Protein AF-0000000073545529 (afdb_homodimer)

Secondary structure (DSSP, 8-state):
-----GGGTB--SSTT--HHHHHHHHHHHHHHHHHHHHHHHHHHHHHHHHHHHHHHHHHHTS--STT--HHHHHHHHHHHHHHHHHHHHHHHHHHHHHHHHHHHHHHHHHHHHHHHHHHHHHHHHHHHHHHHHHHHHHHHHHHHHHHHHHHHHHHHHHHTTT-STTHHHHHHHHHHHHHHHHHHHHHHHHHHHHHHHHHHHHHHHHHHHHHHHHHHHHHHHHHHHHHHHHHHHHHHHHHHHHHHHHHHHHHHHHT--HHHHHHHHHHHH--BSSPPPPP----SSS----S--/-----GGGTB--SSTT--HHHHHHHHHHHHHHHHHHHHHHHHHHHHHHHHHHHHHHHHHHTS--STT--HHHHHHHHHHHHHHHHHHHHHHHHHHHHHHHHHHHHHHHHHHHHHHHHHHHHHHHHHHHHHHHHHHHHHHHHHHHHHHHHHHHHHHHHHHTTT-STTHHHHHHHHHHHHHHHHHHHHHHHHHHHHHHHHHHHHHHHHHHHHHHHHHHHHHHHHHHHHHHHHHHHHHHHHHHHHHHHHHHHHHHHHT--HHHHHHHHHHHH--BSSPPPPP----SSS----S--

Foldseek 3Di:
DPDDFLLPPQDDPDLLDPRSVVVLVVVVVVLLVVLVVVLVVLLVVLVVLLVVLVVLLVVLPDDWCPPADDQVSQLRPLVSVLSNVLSVLSNVLSVVSNVLSVVSVVLSVVLVVVLVVLVVVLVVLSVVLVVLVVVLVVLVVQLVVLVVQLVVLVVVLVVCVPPPPCNVVSVVSNVVSVVSNVVSVVSNVVSVVVSVVSSVVSSVSSSVSRVVSVVSVVVSVVSVVVSVVVSVVSVVVSVVVSVVSVVSSVVSVVRDDPVVRVVVCCVVPPDDDDDDDDQDDDDPPPDDPPGDD/DPDDFLLVPQDDPDLLDPRSVVVLVVVVVVLLVVLVVVLVVLLVVLVVLLVVLVVLLVVLPDDWCPPADDQVSQLRNLVSVLSNVLSVLSNVLSVVSNVLSVVSVVLSVVLVVVLVVLVVVLVVLSVVLVVLVVQLVVLVVQLVVLVVQLVVLVVVLVVCVPPPPCNVVSVVSNVVSVVSNVVSVVSNVVSVVVSVVSSVVSSVSSSVSRVVSVVSVVVSVVSVVVSVVVSVVSVVVSVVVSVVSVVSSVVSVVRDDPVVRVVVCCVVPPDDDDDDDDQDDDPPPPDDPPGDD

Radius of gyration: 53.35 Å; Cα contacts (8 Å, |Δi|>4): 667; chains: 2; bounding box: 40×195×99 Å

InterPro domains:
  IPR001060 FCH domain [PF00611] (20-92)
  IPR001060 FCH domain [SM00055] (9-97)
  IPR027267 AH/BAR domain superfamily [G3DSA:1.20.1270.60] (1-272)
  IPR027267 AH/BAR domain superfamily [SSF103657] (5-277)
  IPR031160 F-BAR domain [PS51741] (4-261)

Organism: Merluccius polli (NCBI:txid89951)

Structure (mmCIF, N/CA/C/O backbone):
data_AF-0000000073545529-model_v1
#
loop_
_entity.id
_entity.type
_entity.pdbx_description
1 polymer 'Proline-serine-threonine phosphatase-interacting protein 2'
#
loop_
_atom_site.group_PDB
_atom_site.id
_atom_site.type_symbol
_atom_site.label_atom_id
_atom_site.label_alt_id
_atom_site.label_comp_id
_atom_site.label_asym_id
_atom_site.label_entity_id
_atom_site.label_seq_id
_atom_site.pdbx_PDB_ins_code
_atom_site.Cartn_x
_atom_site.Cartn_y
_atom_site.Cartn_z
_atom_site.occupancy
_atom_site.B_iso_or_equiv
_atom_site.auth_seq_id
_atom_site.auth_comp_id
_atom_site.auth_asym_id
_atom_site.auth_atom_id
_atom_site.pdbx_PDB_model_num
ATOM 1 N N . MET A 1 1 ? 18 -28.594 -33.094 1 47.44 1 MET A N 1
ATOM 2 C CA . MET A 1 1 ? 17.781 -29.922 -32.531 1 47.44 1 MET A CA 1
ATOM 3 C C . MET A 1 1 ? 16.297 -30.266 -32.5 1 47.44 1 MET A C 1
ATOM 5 O O . MET A 1 1 ? 15.453 -29.391 -32.344 1 47.44 1 MET A O 1
ATOM 9 N N . ALA A 1 2 ? 15.875 -31.359 -33 1 66.25 2 ALA A N 1
ATOM 10 C CA . ALA A 1 2 ? 14.469 -31.734 -33.188 1 66.25 2 ALA A CA 1
ATOM 11 C C . ALA A 1 2 ? 13.695 -31.625 -31.875 1 66.25 2 ALA A C 1
ATOM 13 O O . ALA A 1 2 ? 14.258 -31.844 -30.797 1 66.25 2 ALA A O 1
ATOM 14 N N . TYR A 1 3 ? 12.617 -30.844 -31.75 1 76.94 3 TYR A N 1
ATOM 15 C CA . TYR A 1 3 ? 11.75 -30.719 -30.578 1 76.94 3 TYR A CA 1
ATOM 16 C C . TYR A 1 3 ? 11.461 -32.094 -29.969 1 76.94 3 TYR A C 1
ATOM 18 O O . TYR A 1 3 ? 11.109 -33.031 -30.688 1 76.94 3 TYR A O 1
ATOM 26 N N . THR A 1 4 ? 11.859 -32.188 -28.688 1 90.31 4 THR A N 1
ATOM 27 C CA . THR A 1 4 ? 11.57 -33.406 -27.938 1 90.31 4 THR A CA 1
ATOM 28 C C . THR A 1 4 ? 10.133 -33.438 -27.453 1 90.31 4 THR A C 1
ATOM 30 O O . THR A 1 4 ? 9.609 -32.406 -27.016 1 90.31 4 THR A O 1
ATOM 33 N N . HIS A 1 5 ? 9.492 -34.594 -27.719 1 97.06 5 HIS A N 1
ATOM 34 C CA . HIS A 1 5 ? 8.078 -34.719 -27.391 1 97.06 5 HIS A CA 1
ATOM 35 C C . HIS A 1 5 ? 7.836 -35.812 -26.359 1 97.06 5 HIS A C 1
ATOM 37 O O . HIS A 1 5 ? 8.602 -36.781 -26.297 1 97.06 5 HIS A O 1
ATOM 43 N N . PHE A 1 6 ? 6.738 -35.656 -25.578 1 98.31 6 PHE A N 1
ATOM 44 C CA . PHE A 1 6 ? 6.352 -36.656 -24.594 1 98.31 6 PHE A CA 1
ATOM 45 C C . PHE A 1 6 ? 6.141 -38 -25.266 1 98.31 6 PHE A C 1
ATOM 47 O O . PHE A 1 6 ? 6.645 -39.031 -24.781 1 98.31 6 PHE A O 1
ATOM 54 N N . LYS A 1 7 ? 5.457 -38 -26.453 1 97.5 7 LYS A N 1
ATOM 55 C CA . LYS A 1 7 ? 5.023 -39.219 -27.109 1 97.5 7 LYS A CA 1
ATOM 56 C C . LYS A 1 7 ? 6.219 -40.094 -27.484 1 97.5 7 LYS A C 1
ATOM 58 O O . LYS A 1 7 ? 6.082 -41.312 -27.672 1 97.5 7 LYS A O 1
ATOM 63 N N . ASP A 1 8 ? 7.402 -39.562 -27.469 1 97.12 8 ASP A N 1
ATOM 64 C CA . ASP A 1 8 ? 8.578 -40.281 -27.938 1 97.12 8 ASP A CA 1
ATOM 65 C C . ASP A 1 8 ? 9.461 -40.688 -26.766 1 97.12 8 ASP A C 1
ATOM 67 O O . ASP A 1 8 ? 10.43 -41.438 -26.953 1 97.12 8 ASP A O 1
ATOM 71 N N . ASN A 1 9 ? 9.156 -40.281 -25.547 1 97.69 9 ASN A N 1
ATOM 72 C CA . ASN A 1 9 ? 10.18 -40.438 -24.516 1 97.69 9 ASN A CA 1
ATOM 73 C C . ASN A 1 9 ? 9.633 -41.094 -23.266 1 97.69 9 ASN A C 1
ATOM 75 O O . ASN A 1 9 ? 10.367 -41.344 -22.312 1 97.69 9 ASN A O 1
ATOM 79 N N . PHE A 1 10 ? 8.375 -41.438 -23.281 1 98.12 10 PHE A N 1
ATOM 80 C CA . PHE A 1 10 ? 7.793 -41.969 -22.047 1 98.12 10 PHE A CA 1
ATOM 81 C C . PHE A 1 10 ? 7.16 -43.344 -22.297 1 98.12 10 PHE A C 1
ATOM 83 O O . PHE A 1 10 ? 6.016 -43.594 -21.906 1 98.12 10 PHE A O 1
ATOM 90 N N . TRP A 1 11 ? 7.988 -44.188 -22.859 1 96.56 11 TRP A N 1
ATOM 91 C CA . TRP A 1 11 ? 7.613 -45.562 -23.109 1 96.56 11 TRP A CA 1
ATOM 92 C C . TRP A 1 11 ? 8.25 -46.5 -22.094 1 96.56 11 TRP A C 1
ATOM 94 O O . TRP A 1 11 ? 9.188 -46.094 -21.391 1 96.56 11 TRP A O 1
ATOM 104 N N . ASN A 1 12 ? 7.711 -47.656 -21.906 1 92.88 12 ASN A N 1
ATOM 105 C CA . ASN A 1 12 ? 8.266 -48.781 -21.125 1 92.88 12 ASN A CA 1
ATOM 106 C C . ASN A 1 12 ? 8.18 -50.094 -21.906 1 92.88 12 ASN A C 1
ATOM 108 O O . ASN A 1 12 ? 7.199 -50.344 -22.609 1 92.88 12 ASN A O 1
ATOM 112 N N . SER A 1 13 ? 9.148 -50.969 -21.734 1 89.69 13 SER A N 1
ATOM 113 C CA . SER A 1 13 ? 9.211 -52.219 -22.469 1 89.69 13 SER A CA 1
ATOM 114 C C . SER A 1 13 ? 8.242 -53.25 -21.906 1 89.69 13 SER A C 1
ATOM 116 O O . SER A 1 13 ? 7.828 -54.188 -22.609 1 89.69 13 SER A O 1
ATOM 118 N N . ASP A 1 14 ? 7.922 -53.125 -20.672 1 89.81 14 ASP A N 1
ATOM 119 C CA . ASP A 1 14 ? 6.973 -54.031 -20.031 1 89.81 14 ASP A CA 1
ATOM 120 C C . ASP A 1 14 ? 5.551 -53.781 -20.531 1 89.81 14 ASP A C 1
ATOM 122 O O . ASP A 1 14 ? 5.043 -52.656 -20.391 1 89.81 14 ASP A O 1
ATOM 126 N N . LEU A 1 15 ? 4.879 -54.781 -21 1 87.62 15 LEU A N 1
ATOM 127 C CA . LEU A 1 15 ? 3.566 -54.688 -21.625 1 87.62 15 LEU A CA 1
ATOM 128 C C . LEU A 1 15 ? 2.523 -54.188 -20.641 1 87.62 15 LEU A C 1
ATOM 130 O O . LEU A 1 15 ? 1.565 -53.5 -21.031 1 87.62 15 LEU A O 1
ATOM 134 N N . THR A 1 16 ? 2.68 -54.469 -19.453 1 91.19 16 THR A N 1
ATOM 135 C CA . THR A 1 16 ? 1.644 -54.125 -18.484 1 91.19 16 THR A CA 1
ATOM 136 C C . THR A 1 16 ? 2.049 -52.875 -17.672 1 91.19 16 THR A C 1
ATOM 138 O O . THR A 1 16 ? 1.325 -52.469 -16.781 1 91.19 16 THR A O 1
ATOM 141 N N . SER A 1 17 ? 3.146 -52.281 -18.031 1 92.88 17 SER A N 1
ATOM 142 C CA . SER A 1 17 ? 3.631 -51.125 -17.281 1 92.88 17 SER A CA 1
ATOM 143 C C . SER A 1 17 ? 2.988 -49.844 -17.766 1 92.88 17 SER A C 1
ATOM 145 O O . SER A 1 17 ? 2.74 -49.688 -18.969 1 92.88 17 SER A O 1
ATOM 147 N N . THR A 1 18 ? 2.742 -48.906 -16.797 1 94.81 18 THR A N 1
ATOM 148 C CA . THR A 1 18 ? 2.246 -47.562 -17.141 1 94.81 18 THR A CA 1
ATOM 149 C C . THR A 1 18 ? 3.211 -46.5 -16.641 1 94.81 18 THR A C 1
ATOM 151 O O . THR A 1 18 ? 2.809 -45.375 -16.406 1 94.81 18 THR A O 1
ATOM 154 N N . ALA A 1 19 ? 4.441 -46.812 -16.422 1 95.75 19 ALA A N 1
ATOM 155 C CA . ALA A 1 19 ? 5.418 -45.938 -15.773 1 95.75 19 ALA A CA 1
ATOM 156 C C . ALA A 1 19 ? 5.539 -44.594 -16.516 1 95.75 19 ALA A C 1
ATOM 158 O O . ALA A 1 19 ? 5.547 -43.531 -15.883 1 95.75 19 ALA A O 1
ATOM 159 N N . GLY A 1 20 ? 5.633 -44.625 -17.859 1 97 20 GLY A N 1
ATOM 160 C CA . GLY A 1 20 ? 5.723 -43.406 -18.641 1 97 20 GLY A CA 1
ATOM 161 C C . GLY A 1 20 ? 4.523 -42.5 -18.469 1 97 20 GLY A C 1
ATOM 162 O O . GLY A 1 20 ? 4.68 -41.312 -18.234 1 97 20 GLY A O 1
ATOM 163 N N . TYR A 1 21 ? 3.342 -43.062 -18.516 1 97.44 21 TYR A N 1
ATOM 164 C CA . TYR A 1 21 ? 2.104 -42.312 -18.312 1 97.44 21 TYR A CA 1
ATOM 165 C C . TYR A 1 21 ? 2.041 -41.719 -16.922 1 97.44 21 TYR A C 1
ATOM 167 O O . TYR A 1 21 ? 1.651 -40.562 -16.75 1 97.44 21 TYR A O 1
ATOM 175 N N . ASP A 1 22 ? 2.461 -42.469 -15.906 1 97.31 22 ASP A N 1
ATOM 176 C CA . ASP A 1 22 ? 2.408 -42.031 -14.508 1 97.31 22 ASP A CA 1
ATOM 177 C C . ASP A 1 22 ? 3.318 -40.812 -14.273 1 97.31 22 ASP A C 1
ATOM 179 O O . ASP A 1 22 ? 2.957 -39.906 -13.539 1 97.31 22 ASP A O 1
ATOM 183 N N . VAL A 1 23 ? 4.461 -40.875 -14.844 1 98.06 23 VAL A N 1
ATOM 184 C CA . VAL A 1 23 ? 5.418 -39.781 -14.68 1 98.06 23 VAL A CA 1
ATOM 185 C C . VAL A 1 23 ? 4.824 -38.469 -15.242 1 98.06 23 VAL A C 1
ATOM 187 O O . VAL A 1 23 ? 4.922 -37.438 -14.609 1 98.06 23 VAL A O 1
ATOM 190 N N . ILE A 1 24 ? 4.203 -38.531 -16.391 1 98.12 24 ILE A N 1
ATOM 191 C CA . ILE A 1 24 ? 3.607 -37.375 -17.031 1 98.12 24 ILE A CA 1
ATOM 192 C C . ILE A 1 24 ? 2.467 -36.844 -16.172 1 98.12 24 ILE A C 1
ATOM 194 O O . ILE A 1 24 ? 2.373 -35.625 -15.93 1 98.12 24 ILE A O 1
ATOM 198 N N . THR A 1 25 ? 1.64 -37.75 -15.734 1 97.44 25 THR A N 1
ATOM 199 C CA . THR A 1 25 ? 0.481 -37.344 -14.945 1 97.44 25 THR A CA 1
ATOM 200 C C . THR A 1 25 ? 0.918 -36.688 -13.641 1 97.44 25 THR A C 1
ATOM 202 O O . THR A 1 25 ? 0.299 -35.719 -13.188 1 97.44 25 THR A O 1
ATOM 205 N N . HIS A 1 26 ? 1.978 -37.219 -13.062 1 97.06 26 HIS A N 1
ATOM 206 C CA . HIS A 1 26 ? 2.521 -36.594 -11.852 1 97.06 26 HIS A CA 1
ATOM 207 C C . HIS A 1 26 ? 3.012 -35.188 -12.117 1 97.06 26 HIS A C 1
ATOM 209 O O . HIS A 1 26 ? 2.762 -34.281 -11.312 1 97.06 26 HIS A O 1
ATOM 215 N N . HIS A 1 27 ? 3.658 -35 -13.203 1 97.5 27 HIS A N 1
ATOM 216 C CA . HIS A 1 27 ? 4.145 -33.688 -13.609 1 97.5 27 HIS A CA 1
ATOM 217 C C . HIS A 1 27 ? 2.99 -32.688 -13.789 1 97.5 27 HIS A C 1
ATOM 219 O O . HIS A 1 27 ? 3.068 -31.547 -13.336 1 97.5 27 HIS A O 1
ATOM 225 N N . LEU A 1 28 ? 1.955 -33.125 -14.43 1 97.56 28 LEU A N 1
ATOM 226 C CA . LEU A 1 28 ? 0.79 -32.281 -14.656 1 97.56 28 LEU A CA 1
ATOM 227 C C . LEU A 1 28 ? 0.097 -31.938 -13.336 1 97.56 28 LEU A C 1
ATOM 229 O O . LEU A 1 28 ? -0.39 -30.828 -13.156 1 97.56 28 LEU A O 1
ATOM 233 N N . ASN A 1 29 ? 0.078 -32.938 -12.461 1 96.62 29 ASN A N 1
ATOM 234 C CA . ASN A 1 29 ? -0.504 -32.719 -11.148 1 96.62 29 ASN A CA 1
ATOM 235 C C . ASN A 1 29 ? 0.293 -31.672 -10.367 1 96.62 29 ASN A C 1
ATOM 237 O O . ASN A 1 29 ? -0.285 -30.812 -9.68 1 96.62 29 ASN A O 1
ATOM 241 N N . ASP A 1 30 ? 1.553 -31.75 -10.422 1 96.69 30 ASP A N 1
ATOM 242 C CA . ASP A 1 30 ? 2.404 -30.734 -9.805 1 96.69 30 ASP A CA 1
ATOM 243 C C . ASP A 1 30 ? 2.135 -29.359 -10.391 1 96.69 30 ASP A C 1
ATOM 245 O O . ASP A 1 30 ? 2.1 -28.359 -9.656 1 96.69 30 ASP A O 1
ATOM 249 N N . GLY A 1 31 ? 2.002 -29.328 -11.734 1 97.25 31 GLY A N 1
ATOM 250 C CA . GLY A 1 31 ? 1.655 -28.062 -12.375 1 97.25 31 GLY A CA 1
ATOM 251 C C . GLY A 1 31 ? 0.334 -27.5 -11.898 1 97.25 31 GLY A C 1
ATOM 252 O O . GLY A 1 31 ? 0.203 -26.281 -11.719 1 97.25 31 GLY A O 1
ATOM 253 N N . ARG A 1 32 ? -0.604 -28.359 -11.75 1 96.75 32 ARG A N 1
ATOM 254 C CA . ARG A 1 32 ? -1.908 -27.922 -11.25 1 96.75 32 ARG A CA 1
ATOM 255 C C . ARG A 1 32 ? -1.792 -27.328 -9.852 1 96.75 32 ARG A C 1
ATOM 257 O O . ARG A 1 32 ? -2.455 -26.344 -9.539 1 96.75 32 ARG A O 1
ATOM 264 N N . ARG A 1 33 ? -0.986 -27.938 -9.016 1 96.69 33 ARG A N 1
ATOM 265 C CA . ARG A 1 33 ? -0.746 -27.406 -7.676 1 96.69 33 ARG A CA 1
ATOM 266 C C . ARG A 1 33 ? -0.163 -26 -7.738 1 96.69 33 ARG A C 1
ATOM 268 O O . ARG A 1 33 ? -0.553 -25.125 -6.957 1 96.69 33 ARG A O 1
ATOM 275 N N . THR A 1 34 ? 0.766 -25.812 -8.633 1 97.81 34 THR A N 1
ATOM 276 C CA . THR A 1 34 ? 1.346 -24.484 -8.812 1 97.81 34 THR A CA 1
ATOM 277 C C . THR A 1 34 ? 0.272 -23.469 -9.203 1 97.81 34 THR A C 1
ATOM 279 O O . THR A 1 34 ? 0.261 -22.344 -8.703 1 97.81 34 THR A O 1
ATOM 282 N N . CYS A 1 35 ? -0.616 -23.875 -10.109 1 97.94 35 CYS A N 1
ATOM 283 C CA . CYS A 1 35 ? -1.705 -22.984 -10.516 1 97.94 35 CYS A CA 1
ATOM 284 C C . CYS A 1 35 ? -2.555 -22.594 -9.312 1 97.94 35 CYS A C 1
ATOM 286 O O . CYS A 1 35 ? -2.965 -21.438 -9.195 1 97.94 35 CYS A O 1
ATOM 288 N N . LYS A 1 36 ? -2.768 -23.516 -8.445 1 97.69 36 LYS A N 1
ATOM 289 C CA . LYS A 1 36 ? -3.541 -23.25 -7.234 1 97.69 36 LYS A CA 1
ATOM 290 C C . LYS A 1 36 ? -2.789 -22.297 -6.305 1 97.69 36 LYS A C 1
ATOM 292 O O . LYS A 1 36 ? -3.389 -21.406 -5.711 1 97.69 36 LYS A O 1
ATOM 297 N N . GLU A 1 37 ? -1.552 -22.5 -6.152 1 97.81 37 GLU A N 1
ATOM 298 C CA . GLU A 1 37 ? -0.715 -21.625 -5.34 1 97.81 37 GLU A CA 1
ATOM 299 C C . GLU A 1 37 ? -0.754 -20.188 -5.852 1 97.81 37 GLU A C 1
ATOM 301 O O . GLU A 1 37 ? -0.875 -19.25 -5.062 1 97.81 37 GLU A O 1
ATOM 306 N N . VAL A 1 38 ? -0.634 -20 -7.176 1 97.5 38 VAL A N 1
ATOM 307 C CA . VAL A 1 38 ? -0.662 -18.672 -7.785 1 97.5 38 VAL A CA 1
ATOM 308 C C . VAL A 1 38 ? -2.035 -18.047 -7.578 1 97.5 38 VAL A C 1
ATOM 310 O O . VAL A 1 38 ? -2.135 -16.859 -7.242 1 97.5 38 VAL A O 1
ATOM 313 N N . GLU A 1 39 ? -3.057 -18.844 -7.789 1 97.81 39 GLU A N 1
ATOM 314 C CA . GLU A 1 39 ? -4.426 -18.391 -7.555 1 97.81 39 GLU A CA 1
ATOM 315 C C . GLU A 1 39 ? -4.602 -17.891 -6.125 1 97.81 39 GLU A C 1
ATOM 317 O O . GLU A 1 39 ? -5.102 -16.781 -5.906 1 97.81 39 GLU A O 1
ATOM 322 N N . ASP A 1 40 ? -4.199 -18.688 -5.188 1 97.69 40 ASP A N 1
ATOM 323 C CA . ASP A 1 40 ? -4.324 -18.344 -3.775 1 97.69 40 ASP A CA 1
ATOM 324 C C . ASP A 1 40 ? -3.498 -17.109 -3.438 1 97.69 40 ASP A C 1
ATOM 326 O O . ASP A 1 40 ? -3.93 -16.266 -2.648 1 97.69 40 ASP A O 1
ATOM 330 N N . PHE A 1 41 ? -2.359 -17.031 -3.994 1 98 41 PHE A N 1
ATOM 331 C CA . PHE A 1 41 ? -1.504 -15.867 -3.809 1 98 41 PHE A CA 1
ATOM 332 C C . PHE A 1 41 ? -2.207 -14.602 -4.277 1 98 41 PHE A C 1
ATOM 334 O O . PHE A 1 41 ? -2.227 -13.594 -3.562 1 98 41 PHE A O 1
ATOM 341 N N . MET A 1 42 ? -2.734 -14.672 -5.445 1 97.81 42 MET A N 1
ATOM 342 C CA . MET A 1 42 ? -3.385 -13.508 -6.023 1 97.81 42 MET A CA 1
ATOM 343 C C . MET A 1 42 ? -4.586 -13.078 -5.188 1 97.81 42 MET A C 1
ATOM 345 O O . MET A 1 42 ? -4.836 -11.883 -5.02 1 97.81 42 MET A O 1
ATOM 349 N N . ARG A 1 43 ? -5.324 -14.07 -4.688 1 98.25 43 ARG A N 1
ATOM 350 C CA . ARG A 1 43 ? -6.465 -13.766 -3.832 1 98.25 43 ARG A CA 1
ATOM 351 C C . ARG A 1 43 ? -6.016 -13.078 -2.549 1 98.25 43 ARG A C 1
ATOM 353 O O . ARG A 1 43 ? -6.621 -12.086 -2.125 1 98.25 43 ARG A O 1
ATOM 360 N N . ALA A 1 44 ? -4.992 -13.625 -1.951 1 98.5 44 ALA A N 1
ATOM 361 C CA . ALA A 1 44 ? -4.457 -13.039 -0.727 1 98.5 44 ALA A CA 1
ATOM 362 C C . ALA A 1 44 ? -3.908 -11.641 -0.987 1 98.5 44 ALA A C 1
ATOM 364 O O . ALA A 1 44 ? -4.121 -10.719 -0.19 1 98.5 44 ALA A O 1
ATOM 365 N N . ARG A 1 45 ? -3.244 -11.5 -2.094 1 98.62 45 ARG A N 1
ATOM 366 C CA . ARG A 1 45 ? -2.682 -10.211 -2.475 1 98.62 45 ARG A CA 1
ATOM 367 C C . ARG A 1 45 ? -3.783 -9.172 -2.689 1 98.62 45 ARG A C 1
ATOM 369 O O . ARG A 1 45 ? -3.635 -8.016 -2.305 1 98.62 45 ARG A O 1
ATOM 376 N N . ALA A 1 46 ? -4.82 -9.586 -3.361 1 98.75 46 ALA A N 1
ATOM 377 C CA . ALA A 1 46 ? -5.961 -8.703 -3.568 1 98.75 46 ALA A CA 1
ATOM 378 C C . ALA A 1 46 ? -6.551 -8.242 -2.236 1 98.75 46 ALA A C 1
ATOM 380 O O . ALA A 1 46 ? -6.902 -7.074 -2.074 1 98.75 46 ALA A O 1
ATOM 381 N N . SER A 1 47 ? -6.629 -9.141 -1.296 1 98.81 47 SER A N 1
ATOM 382 C CA . SER A 1 47 ? -7.176 -8.82 0.019 1 98.81 47 SER A CA 1
ATOM 383 C C . SER A 1 47 ? -6.289 -7.832 0.766 1 98.81 47 SER A C 1
ATOM 385 O O . SER A 1 47 ? -6.789 -6.91 1.413 1 98.81 47 SER A O 1
ATOM 387 N N . ILE A 1 48 ? -5.023 -8.031 0.708 1 98.75 48 ILE A N 1
ATOM 388 C CA . ILE A 1 48 ? -4.062 -7.137 1.34 1 98.75 48 ILE A CA 1
ATOM 389 C C . ILE A 1 48 ? -4.203 -5.734 0.748 1 98.75 48 ILE A C 1
ATOM 391 O O . ILE A 1 48 ? -4.234 -4.742 1.482 1 98.75 48 ILE A O 1
ATOM 395 N N . GLU A 1 49 ? -4.312 -5.691 -0.583 1 98.75 49 GLU A N 1
ATOM 396 C CA . GLU A 1 49 ? -4.441 -4.41 -1.271 1 98.75 49 GLU A CA 1
ATOM 397 C C . GLU A 1 49 ? -5.754 -3.719 -0.907 1 98.75 49 GLU A C 1
ATOM 399 O O . GLU A 1 49 ? -5.793 -2.498 -0.738 1 98.75 49 GLU A O 1
ATOM 404 N N . ASP A 1 50 ? -6.773 -4.508 -0.834 1 98.75 50 ASP A N 1
ATOM 405 C CA . ASP A 1 50 ? -8.086 -3.982 -0.48 1 98.75 50 ASP A CA 1
ATOM 406 C C . ASP A 1 50 ? -8.07 -3.355 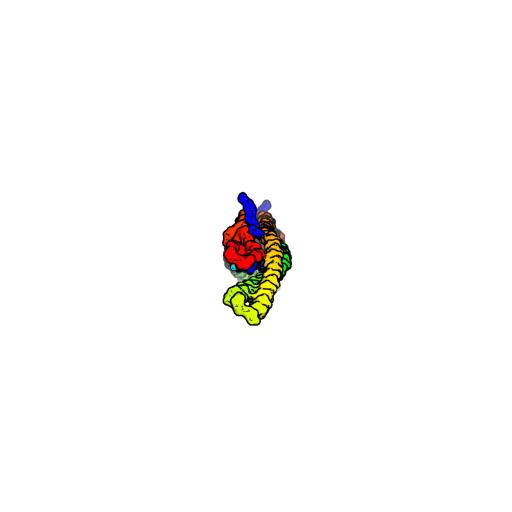0.913 1 98.75 50 ASP A C 1
ATOM 408 O O . ASP A 1 50 ? -8.617 -2.27 1.117 1 98.75 50 ASP A O 1
ATOM 412 N N . LYS A 1 51 ? -7.508 -3.994 1.824 1 98.81 51 LYS A N 1
ATOM 413 C CA . LYS A 1 51 ? -7.395 -3.484 3.188 1 98.81 51 LYS A CA 1
ATOM 414 C C . LYS A 1 51 ? -6.566 -2.205 3.23 1 98.81 51 LYS A C 1
ATOM 416 O O . LYS A 1 51 ? -6.938 -1.238 3.898 1 98.81 51 LYS A O 1
ATOM 421 N N . TYR A 1 52 ? -5.449 -2.166 2.551 1 98.81 52 TYR A N 1
ATOM 422 C CA . TYR A 1 52 ? -4.582 -0.996 2.455 1 98.81 52 TYR A CA 1
ATOM 423 C C . TYR A 1 52 ? -5.348 0.205 1.91 1 98.81 52 TYR A C 1
ATOM 425 O O . TYR A 1 52 ? -5.277 1.301 2.471 1 98.81 52 TYR A O 1
ATOM 433 N N . ALA A 1 53 ? -6.098 -0.062 0.832 1 98.81 53 ALA A N 1
ATOM 434 C CA . ALA A 1 53 ? -6.883 0.981 0.18 1 98.81 53 ALA A CA 1
ATOM 435 C C . ALA A 1 53 ? -7.93 1.556 1.132 1 98.81 53 ALA A C 1
ATOM 437 O O . ALA A 1 53 ? -8.062 2.775 1.252 1 98.81 53 ALA A O 1
ATOM 438 N N . LYS A 1 54 ? -8.594 0.697 1.812 1 98.75 54 LYS A N 1
ATOM 439 C CA . LYS A 1 54 ? -9.656 1.123 2.717 1 98.75 54 LYS A CA 1
ATOM 440 C C . LYS A 1 54 ? -9.094 1.904 3.9 1 98.75 54 LYS A C 1
ATOM 442 O O . LYS A 1 54 ? -9.695 2.875 4.355 1 98.75 54 LYS A O 1
ATOM 447 N N . ASP A 1 55 ? -7.93 1.447 4.402 1 98.75 55 ASP A N 1
ATOM 448 C CA . ASP A 1 55 ? -7.277 2.184 5.48 1 98.75 55 ASP A CA 1
ATOM 449 C C . ASP A 1 55 ? -6.867 3.58 5.02 1 98.75 55 ASP A C 1
ATOM 451 O O . ASP A 1 55 ? -7.004 4.551 5.766 1 98.75 55 ASP A O 1
ATOM 455 N N . LEU A 1 56 ? -6.352 3.705 3.822 1 98.5 56 LEU A N 1
ATOM 456 C CA . LEU A 1 56 ? -5.977 5.004 3.27 1 98.5 56 LEU A CA 1
ATOM 457 C C . LEU A 1 56 ? -7.199 5.898 3.109 1 98.5 56 LEU A C 1
ATOM 459 O O . LEU A 1 56 ? -7.145 7.09 3.422 1 98.5 56 LEU A O 1
ATOM 463 N N . LEU A 1 57 ? -8.305 5.293 2.619 1 98.5 57 LEU A N 1
ATOM 464 C CA . LEU A 1 57 ? -9.539 6.047 2.459 1 98.5 57 LEU A CA 1
ATOM 465 C C . LEU A 1 57 ? -10.07 6.523 3.811 1 98.5 57 LEU A C 1
ATOM 467 O O . LEU A 1 57 ? -10.523 7.66 3.939 1 98.5 57 LEU A O 1
ATOM 471 N N . GLY A 1 58 ? -9.977 5.609 4.797 1 98.44 58 GLY A N 1
ATOM 472 C CA . GLY A 1 58 ? -10.352 6.008 6.141 1 98.44 58 GLY A CA 1
ATOM 473 C C . GLY A 1 58 ? -9.523 7.156 6.68 1 98.44 58 GLY A C 1
ATOM 474 O O . GLY A 1 58 ? -10.047 8.07 7.312 1 98.44 58 GLY A O 1
ATOM 475 N N . LEU A 1 59 ? -8.266 7.117 6.441 1 97.94 59 LEU A N 1
ATOM 476 C CA . LEU A 1 59 ? -7.344 8.148 6.891 1 97.94 59 LEU A CA 1
ATOM 477 C C . LEU A 1 59 ? -7.637 9.484 6.207 1 97.94 59 LEU A C 1
ATOM 479 O O . LEU A 1 59 ? -7.531 10.539 6.828 1 97.94 59 LEU A O 1
ATOM 483 N N . SER A 1 60 ? -8.023 9.477 4.906 1 97 60 SER A N 1
ATOM 484 C CA . SER A 1 60 ? -8.273 10.68 4.117 1 97 60 SER A CA 1
ATOM 485 C C . SER A 1 60 ? -9.492 11.43 4.637 1 97 60 SER A C 1
ATOM 487 O O . SER A 1 60 ? -9.688 12.602 4.32 1 97 60 SER A O 1
ATOM 489 N N . ARG A 1 61 ? -10.336 10.836 5.48 1 96.56 61 ARG A N 1
ATOM 490 C CA . ARG A 1 61 ? -11.555 11.453 5.992 1 96.56 61 ARG A CA 1
ATOM 491 C C . ARG A 1 61 ? -11.297 12.156 7.32 1 96.56 61 ARG A C 1
ATOM 493 O O . ARG A 1 61 ? -12.148 12.906 7.805 1 96.56 61 ARG A O 1
ATOM 500 N N . LYS A 1 62 ? -10.141 11.984 7.906 1 96.06 62 LYS A N 1
ATOM 501 C CA . LYS A 1 62 ? -9.805 12.617 9.18 1 96.06 62 LYS A CA 1
ATOM 502 C C . LYS A 1 62 ? -9.562 14.109 9 1 96.06 62 LYS A C 1
ATOM 504 O O . LYS A 1 62 ? -9.234 14.562 7.902 1 96.06 62 LYS A O 1
ATOM 509 N N . VAL A 1 63 ? -9.828 14.789 10.039 1 95.12 63 VAL A N 1
ATOM 510 C CA . VAL A 1 63 ? -9.609 16.234 10.016 1 95.12 63 VAL A CA 1
ATOM 511 C C . VAL A 1 63 ? -8.125 16.531 9.805 1 95.12 63 VAL A C 1
ATOM 513 O O . VAL A 1 63 ? -7.266 15.891 10.422 1 95.12 63 VAL A O 1
ATOM 516 N N . PHE A 1 64 ? -7.824 17.469 8.891 1 95.38 64 PHE A N 1
ATOM 517 C CA . PHE A 1 64 ? -6.457 17.797 8.5 1 95.38 64 PHE A CA 1
ATOM 518 C C . PHE A 1 64 ? -6.359 19.25 8.031 1 95.38 64 PHE A C 1
ATOM 520 O O . PHE A 1 64 ? -6.758 19.562 6.91 1 95.38 64 PHE A O 1
ATOM 527 N N . GLY A 1 65 ? -5.91 20.047 8.836 1 94.75 65 GLY A N 1
ATOM 528 C CA . GLY A 1 65 ? -5.688 21.438 8.492 1 94.75 65 GLY A CA 1
ATOM 529 C C . GLY A 1 65 ? -6.977 22.234 8.367 1 94.75 65 GLY A C 1
ATOM 530 O O . GLY A 1 65 ? -7.105 23.078 7.48 1 94.75 65 GLY A O 1
ATOM 531 N N . HIS A 1 66 ? -7.922 21.969 9.188 1 90.75 66 HIS A N 1
ATOM 532 C CA . HIS A 1 66 ? -9.25 22.562 9.078 1 90.75 66 HIS A CA 1
ATOM 533 C C . HIS A 1 66 ? -9.195 24.062 9.32 1 90.75 66 HIS A C 1
ATOM 535 O O . HIS A 1 66 ? -9.914 24.828 8.672 1 90.75 66 HIS A O 1
ATOM 541 N N . ASN A 1 67 ? -8.289 24.484 10.148 1 92.56 67 ASN A N 1
ATOM 542 C CA . ASN A 1 67 ? -8.281 25.875 10.57 1 92.56 67 ASN A CA 1
ATOM 543 C C . ASN A 1 67 ? -7.234 26.688 9.805 1 92.56 67 ASN A C 1
ATOM 545 O O . ASN A 1 67 ? -7.027 27.875 10.086 1 92.56 67 ASN A O 1
ATOM 549 N N . GLU A 1 68 ? -6.578 26.031 8.898 1 95.25 68 GLU A N 1
ATOM 550 C CA . GLU A 1 68 ? -5.578 26.75 8.117 1 95.25 68 GLU A CA 1
ATOM 551 C C . GLU A 1 68 ? -6.23 27.641 7.066 1 95.25 68 GLU A C 1
ATOM 553 O O . GLU A 1 68 ? -7.43 27.531 6.801 1 95.25 68 GLU A O 1
ATOM 558 N N . MET A 1 69 ? -5.402 28.516 6.539 1 93.75 69 MET A N 1
ATOM 559 C CA . MET A 1 69 ? -5.969 29.516 5.652 1 93.75 69 MET A CA 1
ATOM 560 C C . MET A 1 69 ? -5.16 29.625 4.363 1 93.75 69 MET A C 1
ATOM 562 O O . MET A 1 69 ? -3.982 29.266 4.332 1 93.75 69 MET A O 1
ATOM 566 N N . ASN A 1 70 ? -5.789 30.094 3.367 1 96.12 70 ASN A N 1
ATOM 567 C CA . ASN A 1 70 ? -5.258 30.594 2.104 1 96.12 70 ASN A CA 1
ATOM 568 C C . ASN A 1 70 ? -4.367 29.547 1.425 1 96.12 70 ASN A C 1
ATOM 570 O O . ASN A 1 70 ? -4.832 28.453 1.084 1 96.12 70 ASN A O 1
ATOM 574 N N . THR A 1 71 ? -3.078 29.797 1.356 1 98.38 71 THR A N 1
ATOM 575 C CA . THR A 1 71 ? -2.275 28.938 0.48 1 98.38 71 THR A CA 1
ATOM 576 C C . THR A 1 71 ? -1.918 27.625 1.176 1 98.38 71 THR A C 1
ATOM 578 O O . THR A 1 71 ? -1.896 26.578 0.543 1 98.38 71 THR A O 1
ATOM 581 N N . LEU A 1 72 ? -1.579 27.656 2.467 1 98.56 72 LEU A N 1
ATOM 582 C CA . LEU A 1 72 ? -1.306 26.422 3.184 1 98.56 72 LEU A CA 1
ATOM 583 C C . LEU A 1 72 ? -2.543 25.531 3.217 1 98.56 72 LEU A C 1
ATOM 585 O O . LEU A 1 72 ? -2.441 24.312 3.035 1 98.56 72 LEU A O 1
ATOM 589 N N . LYS A 1 73 ? -3.697 26.156 3.459 1 98.06 73 LYS A N 1
ATOM 590 C CA . LYS A 1 73 ? -4.949 25.406 3.447 1 98.06 73 LYS A CA 1
ATOM 591 C C . LYS A 1 73 ? -5.145 24.688 2.117 1 98.06 73 LYS A C 1
ATOM 593 O O . LYS A 1 73 ? -5.477 23.5 2.094 1 98.06 73 LYS A O 1
ATOM 598 N N . ARG A 1 74 ? -4.938 25.359 1.064 1 98.12 74 ARG A N 1
ATOM 599 C CA . ARG A 1 74 ? -5.086 24.781 -0.268 1 98.12 74 ARG A CA 1
ATOM 600 C C . ARG A 1 74 ? -4.156 23.594 -0.458 1 98.12 74 ARG A C 1
ATOM 602 O O . ARG A 1 74 ? -4.551 22.578 -1.029 1 98.12 74 ARG A O 1
ATOM 609 N N . SER A 1 75 ? -2.93 23.734 -0.027 1 98.38 75 SER A N 1
ATOM 610 C CA . SER A 1 75 ? -1.942 22.672 -0.162 1 98.38 75 SER A CA 1
ATOM 611 C C . SER A 1 75 ? -2.334 21.453 0.663 1 98.38 75 SER A C 1
ATOM 613 O O . SER A 1 75 ? -2.234 20.312 0.188 1 98.38 75 SER A O 1
ATOM 615 N N . LEU A 1 76 ? -2.76 21.656 1.877 1 98.25 76 LEU A N 1
ATOM 616 C CA . LEU A 1 76 ? -3.152 20.547 2.742 1 98.25 76 LEU A CA 1
ATOM 617 C C . LEU A 1 76 ? -4.406 19.859 2.211 1 98.25 76 LEU A C 1
ATOM 619 O O . LEU A 1 76 ? -4.523 18.625 2.281 1 98.25 76 LEU A O 1
ATOM 623 N N . ASP A 1 77 ? -5.324 20.672 1.708 1 97.81 77 ASP A N 1
ATOM 624 C CA . ASP A 1 77 ? -6.52 20.094 1.099 1 97.81 77 ASP A CA 1
ATOM 625 C C . ASP A 1 77 ? -6.16 19.234 -0.106 1 97.81 77 ASP A C 1
ATOM 627 O O . ASP A 1 77 ? -6.742 18.156 -0.3 1 97.81 77 ASP A O 1
ATOM 631 N N . MET A 1 78 ? -5.266 19.75 -0.926 1 98.25 78 MET A N 1
ATOM 632 C CA . MET A 1 78 ? -4.812 18.984 -2.09 1 98.25 78 MET A CA 1
ATOM 633 C C . MET A 1 78 ? -4.164 17.672 -1.664 1 98.25 78 MET A C 1
ATOM 635 O O . MET A 1 78 ? -4.391 16.641 -2.287 1 98.25 78 MET A O 1
ATOM 639 N N . PHE A 1 79 ? -3.348 17.766 -0.637 1 98.62 79 PHE A N 1
ATOM 640 C CA . PHE A 1 79 ? -2.701 16.562 -0.108 1 98.62 79 PHE A CA 1
ATOM 641 C C . PHE A 1 79 ? -3.738 15.523 0.291 1 98.62 79 PHE A C 1
ATOM 643 O O . PHE A 1 79 ? -3.65 14.359 -0.12 1 98.62 79 PHE A O 1
ATOM 650 N N . LYS A 1 80 ? -4.727 15.898 0.998 1 97.56 80 LYS A N 1
ATOM 651 C CA . LYS A 1 80 ? -5.777 14.984 1.447 1 97.56 80 LYS A CA 1
ATOM 652 C C . LYS A 1 80 ? -6.539 14.398 0.263 1 97.56 80 LYS A C 1
ATOM 654 O O . LYS A 1 80 ? -6.867 13.211 0.257 1 97.56 80 LYS A O 1
ATOM 659 N N . LEU A 1 81 ? -6.848 15.289 -0.663 1 98.19 81 LEU A N 1
ATOM 660 C CA . LEU A 1 81 ? -7.566 14.859 -1.857 1 98.19 81 LEU A CA 1
ATOM 661 C C . LEU A 1 81 ? -6.797 13.758 -2.59 1 98.19 81 LEU A C 1
ATOM 663 O O . LEU A 1 81 ? -7.383 12.766 -3.02 1 98.19 81 LEU A O 1
ATOM 667 N N . GLN A 1 82 ? -5.512 13.984 -2.691 1 98.5 82 GLN A N 1
ATOM 668 C CA . GLN A 1 82 ? -4.711 13.023 -3.445 1 98.5 82 GLN A CA 1
ATOM 669 C C . GLN A 1 82 ? -4.555 11.719 -2.674 1 98.5 82 GLN A C 1
ATOM 671 O O . GLN A 1 82 ? -4.496 10.641 -3.273 1 98.5 82 GLN A O 1
ATOM 676 N N . ILE A 1 83 ? -4.504 11.75 -1.342 1 98.19 83 ILE A N 1
ATOM 677 C CA . ILE A 1 83 ? -4.48 10.523 -0.551 1 98.19 83 ILE A CA 1
ATOM 678 C C . ILE A 1 83 ? -5.746 9.711 -0.82 1 98.19 83 ILE A C 1
ATOM 680 O O . ILE A 1 83 ? -5.691 8.484 -0.929 1 98.19 83 ILE A O 1
ATOM 684 N N . GLU A 1 84 ? -6.867 10.414 -0.908 1 98.5 84 GLU A N 1
ATOM 685 C CA . GLU A 1 84 ? -8.117 9.742 -1.241 1 98.5 84 GLU A CA 1
ATOM 686 C C . GLU A 1 84 ? -8.039 9.086 -2.617 1 98.5 84 GLU A C 1
ATOM 688 O O . GLU A 1 84 ? -8.484 7.945 -2.793 1 98.5 84 GLU A O 1
ATOM 693 N N . HIS A 1 85 ? -7.508 9.828 -3.566 1 98.75 85 HIS A N 1
ATOM 694 C CA . HIS A 1 85 ? -7.375 9.289 -4.914 1 98.75 85 HIS A CA 1
ATOM 695 C C . HIS A 1 85 ? -6.453 8.07 -4.934 1 98.75 85 HIS A C 1
ATOM 697 O O . HIS A 1 85 ? -6.734 7.086 -5.621 1 98.75 85 HIS A O 1
ATOM 703 N N . VAL A 1 86 ? -5.359 8.172 -4.203 1 98.69 86 VAL A N 1
ATOM 704 C CA . VAL A 1 86 ? -4.445 7.039 -4.113 1 98.69 86 VAL A CA 1
ATOM 705 C C . VAL A 1 86 ? -5.18 5.824 -3.551 1 98.69 86 VAL A C 1
ATOM 707 O O . VAL A 1 86 ? -5.051 4.715 -4.074 1 98.69 86 VAL A O 1
ATOM 710 N N . GLY A 1 87 ? -5.945 6.023 -2.48 1 98.69 87 GLY A N 1
ATOM 711 C CA . GLY A 1 87 ? -6.742 4.938 -1.935 1 98.69 87 GLY A CA 1
ATOM 712 C C . GLY A 1 87 ? -7.688 4.32 -2.949 1 98.69 87 GLY A C 1
ATOM 713 O O . GLY A 1 87 ? -7.82 3.098 -3.02 1 98.69 87 GLY A O 1
ATOM 714 N N . GLN A 1 88 ? -8.289 5.145 -3.793 1 98.75 88 GLN A N 1
ATOM 715 C CA . GLN A 1 88 ? -9.219 4.672 -4.812 1 98.75 88 GLN A CA 1
ATOM 716 C C . GLN A 1 88 ? -8.508 3.832 -5.863 1 98.75 88 GLN A C 1
ATOM 718 O O . GLN A 1 88 ? -9.039 2.818 -6.324 1 98.75 88 GLN A O 1
ATOM 723 N N . THR A 1 89 ? -7.355 4.281 -6.277 1 98.75 89 THR A N 1
ATOM 724 C CA . THR A 1 89 ? -6.602 3.531 -7.277 1 98.75 89 THR A CA 1
ATOM 725 C C . THR A 1 89 ? -6.203 2.164 -6.734 1 98.75 89 THR A C 1
ATOM 727 O O . THR A 1 89 ? -6.164 1.181 -7.477 1 98.75 89 THR A O 1
ATOM 730 N N . HIS A 1 90 ? -5.859 2.07 -5.477 1 98.69 90 HIS A N 1
ATOM 731 C CA . HIS A 1 90 ? -5.52 0.789 -4.867 1 98.69 90 HIS A CA 1
ATOM 732 C C . HIS A 1 90 ? -6.746 -0.117 -4.773 1 98.69 90 HIS A C 1
ATOM 734 O O . HIS A 1 90 ? -6.625 -1.34 -4.871 1 98.69 90 HIS A O 1
ATOM 740 N N . LEU A 1 91 ? -7.926 0.488 -4.559 1 98.62 91 LEU A N 1
ATOM 741 C CA . LEU A 1 91 ? -9.156 -0.301 -4.59 1 98.62 91 LEU A CA 1
ATOM 742 C C . LEU A 1 91 ? -9.359 -0.929 -5.965 1 98.62 91 LEU A C 1
ATOM 744 O O . LEU A 1 91 ? -9.742 -2.096 -6.066 1 98.62 91 LEU A O 1
ATOM 748 N N . GLN A 1 92 ? -9.125 -0.13 -6.965 1 98.69 92 GLN A N 1
ATOM 749 C CA . GLN A 1 92 ? -9.242 -0.62 -8.336 1 98.69 92 GLN A CA 1
ATOM 750 C C . GLN A 1 92 ? -8.227 -1.728 -8.609 1 98.69 92 GLN A C 1
ATOM 752 O O . GLN A 1 92 ? -8.547 -2.725 -9.258 1 98.69 92 GLN A O 1
ATOM 757 N N . LEU A 1 93 ? -7.035 -1.495 -8.133 1 98.75 93 LEU A N 1
ATOM 758 C CA . LEU A 1 93 ? -5.988 -2.502 -8.289 1 98.75 93 LEU A CA 1
ATOM 759 C C . LEU A 1 93 ? -6.402 -3.816 -7.633 1 98.75 93 LEU A C 1
ATOM 761 O O . LEU A 1 93 ? -6.215 -4.887 -8.211 1 98.75 93 LEU A O 1
ATOM 765 N N . ALA A 1 94 ? -6.949 -3.762 -6.43 1 98.69 94 ALA A N 1
ATOM 766 C CA . ALA A 1 94 ? -7.418 -4.949 -5.723 1 98.69 94 ALA A CA 1
ATOM 767 C C . ALA A 1 94 ? -8.453 -5.707 -6.547 1 98.69 94 ALA A C 1
ATOM 769 O O . ALA A 1 94 ? -8.414 -6.938 -6.637 1 98.69 94 ALA A O 1
ATOM 770 N N . GLN A 1 95 ? -9.32 -4.953 -7.152 1 98.69 95 GLN A N 1
ATOM 771 C CA . GLN A 1 95 ? -10.352 -5.574 -7.973 1 98.69 95 GLN A CA 1
ATOM 772 C C . GLN A 1 95 ? -9.75 -6.27 -9.188 1 98.69 95 GLN A C 1
ATOM 774 O O . GLN A 1 95 ? -10.164 -7.375 -9.547 1 98.69 95 GLN A O 1
ATOM 779 N N . MET A 1 96 ? -8.82 -5.641 -9.812 1 98.62 96 MET A N 1
ATOM 780 C CA . MET A 1 96 ? -8.141 -6.23 -10.969 1 98.62 96 MET A CA 1
ATOM 781 C C . MET A 1 96 ? -7.453 -7.535 -10.586 1 98.62 96 MET A C 1
ATOM 783 O O . MET A 1 96 ? -7.469 -8.5 -11.352 1 98.62 96 MET A O 1
ATOM 787 N N . MET A 1 97 ? -6.863 -7.586 -9.43 1 98.25 97 MET A N 1
ATOM 788 C CA . MET A 1 97 ? -6.188 -8.781 -8.938 1 98.25 97 MET A CA 1
ATOM 789 C C . MET A 1 97 ? -7.188 -9.914 -8.695 1 98.25 97 MET A C 1
ATOM 791 O O . MET A 1 97 ? -6.895 -11.078 -8.977 1 98.25 97 MET A O 1
ATOM 795 N N . ARG A 1 98 ? -8.367 -9.57 -8.164 1 98.31 98 ARG A N 1
ATOM 796 C CA . ARG A 1 98 ? -9.414 -10.57 -7.961 1 98.31 98 ARG A CA 1
ATOM 797 C C . ARG A 1 98 ? -9.852 -11.172 -9.289 1 98.31 98 ARG A C 1
ATOM 799 O O . ARG A 1 98 ? -10.078 -12.383 -9.383 1 98.31 98 ARG A O 1
ATOM 806 N N . ASP A 1 99 ? -9.945 -10.305 -10.227 1 98.31 99 ASP A N 1
ATOM 807 C CA . ASP A 1 99 ? -10.344 -10.773 -11.555 1 98.31 99 ASP A CA 1
ATOM 808 C C . ASP A 1 99 ? -9.297 -11.719 -12.133 1 98.31 99 ASP A C 1
ATOM 810 O O . ASP A 1 99 ? -9.641 -12.727 -12.758 1 98.31 99 ASP A O 1
ATOM 814 N N . GLU A 1 100 ? -8.078 -11.352 -11.992 1 97.31 100 GLU A N 1
ATOM 815 C CA . GLU A 1 100 ? -7 -12.219 -12.469 1 97.31 100 GLU A CA 1
ATOM 816 C C . GLU A 1 100 ? -7.016 -13.562 -11.75 1 97.31 100 GLU A C 1
ATOM 818 O O . GLU A 1 100 ? -6.77 -14.602 -12.367 1 97.31 100 GLU A O 1
ATOM 823 N N . ALA A 1 101 ? -7.238 -13.586 -10.461 1 97.81 101 ALA A N 1
ATOM 824 C CA . ALA A 1 101 ? -7.332 -14.82 -9.688 1 97.81 101 ALA A CA 1
ATOM 825 C C . ALA A 1 101 ? -8.461 -15.711 -10.203 1 97.81 101 ALA A C 1
ATOM 827 O O . ALA A 1 101 ? -8.312 -16.922 -10.289 1 97.81 101 ALA A O 1
ATOM 828 N N . LYS A 1 102 ? -9.555 -15.078 -10.594 1 98.38 102 LYS A N 1
ATOM 829 C CA . LYS A 1 102 ? -10.695 -15.82 -11.133 1 98.38 102 LYS A CA 1
ATOM 830 C C . LYS A 1 102 ? -10.336 -16.484 -12.461 1 98.38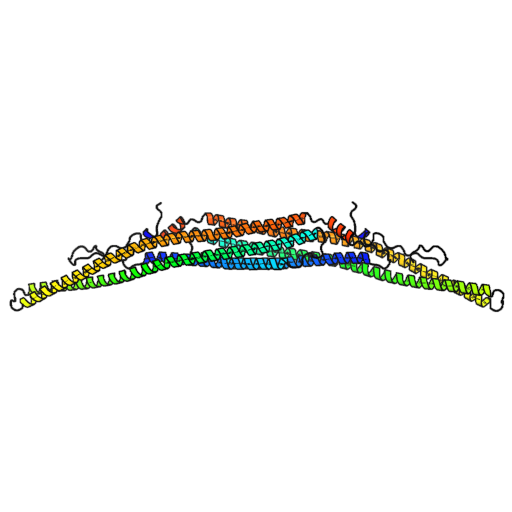 102 LYS A C 1
ATOM 832 O O . LYS A 1 102 ? -10.711 -17.625 -12.719 1 98.38 102 LYS A O 1
ATOM 837 N N . LYS A 1 103 ? -9.641 -15.742 -13.289 1 98.19 103 LYS A N 1
ATOM 838 C CA . LYS A 1 103 ? -9.188 -16.297 -14.562 1 98.19 103 LYS A CA 1
ATOM 839 C C . LYS A 1 103 ? -8.281 -17.5 -14.352 1 98.19 103 LYS A C 1
ATOM 841 O O . LYS A 1 103 ? -8.375 -18.484 -15.078 1 98.19 103 LYS A O 1
ATOM 846 N N . GLN A 1 104 ? -7.418 -17.344 -13.398 1 97.69 104 GLN A N 1
ATOM 847 C CA . GLN A 1 104 ? -6.516 -18.453 -13.07 1 97.69 104 GLN A CA 1
ATOM 848 C C . GLN A 1 104 ? -7.289 -19.672 -12.594 1 97.69 104 GLN A C 1
ATOM 850 O O . GLN A 1 104 ? -6.953 -20.812 -12.945 1 97.69 104 GLN A O 1
ATOM 855 N N . GLU A 1 105 ? -8.328 -19.484 -11.781 1 97.88 105 GLU A N 1
ATOM 856 C CA . GLU A 1 105 ? -9.18 -20.562 -11.297 1 97.88 105 GLU A CA 1
ATOM 857 C C . GLU A 1 105 ? -9.883 -21.266 -12.453 1 97.88 105 GLU A C 1
ATOM 859 O O . GLU A 1 105 ? -9.93 -22.5 -12.5 1 97.88 105 GLU A O 1
ATOM 864 N N . GLU A 1 106 ? -10.422 -20.5 -13.344 1 98.25 106 GLU A N 1
ATOM 865 C CA . GLU A 1 106 ? -11.109 -21.062 -14.508 1 98.25 106 GLU A CA 1
ATOM 866 C C . GLU A 1 106 ? -10.148 -21.875 -15.367 1 98.25 106 GLU A C 1
ATOM 868 O O . GLU A 1 106 ? -10.516 -22.938 -15.875 1 98.25 106 GLU A O 1
ATOM 873 N N . PHE A 1 107 ? -8.953 -21.391 -15.539 1 98.5 107 PHE A N 1
ATOM 874 C CA . PHE A 1 107 ? -7.93 -22.094 -16.297 1 98.5 107 PHE A CA 1
ATOM 875 C C . PHE A 1 107 ? -7.605 -23.438 -15.672 1 98.5 107 PHE A C 1
ATOM 877 O O . PHE A 1 107 ? -7.562 -24.453 -16.359 1 98.5 107 PHE A O 1
ATOM 884 N N . ARG A 1 108 ? -7.375 -23.406 -14.367 1 97.5 108 ARG A N 1
ATOM 885 C CA . ARG A 1 108 ? -7.043 -24.625 -13.625 1 97.5 108 ARG A CA 1
ATOM 886 C C . ARG A 1 108 ? -8.141 -25.672 -13.758 1 97.5 108 ARG A C 1
ATOM 888 O O . ARG A 1 108 ? -7.863 -26.844 -13.984 1 97.5 108 ARG A O 1
ATOM 895 N N . GLU A 1 109 ? -9.43 -25.219 -13.688 1 97.62 109 GLU A N 1
ATOM 896 C CA . GLU A 1 109 ? -10.57 -26.125 -13.773 1 97.62 109 GLU A CA 1
ATOM 897 C C . GLU A 1 109 ? -10.711 -26.703 -15.18 1 97.62 109 GLU A C 1
ATOM 899 O O . GLU A 1 109 ? -11.047 -27.875 -15.352 1 97.62 109 GLU A O 1
ATOM 904 N N . ARG A 1 110 ? -10.461 -25.938 -16.188 1 97.69 110 ARG A N 1
ATOM 905 C CA . ARG A 1 110 ? -10.523 -26.406 -17.562 1 97.69 110 ARG A CA 1
ATOM 906 C C . ARG A 1 110 ? -9.461 -27.469 -17.828 1 97.69 110 ARG A C 1
ATOM 908 O O . ARG A 1 110 ? -9.742 -28.484 -18.484 1 97.69 110 ARG A O 1
ATOM 915 N N . GLN A 1 111 ? -8.242 -27.219 -17.328 1 96.75 111 GLN A N 1
ATOM 916 C CA . GLN A 1 111 ? -7.172 -28.203 -17.453 1 96.75 111 GLN A CA 1
ATOM 917 C C . GLN A 1 111 ? -7.539 -29.516 -16.781 1 96.75 111 GLN A C 1
ATOM 919 O O . GLN A 1 111 ? -7.281 -30.594 -17.344 1 96.75 111 GLN A O 1
ATOM 924 N N . LYS A 1 112 ? -8.117 -29.406 -15.641 1 96.69 112 LYS A N 1
ATOM 925 C CA . LYS A 1 112 ? -8.523 -30.578 -14.867 1 96.69 112 LYS A CA 1
ATOM 926 C C . LYS A 1 112 ? -9.555 -31.406 -15.633 1 96.69 112 LYS A C 1
ATOM 928 O O . LYS A 1 112 ? -9.461 -32.625 -15.68 1 96.69 112 LYS A O 1
ATOM 933 N N . ASP A 1 113 ? -10.555 -30.766 -16.266 1 97 113 ASP A N 1
ATOM 934 C CA . ASP A 1 113 ? -11.625 -31.453 -16.984 1 97 113 ASP A CA 1
ATOM 935 C C . ASP A 1 113 ? -11.086 -32.25 -18.172 1 97 113 ASP A C 1
ATOM 937 O O . ASP A 1 113 ? -11.477 -33.375 -18.391 1 97 113 ASP A O 1
ATOM 941 N N . VAL A 1 114 ? -10.203 -31.656 -18.875 1 96.81 114 VAL A N 1
ATOM 942 C CA . VAL A 1 114 ? -9.609 -32.312 -20.031 1 96.81 114 VAL A CA 1
ATOM 943 C C . VAL A 1 114 ? -8.789 -33.531 -19.578 1 96.81 114 VAL A C 1
ATOM 945 O O . VAL A 1 114 ? -8.891 -34.594 -20.172 1 96.81 114 VAL A O 1
ATOM 948 N N . ARG A 1 115 ? -7.988 -33.344 -18.531 1 96.81 115 ARG A N 1
ATOM 949 C CA . ARG A 1 115 ? -7.121 -34.406 -18.031 1 96.81 115 ARG A CA 1
ATOM 950 C C . ARG A 1 115 ? -7.941 -35.594 -17.5 1 96.81 115 ARG A C 1
ATOM 952 O O . ARG A 1 115 ? -7.574 -36.75 -17.703 1 96.81 115 ARG A O 1
ATOM 959 N N . LYS A 1 116 ? -9.031 -35.312 -16.859 1 96.75 116 LYS A N 1
ATOM 960 C CA . LYS A 1 116 ? -9.883 -36.344 -16.281 1 96.75 116 LYS A CA 1
ATOM 961 C C . LYS A 1 116 ? -10.422 -37.281 -17.344 1 96.75 116 LYS A C 1
ATOM 963 O O . LYS A 1 116 ? -10.469 -38.5 -17.141 1 96.75 116 LYS A O 1
ATOM 968 N N . LYS A 1 117 ? -10.828 -36.75 -18.438 1 97.25 117 LYS A N 1
ATOM 969 C CA . LYS A 1 117 ? -11.367 -37.531 -19.531 1 97.25 117 LYS A CA 1
ATOM 970 C C . LYS A 1 117 ? -10.312 -38.469 -20.094 1 9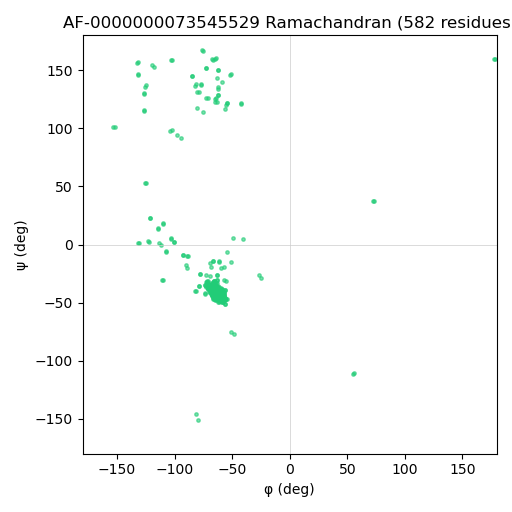7.25 117 LYS A C 1
ATOM 972 O O . LYS A 1 117 ? -10.586 -39.656 -20.328 1 97.25 117 LYS A O 1
ATOM 977 N N . ILE A 1 118 ? -9.141 -38 -20.266 1 97.69 118 ILE A N 1
ATOM 978 C CA . ILE A 1 118 ? -8.047 -38.781 -20.828 1 97.69 118 ILE A CA 1
ATOM 979 C C . ILE A 1 118 ? -7.621 -39.844 -19.828 1 97.69 118 ILE A C 1
ATOM 981 O O . ILE A 1 118 ? -7.375 -41 -20.219 1 97.69 118 ILE A O 1
ATOM 985 N N . ASP A 1 119 ? -7.574 -39.469 -18.578 1 96.44 119 ASP A N 1
ATOM 986 C CA . ASP A 1 119 ? -7.195 -40.406 -17.516 1 96.44 119 ASP A CA 1
ATOM 987 C C . ASP A 1 119 ? -8.172 -41.594 -17.453 1 96.44 119 ASP A C 1
ATOM 989 O O . ASP A 1 119 ? -7.758 -42.75 -17.281 1 96.44 119 ASP A O 1
ATOM 993 N N . TYR A 1 120 ? -9.438 -41.281 -17.609 1 96.81 120 TYR A N 1
ATOM 994 C CA . TYR A 1 120 ? -10.453 -42.344 -17.562 1 96.81 120 TYR A CA 1
ATOM 995 C C . TYR A 1 120 ? -10.281 -43.312 -18.719 1 96.81 120 TYR A C 1
ATOM 997 O O . TYR A 1 120 ? -10.32 -44.531 -18.5 1 96.81 120 TYR A O 1
ATOM 1005 N N . GLN A 1 121 ? -10.047 -42.781 -19.844 1 96.94 121 GLN A N 1
ATOM 1006 C CA . GLN A 1 121 ? -9.891 -43.625 -21.031 1 96.94 121 GLN A CA 1
ATOM 1007 C C . GLN A 1 121 ? -8.633 -44.469 -20.938 1 96.94 121 GLN A C 1
ATOM 1009 O O . GLN A 1 121 ? -8.664 -45.656 -21.234 1 96.94 121 GLN A O 1
ATOM 1014 N N . MET A 1 122 ? -7.531 -43.844 -20.484 1 97.19 122 MET A N 1
ATOM 1015 C CA . MET A 1 122 ? -6.258 -44.562 -20.359 1 97.19 122 MET A CA 1
ATOM 1016 C C . MET A 1 122 ? -6.34 -45.656 -19.312 1 97.19 122 MET A C 1
ATOM 1018 O O . MET A 1 122 ? -5.844 -46.781 -19.516 1 97.19 122 MET A O 1
ATOM 1022 N N . ASP A 1 123 ? -7.008 -45.375 -18.203 1 96.69 123 ASP A N 1
ATOM 1023 C CA . ASP A 1 123 ? -7.164 -46.344 -17.109 1 96.69 123 ASP A CA 1
ATOM 1024 C C . ASP A 1 123 ? -8.008 -47.531 -17.562 1 96.69 123 ASP A C 1
ATOM 1026 O O . ASP A 1 123 ? -7.652 -48.688 -17.297 1 96.69 123 ASP A O 1
ATOM 1030 N N . SER A 1 124 ? -9.055 -47.281 -18.281 1 97.44 124 SER A N 1
ATOM 1031 C CA . SER A 1 124 ? -9.938 -48.344 -18.766 1 97.44 124 SER A CA 1
ATOM 1032 C C . SER A 1 124 ? -9.203 -49.25 -19.734 1 97.44 124 SER A C 1
ATOM 1034 O O . SER A 1 124 ? -9.281 -50.5 -19.609 1 97.44 124 SER A O 1
ATOM 1036 N N . LEU A 1 125 ? -8.531 -48.656 -20.641 1 96.94 125 LEU A N 1
ATOM 1037 C CA . LEU A 1 125 ? -7.801 -49.438 -21.641 1 96.94 125 LEU A CA 1
ATOM 1038 C C . LEU A 1 125 ? -6.695 -50.25 -20.984 1 96.94 125 LEU A C 1
ATOM 1040 O O . LEU A 1 125 ? -6.434 -51.406 -21.391 1 96.94 125 LEU A O 1
ATOM 1044 N N . HIS A 1 126 ? -6.078 -49.688 -19.984 1 96.62 126 HIS A N 1
ATOM 1045 C CA . HIS A 1 126 ? -5.012 -50.406 -19.281 1 96.62 126 HIS A CA 1
ATOM 1046 C C . HIS A 1 126 ? -5.551 -51.594 -18.531 1 96.62 126 HIS A C 1
ATOM 1048 O O . HIS A 1 126 ? -4.949 -52.688 -18.562 1 96.62 126 HIS A O 1
ATOM 1054 N N . LYS A 1 127 ? -6.645 -51.469 -17.891 1 97.62 127 LYS A N 1
ATOM 1055 C CA . LYS A 1 127 ? -7.27 -52.594 -17.156 1 97.62 127 LYS A CA 1
ATOM 1056 C C . LYS A 1 127 ? -7.617 -53.75 -18.094 1 97.62 127 LYS A C 1
ATOM 1058 O O . LYS A 1 127 ? -7.383 -54.906 -17.781 1 97.62 127 LYS A O 1
ATOM 1063 N N . GLN A 1 128 ? -8.109 -53.406 -19.25 1 97.44 128 GLN A N 1
ATOM 1064 C CA . GLN A 1 128 ? -8.453 -54.406 -20.25 1 97.44 128 GLN A CA 1
ATOM 1065 C C . GLN A 1 128 ? -7.203 -55.125 -20.766 1 97.44 128 GLN A C 1
ATOM 1067 O O . GLN A 1 128 ? -7.203 -56.344 -20.938 1 97.44 128 GLN A O 1
ATOM 1072 N N . LYS A 1 129 ? -6.211 -54.312 -20.938 1 96.25 129 LYS A N 1
ATOM 1073 C CA . LYS A 1 129 ? -4.957 -54.844 -21.453 1 96.25 129 LYS A CA 1
ATOM 1074 C C . LYS A 1 129 ? -4.34 -55.812 -20.453 1 96.25 129 LYS A C 1
ATOM 1076 O O . LYS A 1 129 ? -3.902 -56.906 -20.828 1 96.25 129 LYS A O 1
ATOM 1081 N N . VAL A 1 130 ? -4.344 -55.469 -19.188 1 96.69 130 VAL A N 1
ATOM 1082 C CA . VAL A 1 130 ? -3.773 -56.312 -18.141 1 96.69 130 VAL A CA 1
ATOM 1083 C C . VAL A 1 130 ? -4.582 -57.594 -18.016 1 96.69 130 VAL A C 1
ATOM 1085 O O . VAL A 1 130 ? -4.012 -58.688 -17.891 1 96.69 130 VAL A O 1
ATOM 1088 N N . ALA A 1 131 ? -5.898 -57.5 -18.094 1 97.38 131 ALA A N 1
ATOM 1089 C CA . ALA A 1 131 ? -6.766 -58.688 -18.016 1 97.38 131 ALA A CA 1
ATOM 1090 C C . ALA A 1 131 ? -6.516 -59.625 -19.172 1 97.38 131 ALA A C 1
ATOM 1092 O O . ALA A 1 131 ? -6.438 -60.844 -18.984 1 97.38 131 ALA A O 1
ATOM 1093 N N . GLN A 1 132 ? -6.438 -59.031 -20.328 1 96.88 132 GLN A N 1
ATOM 1094 C CA . GLN A 1 132 ? -6.211 -59.844 -21.516 1 96.88 132 GLN A CA 1
ATOM 1095 C C . GLN A 1 132 ? -4.836 -60.5 -21.484 1 96.88 132 GLN A C 1
ATOM 1097 O O . GLN A 1 132 ? -4.664 -61.625 -21.969 1 96.88 132 GLN A O 1
ATOM 1102 N N . PHE A 1 133 ? -3.875 -59.781 -20.984 1 96.06 133 PHE A N 1
ATOM 1103 C CA . PHE A 1 133 ? -2.531 -60.312 -20.828 1 96.06 133 PHE A CA 1
ATOM 1104 C C . PHE A 1 133 ? -2.545 -61.531 -19.922 1 96.06 133 PHE A C 1
ATOM 1106 O O . PHE A 1 133 ? -1.973 -62.562 -20.266 1 96.06 133 PHE A O 1
ATOM 1113 N N . LYS A 1 134 ? -3.211 -61.5 -18.797 1 96.31 134 LYS A N 1
ATOM 1114 C CA . LYS A 1 134 ? -3.318 -62.594 -17.859 1 96.31 134 LYS A CA 1
ATOM 1115 C C . LYS A 1 134 ? -4.016 -63.812 -18.516 1 96.31 134 LYS A C 1
ATOM 1117 O O . LYS A 1 134 ? -3.576 -64.938 -18.359 1 96.31 134 LYS A O 1
ATOM 1122 N N . ARG A 1 135 ? -5.07 -63.531 -19.25 1 97.06 135 ARG A N 1
ATOM 1123 C CA . ARG A 1 135 ? -5.801 -64.562 -19.953 1 97.06 135 ARG A CA 1
ATOM 1124 C C . ARG A 1 135 ? -4.91 -65.312 -20.969 1 97.06 135 ARG A C 1
ATOM 1126 O O . ARG A 1 135 ? -4.984 -66.5 -21.141 1 97.06 135 ARG A O 1
ATOM 1133 N N . THR A 1 136 ? -4.168 -64.438 -21.594 1 96.25 136 THR A N 1
ATOM 1134 C CA . THR A 1 136 ? -3.273 -65 -22.609 1 96.25 136 THR A CA 1
ATOM 1135 C C . THR A 1 136 ? -2.205 -65.875 -21.984 1 96.25 136 THR A C 1
ATOM 1137 O O . THR A 1 136 ? -1.912 -67 -22.484 1 96.25 136 THR A O 1
ATOM 1140 N N . LEU A 1 137 ? -1.691 -65.5 -20.906 1 94.06 137 LEU A N 1
ATOM 1141 C CA . LEU A 1 137 ? -0.693 -66.312 -20.203 1 94.06 137 LEU A CA 1
ATOM 1142 C C . LEU A 1 137 ? -1.287 -67.625 -19.734 1 94.06 137 LEU A C 1
ATOM 1144 O O . LEU A 1 137 ? -0.637 -68.688 -19.828 1 94.06 137 LEU A O 1
ATOM 1148 N N . GLU A 1 138 ? -2.482 -67.562 -19.219 1 96.44 138 GLU A N 1
ATOM 1149 C CA . GLU A 1 138 ? -3.162 -68.812 -18.766 1 96.44 138 GLU A CA 1
ATOM 1150 C C . GLU A 1 138 ? -3.422 -69.75 -19.906 1 96.44 138 GLU A C 1
ATOM 1152 O O . GLU A 1 138 ? -3.252 -70.938 -19.766 1 96.44 138 GLU A O 1
ATOM 1157 N N . SER A 1 139 ? -3.873 -69.188 -21 1 96.12 139 SER A N 1
ATOM 1158 C CA . SER A 1 139 ? -4.137 -70 -22.156 1 96.12 139 SER A CA 1
ATOM 1159 C C . SER A 1 139 ? -2.852 -70.625 -22.703 1 96.12 139 SER A C 1
ATOM 1161 O O . SER A 1 139 ? -2.863 -71.688 -23.234 1 96.12 139 SER A O 1
ATOM 1163 N N . LYS A 1 140 ? -1.826 -69.812 -22.641 1 94.62 140 LYS A N 1
ATOM 1164 C CA . LYS A 1 140 ? -0.525 -70.312 -23.047 1 94.62 140 LYS A CA 1
ATOM 1165 C C . LYS A 1 140 ? -0.121 -71.562 -22.188 1 94.62 140 LYS A C 1
ATOM 1167 O O . LYS A 1 140 ? 0.305 -72.562 -22.703 1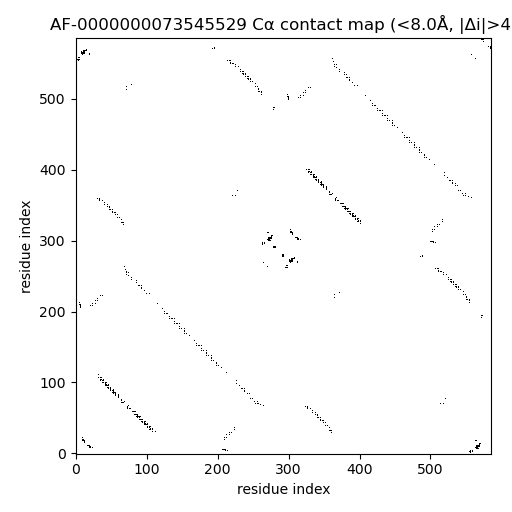 94.62 140 LYS A O 1
ATOM 1172 N N . LYS A 1 141 ? -0.258 -71.438 -20.906 1 95.19 141 LYS A N 1
ATOM 1173 C CA . LYS A 1 141 ? 0.06 -72.562 -19.984 1 95.19 141 LYS A CA 1
ATOM 1174 C C . LYS A 1 141 ? -0.774 -73.812 -20.281 1 95.19 141 LYS A C 1
ATOM 1176 O O . LYS A 1 141 ? -0.262 -74.938 -20.25 1 95.19 141 LYS A O 1
ATOM 1181 N N . THR A 1 142 ? -2.051 -73.562 -20.547 1 96.31 142 THR A N 1
ATOM 1182 C CA . THR A 1 142 ? -2.949 -74.625 -20.875 1 96.31 142 THR A CA 1
ATOM 1183 C C . THR A 1 142 ? -2.52 -75.312 -22.172 1 96.31 142 THR A C 1
ATOM 1185 O O . THR A 1 142 ? -2.502 -76.562 -22.25 1 96.31 142 THR A O 1
ATOM 1188 N N . TYR A 1 143 ? -2.236 -74.5 -23.109 1 95.19 143 TYR A N 1
ATOM 1189 C CA . TYR A 1 143 ? -1.79 -75.062 -24.391 1 95.19 143 TYR A CA 1
ATOM 1190 C C . TYR A 1 143 ? -0.518 -75.875 -24.234 1 95.19 143 TYR A C 1
ATOM 1192 O O . TYR A 1 143 ? -0.421 -76.938 -24.781 1 95.19 143 TYR A O 1
ATOM 1200 N N . GLU A 1 144 ? 0.397 -75.375 -23.484 1 93.88 144 GLU A N 1
ATOM 1201 C CA . GLU A 1 144 ? 1.652 -76.062 -23.234 1 93.88 144 GLU A CA 1
ATOM 1202 C C . GLU A 1 144 ? 1.409 -77.438 -22.531 1 93.88 144 GLU A C 1
ATOM 1204 O O . GLU A 1 144 ? 2.02 -78.438 -22.891 1 93.88 144 GLU A O 1
ATOM 1209 N N . GLN A 1 145 ? 0.529 -77.438 -21.656 1 95.56 145 GLN A N 1
ATOM 1210 C CA . GLN A 1 145 ? 0.188 -78.688 -20.938 1 95.56 145 GLN A CA 1
ATOM 1211 C C . GLN A 1 145 ? -0.458 -79.688 -21.875 1 95.56 145 GLN A C 1
ATOM 1213 O O . GLN A 1 145 ? -0.134 -80.875 -21.828 1 95.56 145 GLN A O 1
ATOM 1218 N N . LYS A 1 146 ? -1.362 -79.188 -22.688 1 95.31 146 LYS A N 1
ATOM 1219 C CA . LYS A 1 146 ? -2.045 -80.062 -23.609 1 95.31 146 LYS A CA 1
ATOM 1220 C C . LYS A 1 146 ? -1.076 -80.625 -24.656 1 95.31 146 LYS A C 1
ATOM 1222 O O . LYS A 1 146 ? -1.228 -81.75 -25.094 1 95.31 146 LYS A O 1
ATOM 1227 N N . CYS A 1 147 ? -0.091 -79.875 -25 1 92.94 147 CYS A N 1
ATOM 1228 C CA . CYS A 1 147 ? 0.94 -80.312 -25.906 1 92.94 147 CYS A CA 1
ATOM 1229 C C . CYS A 1 147 ? 1.789 -81.438 -25.266 1 92.94 147 CYS A C 1
ATOM 1231 O O . CYS A 1 147 ? 2.143 -82.375 -25.906 1 92.94 147 CYS A O 1
ATOM 1233 N N . ARG A 1 148 ? 2.078 -81.312 -24.016 1 94.25 148 ARG A N 1
ATOM 1234 C CA . ARG A 1 148 ? 2.824 -82.312 -23.281 1 94.25 148 ARG A CA 1
ATOM 1235 C C . ARG A 1 148 ? 2.016 -83.562 -23.141 1 94.25 148 ARG A C 1
ATOM 1237 O O . ARG A 1 148 ? 2.562 -84.688 -23.266 1 94.25 148 ARG A O 1
ATOM 1244 N N . ASP A 1 149 ? 0.768 -83.375 -22.938 1 95.12 149 ASP A N 1
ATOM 1245 C CA . ASP A 1 149 ? -0.126 -84.562 -22.859 1 95.12 149 ASP A CA 1
ATOM 1246 C C . ASP A 1 149 ? -0.167 -85.312 -24.188 1 95.12 149 ASP A C 1
ATOM 1248 O O . ASP A 1 149 ? -0.208 -86.562 -24.188 1 95.12 149 ASP A O 1
ATOM 1252 N N . LYS A 1 150 ? -0.257 -84.562 -25.188 1 94.31 150 LYS A N 1
ATOM 1253 C CA . LYS A 1 150 ? -0.266 -85.125 -26.516 1 94.31 150 LYS A CA 1
ATOM 1254 C C . LYS A 1 150 ? 1.016 -85.938 -26.781 1 94.31 150 LYS A C 1
ATOM 1256 O O . LYS A 1 150 ? 0.969 -87.062 -27.281 1 94.31 150 LYS A O 1
ATOM 1261 N N . GLU A 1 151 ? 2.088 -85.312 -26.422 1 93.25 151 GLU A N 1
ATOM 1262 C CA . GLU A 1 151 ? 3.375 -86 -26.594 1 93.25 151 GLU A CA 1
ATOM 1263 C C . GLU A 1 151 ? 3.449 -87.25 -25.766 1 93.25 151 GLU A C 1
ATOM 1265 O O . GLU A 1 151 ? 3.979 -88.312 -26.219 1 93.25 151 GLU A O 1
ATOM 1270 N N . GLU A 1 152 ? 2.984 -87.25 -24.609 1 94.06 152 GLU A N 1
ATOM 1271 C CA . GLU A 1 152 ? 2.979 -88.375 -23.734 1 94.06 152 GLU A CA 1
ATOM 1272 C C . GLU A 1 152 ? 2.072 -89.5 -24.266 1 94.06 152 GLU A C 1
ATOM 1274 O O . GLU A 1 152 ? 2.416 -90.688 -24.203 1 94.06 152 GLU A O 1
ATOM 1279 N N . ALA A 1 153 ? 0.952 -89.125 -24.766 1 93 153 ALA A N 1
ATOM 1280 C CA . ALA A 1 153 ? 0.022 -90.125 -25.344 1 93 153 ALA A CA 1
ATOM 1281 C C . ALA A 1 153 ? 0.623 -90.75 -26.578 1 93 153 ALA A C 1
ATOM 1283 O O . ALA A 1 153 ? 0.462 -92 -26.781 1 93 153 ALA A O 1
ATOM 1284 N N . ASP A 1 154 ? 1.287 -90 -27.344 1 90.88 154 ASP A N 1
ATOM 1285 C CA . ASP A 1 154 ? 1.947 -90.5 -28.531 1 90.88 154 ASP A CA 1
ATOM 1286 C C . ASP A 1 154 ? 3.061 -91.5 -28.156 1 90.88 154 ASP A C 1
ATOM 1288 O O . ASP A 1 154 ? 3.223 -92.5 -28.797 1 90.88 154 ASP A O 1
ATOM 1292 N N . GLN A 1 155 ? 3.773 -91.188 -27.094 1 91.5 155 GLN A N 1
ATOM 1293 C CA . GLN A 1 155 ? 4.848 -92.062 -26.625 1 91.5 155 GLN A CA 1
ATOM 1294 C C . GLN A 1 155 ? 4.293 -93.375 -26.094 1 91.5 155 GLN A C 1
ATOM 1296 O O . GLN A 1 155 ? 4.902 -94.438 -26.266 1 91.5 1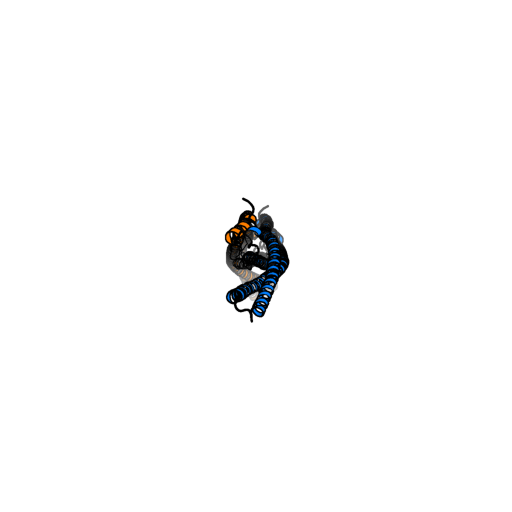55 GLN A O 1
ATOM 1301 N N . ASN A 1 156 ? 3.18 -93.312 -25.531 1 88.81 156 ASN A N 1
ATOM 1302 C CA . ASN A 1 156 ? 2.549 -94.5 -24.984 1 88.81 156 ASN A CA 1
ATOM 1303 C C . ASN A 1 156 ? 2.098 -95.438 -26.078 1 88.81 156 ASN A C 1
ATOM 1305 O O . ASN A 1 156 ? 2.182 -96.688 -25.922 1 88.81 156 ASN A O 1
ATOM 1309 N N . VAL A 1 157 ? 1.591 -94.875 -27.109 1 88.19 157 VAL A N 1
ATOM 1310 C CA . VAL A 1 157 ? 1.171 -95.688 -28.25 1 88.19 157 VAL A CA 1
ATOM 1311 C C . VAL A 1 157 ? 2.387 -96.375 -28.875 1 88.19 157 VAL A C 1
ATOM 1313 O O . VAL A 1 157 ? 2.342 -97.562 -29.203 1 88.19 157 VAL A O 1
ATOM 1316 N N . ASN A 1 158 ? 3.496 -95.625 -28.969 1 85.94 158 ASN A N 1
ATOM 1317 C CA . ASN A 1 158 ? 4.711 -96.188 -29.594 1 85.94 158 ASN A CA 1
ATOM 1318 C C . ASN A 1 158 ? 5.367 -97.25 -28.734 1 85.94 158 ASN A C 1
ATOM 1320 O O . ASN A 1 158 ? 5.922 -98.188 -29.25 1 85.94 158 ASN A O 1
ATOM 1324 N N . ARG A 1 159 ? 5.352 -97.062 -27.469 1 86.75 159 ARG A N 1
ATOM 1325 C CA . ARG A 1 159 ? 5.984 -98.062 -26.547 1 86.75 159 ARG A CA 1
ATOM 1326 C C . ARG A 1 159 ? 5.207 -99.375 -26.5 1 86.75 159 ARG A C 1
ATOM 1328 O O . ARG A 1 159 ? 5.785 -100.375 -26.234 1 86.75 159 ARG A O 1
ATOM 1335 N N . ASN A 1 160 ? 3.873 -99.312 -26.766 1 79.75 160 ASN A N 1
ATOM 1336 C CA . ASN A 1 160 ? 3.043 -100.5 -26.625 1 79.75 160 ASN A CA 1
ATOM 1337 C C . ASN A 1 160 ? 2.572 -101 -27.984 1 79.75 160 ASN A C 1
ATOM 1339 O O . ASN A 1 160 ? 1.528 -101.688 -28.094 1 79.75 160 ASN A O 1
ATOM 1343 N N . ALA A 1 161 ? 3.184 -100.625 -29.125 1 75.12 161 ALA A N 1
ATOM 1344 C CA . ALA A 1 161 ? 2.768 -100.938 -30.484 1 75.12 161 ALA A CA 1
ATOM 1345 C C . ALA A 1 161 ? 2.729 -102.438 -30.703 1 75.12 161 ALA A C 1
ATOM 1347 O O . ALA A 1 161 ? 1.924 -102.938 -31.484 1 75.12 161 ALA A O 1
ATOM 1348 N N . ALA A 1 162 ? 3.41 -103.188 -29.891 1 76.69 162 ALA A N 1
ATOM 1349 C CA . ALA A 1 162 ? 3.494 -104.625 -30.062 1 76.69 162 ALA A CA 1
ATOM 1350 C C . ALA A 1 162 ? 2.363 -105.375 -29.312 1 76.69 162 ALA A C 1
ATOM 1352 O O . ALA A 1 162 ? 2.055 -106.5 -29.609 1 76.69 162 ALA A O 1
ATOM 1353 N N . ASN A 1 163 ? 1.703 -104.688 -28.344 1 65.19 163 ASN A N 1
ATOM 1354 C CA . ASN A 1 163 ? 0.658 -105.375 -27.562 1 65.19 163 ASN A CA 1
ATOM 1355 C C . ASN A 1 163 ? -0.731 -105.062 -28.109 1 65.19 163 ASN A C 1
ATOM 1357 O O . ASN A 1 163 ? -1.186 -103.875 -28.031 1 65.19 163 ASN A O 1
ATOM 1361 N N . THR A 1 164 ? -1.406 -105.875 -29.047 1 66.44 164 THR A N 1
ATOM 1362 C CA . THR A 1 164 ? -2.594 -105.75 -29.891 1 66.44 164 THR A CA 1
ATOM 1363 C C . THR A 1 164 ? -3.83 -105.438 -29.031 1 66.44 164 THR A C 1
ATOM 1365 O O . THR A 1 164 ? -4.773 -104.812 -29.484 1 66.44 164 THR A O 1
ATOM 1368 N N . LYS A 1 165 ? -3.957 -105.875 -27.734 1 75.88 165 LYS A N 1
ATOM 1369 C CA . LYS A 1 165 ? -5.234 -105.875 -27.016 1 75.88 165 LYS A CA 1
ATOM 1370 C C . LYS A 1 165 ? -5.66 -104.5 -26.625 1 75.88 165 LYS A C 1
ATOM 1372 O O . LYS A 1 165 ? -6.836 -104.125 -26.734 1 75.88 165 LYS A O 1
ATOM 1377 N N . ASN A 1 166 ? -4.684 -103.562 -26.266 1 80 166 ASN A N 1
ATOM 1378 C CA . ASN A 1 166 ? -5.117 -102.312 -25.719 1 80 166 ASN A CA 1
ATOM 1379 C C . ASN A 1 166 ? -4.758 -101.125 -26.656 1 80 166 ASN A C 1
ATOM 1381 O O . ASN A 1 166 ? -4.801 -100 -26.266 1 80 166 ASN A O 1
ATOM 1385 N N . ILE A 1 167 ? -4.418 -101.5 -27.844 1 82.81 167 ILE A N 1
ATOM 1386 C CA . ILE A 1 167 ? -3.869 -100.562 -28.797 1 82.81 167 ILE A CA 1
ATOM 1387 C C . ILE A 1 167 ? -4.973 -99.625 -29.266 1 82.81 167 ILE A C 1
ATOM 1389 O O . ILE A 1 167 ? -4.727 -98.438 -29.516 1 82.81 167 ILE A O 1
ATOM 1393 N N . GLU A 1 168 ? -6.16 -100.125 -29.312 1 84.69 168 GLU A N 1
ATOM 1394 C CA . GLU A 1 168 ? -7.277 -99.312 -29.75 1 84.69 168 GLU A CA 1
ATOM 1395 C C . GLU A 1 168 ? -7.578 -98.188 -28.734 1 84.69 168 GLU A C 1
ATOM 1397 O O . GLU A 1 168 ? -7.871 -97.062 -29.109 1 84.69 168 GLU A O 1
ATOM 1402 N N . LYS A 1 169 ? -7.398 -98.562 -27.516 1 88.75 169 LYS A N 1
ATOM 1403 C CA . LYS A 1 169 ? -7.656 -97.625 -26.438 1 88.75 169 LYS A CA 1
ATOM 1404 C C . LYS A 1 169 ? -6.578 -96.562 -26.391 1 88.75 169 LYS A C 1
ATOM 1406 O O . LYS A 1 169 ? -6.875 -95.375 -26.172 1 88.75 169 LYS A O 1
ATOM 1411 N N . LEU A 1 170 ? -5.426 -96.938 -26.656 1 87.94 170 LEU A N 1
ATOM 1412 C CA . LEU A 1 170 ? -4.305 -96 -26.641 1 87.94 170 LEU A CA 1
ATOM 1413 C C . LEU A 1 170 ? -4.383 -95 -27.828 1 87.94 170 LEU A C 1
ATOM 1415 O O . LEU A 1 170 ? -4.09 -93.812 -27.688 1 87.94 170 LEU A O 1
ATOM 1419 N N . HIS A 1 171 ? -4.871 -95.5 -28.938 1 88.94 171 HIS A N 1
ATOM 1420 C CA . HIS A 1 171 ? -5.035 -94.688 -30.125 1 88.94 171 HIS A CA 1
ATOM 1421 C C . HIS A 1 171 ? -6.133 -93.625 -29.922 1 88.94 171 HIS A C 1
ATOM 1423 O O . HIS A 1 171 ? -5.996 -92.5 -30.359 1 88.94 171 HIS A O 1
ATOM 1429 N N . THR A 1 172 ? -7.129 -94.062 -29.203 1 91.75 172 THR A N 1
ATOM 1430 C CA . THR A 1 172 ? -8.234 -93.188 -28.922 1 91.75 172 THR A CA 1
ATOM 1431 C C . THR A 1 172 ? -7.793 -92.062 -27.969 1 91.75 172 THR A C 1
ATOM 1433 O O . THR A 1 172 ? -8.164 -90.875 -28.156 1 91.75 172 THR A O 1
ATOM 1436 N N . LYS A 1 173 ? -6.949 -92.438 -27.047 1 91.81 173 LYS A N 1
ATOM 1437 C CA . LYS A 1 173 ? -6.43 -91.438 -26.109 1 91.81 173 LYS A CA 1
ATOM 1438 C C . LYS A 1 173 ? -5.492 -90.5 -26.797 1 91.81 173 LYS A C 1
ATOM 1440 O O . LYS A 1 173 ? -5.492 -89.312 -26.484 1 91.81 173 LYS A O 1
ATOM 1445 N N . ALA A 1 174 ? -4.758 -90.875 -27.688 1 92.25 174 ALA A N 1
ATOM 1446 C CA . ALA A 1 174 ? -3.824 -90.062 -28.422 1 92.25 174 ALA A CA 1
ATOM 1447 C C . ALA A 1 174 ? -4.57 -89.062 -29.328 1 92.25 174 ALA A C 1
ATOM 1449 O O . ALA A 1 174 ? -4.172 -87.938 -29.469 1 92.25 174 ALA A O 1
ATOM 1450 N N . LEU A 1 175 ? -5.664 -89.625 -29.891 1 94.12 175 LEU A N 1
ATOM 1451 C CA . LEU A 1 175 ? -6.477 -88.75 -30.75 1 94.12 175 LEU A CA 1
ATOM 1452 C C . LEU A 1 175 ? -7.164 -87.688 -29.938 1 94.12 175 LEU A C 1
ATOM 1454 O O . LEU A 1 175 ? -7.238 -86.5 -30.375 1 94.12 175 LEU A O 1
ATOM 1458 N N . GLN A 1 176 ? -7.531 -88.062 -28.766 1 95.62 176 GLN A N 1
ATOM 1459 C CA . GLN A 1 176 ? -8.188 -87.125 -27.891 1 95.62 176 GLN A CA 1
ATOM 1460 C C . GLN A 1 176 ? -7.203 -86.062 -27.391 1 95.62 176 GLN A C 1
ATOM 1462 O O . GLN A 1 176 ? -7.543 -84.875 -27.281 1 95.62 176 GLN A O 1
ATOM 1467 N N . ALA A 1 177 ? -6.055 -86.438 -27.125 1 94.12 177 ALA A N 1
ATOM 1468 C CA . ALA A 1 177 ? -5.023 -85.5 -26.672 1 94.12 177 ALA A CA 1
ATOM 1469 C C . ALA A 1 177 ? -4.641 -84.562 -27.766 1 94.12 177 ALA A C 1
ATOM 1471 O O . ALA A 1 177 ? -4.387 -83.375 -27.5 1 94.12 177 ALA A O 1
ATOM 1472 N N . LYS A 1 178 ? -4.617 -85.062 -28.938 1 94.44 178 LYS A N 1
ATOM 1473 C CA . LYS A 1 178 ? -4.316 -84.25 -30.094 1 94.44 178 LYS A CA 1
ATOM 1474 C C . LYS A 1 178 ? -5.414 -83.188 -30.297 1 94.44 178 LYS A C 1
ATOM 1476 O O . LYS A 1 178 ? -5.125 -82 -30.547 1 94.44 178 LYS A O 1
ATOM 1481 N N . GLN A 1 179 ? -6.609 -83.625 -30.141 1 96 179 GLN A N 1
ATOM 1482 C CA . GLN A 1 179 ? -7.738 -82.688 -30.312 1 96 179 GLN A CA 1
ATOM 1483 C C . GLN A 1 179 ? -7.75 -81.625 -29.219 1 96 179 GLN A C 1
ATOM 1485 O O . GLN A 1 179 ? -8.039 -80.438 -29.484 1 96 179 GLN A O 1
ATOM 1490 N N . ASN A 1 180 ? -7.438 -82.062 -28.062 1 95.69 180 ASN A N 1
ATOM 1491 C CA . ASN A 1 180 ? -7.371 -81.125 -26.953 1 95.69 180 ASN A CA 1
ATOM 1492 C C . ASN A 1 180 ? -6.273 -80.062 -27.156 1 95.69 180 ASN A C 1
ATOM 1494 O O . ASN A 1 180 ? -6.453 -78.875 -26.828 1 95.69 180 ASN A O 1
ATOM 1498 N N . ALA A 1 181 ? -5.168 -80.438 -27.672 1 94.19 181 ALA A N 1
ATOM 1499 C CA . ALA A 1 181 ? -4.059 -79.562 -27.953 1 94.19 181 ALA A CA 1
ATOM 1500 C C . ALA A 1 181 ? -4.422 -78.562 -29.062 1 94.19 181 ALA A C 1
ATOM 1502 O O . ALA A 1 181 ? -4.062 -77.375 -28.984 1 94.19 181 ALA A O 1
ATOM 1503 N N . ASP A 1 182 ? -5.113 -79.062 -30.031 1 94.31 182 ASP A N 1
ATOM 1504 C CA . ASP A 1 182 ? -5.539 -78.188 -31.125 1 94.31 182 ASP A CA 1
ATOM 1505 C C . ASP A 1 182 ? -6.527 -77.125 -30.641 1 94.31 182 ASP A C 1
ATOM 1507 O O . ASP A 1 182 ? -6.461 -76 -31.047 1 94.31 182 ASP A O 1
ATOM 1511 N N . GLU A 1 183 ? -7.363 -77.625 -29.797 1 96.06 183 GLU A N 1
ATOM 1512 C CA . GLU A 1 183 ? -8.344 -76.75 -29.25 1 96.06 183 GLU A CA 1
ATOM 1513 C C . GLU A 1 183 ? -7.676 -75.688 -28.359 1 96.06 183 GLU A C 1
ATOM 1515 O O . GLU A 1 183 ? -8.023 -74.5 -28.406 1 96.06 183 GLU A O 1
ATOM 1520 N N . ALA A 1 184 ? -6.762 -76.062 -27.594 1 94.88 184 ALA A N 1
ATOM 1521 C CA . ALA A 1 184 ? -6.023 -75.188 -26.734 1 94.88 184 ALA A CA 1
ATOM 1522 C C . ALA A 1 184 ? -5.203 -74.188 -27.562 1 94.88 184 ALA A C 1
ATOM 1524 O O . ALA A 1 184 ? -5.059 -73 -27.188 1 94.88 184 ALA A O 1
ATOM 1525 N N . ASP A 1 185 ? -4.645 -74.625 -28.625 1 93.62 185 ASP A N 1
ATOM 1526 C CA . ASP A 1 185 ? -3.883 -73.75 -29.516 1 93.62 185 ASP A CA 1
ATOM 1527 C C . ASP A 1 185 ? -4.77 -72.688 -30.109 1 93.62 185 ASP A C 1
ATOM 1529 O O . ASP A 1 185 ? -4.355 -71.5 -30.219 1 93.62 185 ASP A O 1
ATOM 1533 N N . ARG A 1 186 ? -5.941 -73.125 -30.484 1 95.56 186 ARG A N 1
ATOM 1534 C CA . ARG A 1 186 ? -6.887 -72.125 -31.062 1 95.56 186 ARG A CA 1
ATOM 1535 C C . ARG A 1 186 ? -7.242 -71.062 -30.047 1 95.56 186 ARG A C 1
ATOM 1537 O O . ARG A 1 186 ? -7.281 -69.875 -30.391 1 95.56 186 ARG A O 1
ATOM 1544 N N . VAL A 1 187 ? -7.441 -71.5 -28.859 1 96.25 187 VAL A N 1
ATOM 1545 C CA . VAL A 1 187 ? -7.793 -70.562 -27.797 1 96.25 187 VAL A CA 1
ATOM 1546 C C . VAL A 1 187 ? -6.613 -69.625 -27.516 1 96.25 187 VAL A C 1
ATOM 1548 O O . VAL A 1 187 ? -6.789 -68.375 -27.344 1 96.25 187 VAL A O 1
ATOM 1551 N N . TYR A 1 188 ? -5.445 -70.125 -27.438 1 95.25 188 TYR A N 1
ATOM 1552 C CA . TYR A 1 188 ? -4.227 -69.375 -27.219 1 95.25 188 TYR A CA 1
ATOM 1553 C C . TYR A 1 188 ? -4.012 -68.375 -28.328 1 95.25 188 TYR A C 1
ATOM 1555 O O . TYR A 1 188 ? -3.76 -67.188 -28.062 1 95.25 188 TYR A O 1
ATOM 1563 N N . LEU A 1 189 ? -4.188 -68.812 -29.531 1 94.06 189 LEU A N 1
ATOM 1564 C CA . LEU A 1 189 ? -4.031 -67.875 -30.672 1 94.06 189 LEU A CA 1
ATOM 1565 C C . LEU A 1 189 ? -5.039 -66.75 -30.625 1 94.06 189 LEU A C 1
ATOM 1567 O O . LEU A 1 189 ? -4.703 -65.625 -30.938 1 94.06 189 LEU A O 1
ATOM 1571 N N . GLN A 1 190 ? -6.227 -67.125 -30.234 1 96.06 190 GLN A N 1
ATOM 1572 C CA . GLN A 1 190 ? -7.273 -66.125 -30.109 1 96.06 190 GLN A CA 1
ATOM 1573 C C . GLN A 1 190 ? -6.906 -65.062 -29.047 1 96.06 190 GLN A C 1
ATOM 1575 O O . GLN A 1 190 ? -7.121 -63.906 -29.25 1 96.06 190 GLN A O 1
ATOM 1580 N N . ASN A 1 191 ? -6.359 -65.5 -27.984 1 95.75 191 ASN A N 1
ATOM 1581 C CA . ASN A 1 191 ? -5.988 -64.625 -26.922 1 95.75 191 ASN A CA 1
ATOM 1582 C C . ASN A 1 191 ? -4.789 -63.75 -27.297 1 95.75 191 ASN A C 1
ATOM 1584 O O . ASN A 1 191 ? -4.719 -62.594 -26.922 1 95.75 191 ASN A O 1
ATOM 1588 N N . VAL A 1 192 ? -3.855 -64.25 -27.984 1 95.06 192 VAL A N 1
ATOM 1589 C CA . VAL A 1 192 ? -2.699 -63.531 -28.438 1 95.06 192 VAL A CA 1
ATOM 1590 C C . VAL A 1 192 ? -3.15 -62.406 -29.391 1 95.06 192 VAL A C 1
ATOM 1592 O O . VAL A 1 192 ? -2.674 -61.281 -29.312 1 95.06 192 VAL A O 1
ATOM 1595 N N . THR A 1 193 ? -4.082 -62.812 -30.297 1 95.25 193 THR A N 1
ATOM 1596 C CA . THR A 1 193 ? -4.609 -61.844 -31.266 1 95.25 193 THR A CA 1
ATOM 1597 C C . THR A 1 193 ? -5.363 -60.719 -30.547 1 95.25 193 THR A C 1
ATOM 1599 O O . THR A 1 193 ? -5.203 -59.562 -30.891 1 95.25 193 THR A O 1
ATOM 1602 N N . ALA A 1 194 ? -6.125 -61.125 -29.562 1 96.19 194 ALA A N 1
ATOM 1603 C CA . ALA A 1 194 ? -6.875 -60.125 -28.797 1 96.19 194 ALA A CA 1
ATOM 1604 C C . ALA A 1 194 ? -5.938 -59.219 -28 1 96.19 194 ALA A C 1
ATOM 1606 O O . ALA A 1 194 ? -6.176 -58 -27.906 1 96.19 194 ALA A O 1
ATOM 1607 N N . LEU A 1 195 ? -4.898 -59.75 -27.484 1 95.62 195 LEU A N 1
ATOM 1608 C CA . LEU A 1 195 ? -3.916 -58.969 -26.734 1 95.62 195 LEU A CA 1
ATOM 1609 C C . LEU A 1 195 ? -3.191 -58 -27.641 1 95.62 195 LEU A C 1
ATOM 1611 O O . LEU A 1 195 ? -2.953 -56.844 -27.266 1 95.62 195 LEU A O 1
ATOM 1615 N N . ALA A 1 196 ? -2.861 -58.469 -28.797 1 94.19 196 ALA A N 1
ATOM 1616 C CA . ALA A 1 196 ? -2.197 -57.594 -29.766 1 94.19 196 ALA A CA 1
ATOM 1617 C C . ALA A 1 196 ? -3.074 -56.375 -30.109 1 94.19 196 ALA A C 1
ATOM 1619 O O . ALA A 1 196 ? -2.588 -55.25 -30.203 1 94.19 196 ALA A O 1
ATOM 1620 N N . LYS A 1 197 ? -4.324 -56.688 -30.297 1 95.38 197 LYS A N 1
ATOM 1621 C CA . LYS A 1 197 ? -5.258 -55.625 -30.672 1 95.38 197 LYS A CA 1
ATOM 1622 C C . LYS A 1 197 ? -5.41 -54.594 -29.547 1 95.38 197 LYS A C 1
ATOM 1624 O O . LYS A 1 197 ? -5.352 -53.375 -29.781 1 95.38 197 LYS A O 1
ATOM 1629 N N . ILE A 1 198 ? -5.605 -55.062 -28.344 1 95.88 198 ILE A N 1
ATOM 1630 C CA . ILE A 1 198 ? -5.812 -54.156 -27.219 1 95.88 198 ILE A CA 1
ATOM 1631 C C . ILE A 1 198 ? -4.527 -53.375 -26.922 1 95.88 198 ILE A C 1
ATOM 1633 O O . ILE A 1 198 ? -4.574 -52.219 -26.531 1 95.88 198 ILE A O 1
ATOM 1637 N N . THR A 1 199 ? -3.393 -54.031 -27.109 1 94.81 199 THR A N 1
ATOM 1638 C CA . THR A 1 199 ? -2.109 -53.375 -26.922 1 94.81 199 THR A CA 1
ATOM 1639 C C . THR A 1 199 ? -1.949 -52.219 -27.938 1 94.81 199 THR A C 1
ATOM 1641 O O . THR A 1 199 ? -1.513 -51.125 -27.578 1 94.81 199 THR A O 1
ATOM 1644 N N . ASP A 1 200 ? -2.342 -52.5 -29.156 1 95 200 ASP A N 1
ATOM 1645 C CA . ASP A 1 200 ? -2.283 -51.469 -30.203 1 95 200 ASP A CA 1
ATOM 1646 C C . ASP A 1 200 ? -3.18 -50.281 -29.859 1 95 200 ASP A C 1
ATOM 1648 O O . ASP A 1 200 ? -2.795 -49.125 -30.062 1 95 200 ASP A O 1
ATOM 1652 N N . ASP A 1 201 ? -4.336 -50.594 -29.359 1 95.75 201 ASP A N 1
ATOM 1653 C CA . ASP A 1 201 ? -5.262 -49.531 -28.953 1 95.75 201 ASP A CA 1
ATOM 1654 C C . ASP A 1 201 ? -4.676 -48.719 -27.812 1 95.75 201 ASP A C 1
ATOM 1656 O O . ASP A 1 201 ? -4.805 -47.469 -27.812 1 95.75 201 ASP A O 1
ATOM 1660 N N . TRP A 1 202 ? -4.102 -49.312 -26.906 1 96.62 202 TRP A N 1
ATOM 1661 C CA . TRP A 1 202 ? -3.492 -48.625 -25.766 1 96.62 202 TRP A CA 1
ATOM 1662 C C . TRP A 1 202 ? -2.346 -47.75 -26.234 1 96.62 202 TRP A C 1
ATOM 1664 O O . TRP A 1 202 ? -2.213 -46.594 -25.781 1 96.62 202 TRP A O 1
ATOM 1674 N N . LEU A 1 203 ? -1.532 -48.25 -27.125 1 95.56 203 LEU A N 1
ATOM 1675 C CA . LEU A 1 203 ? -0.397 -47.5 -27.656 1 95.56 203 LEU A CA 1
ATOM 1676 C C . LEU A 1 203 ? -0.867 -46.219 -28.359 1 95.56 203 LEU A C 1
ATOM 1678 O O . LEU A 1 203 ? -0.295 -45.156 -28.172 1 95.56 203 LEU A O 1
ATOM 1682 N N . LYS A 1 204 ? -1.912 -46.406 -29.172 1 96.62 204 LYS A N 1
ATOM 1683 C CA . LYS A 1 204 ? -2.477 -45.25 -29.891 1 96.62 204 LYS A CA 1
ATOM 1684 C C . LYS A 1 204 ? -3.01 -44.219 -28.906 1 96.62 204 LYS A C 1
ATOM 1686 O O . LYS A 1 204 ? -2.781 -43 -29.094 1 96.62 204 LYS A O 1
ATOM 1691 N N . GLU A 1 205 ? -3.678 -44.656 -27.891 1 97.25 205 GLU A N 1
ATOM 1692 C CA . GLU A 1 205 ? -4.238 -43.75 -26.891 1 97.25 205 GLU A CA 1
ATOM 1693 C C . GLU A 1 205 ? -3.139 -43.094 -26.094 1 97.25 205 GLU A C 1
ATOM 1695 O O . GLU A 1 205 ? -3.254 -41.906 -25.734 1 97.25 205 GLU A O 1
ATOM 1700 N N . HIS A 1 206 ? -2.098 -43.812 -25.797 1 97.19 206 HIS A N 1
ATOM 1701 C CA . HIS A 1 206 ? -0.969 -43.25 -25.047 1 97.19 206 HIS A CA 1
ATOM 1702 C C . HIS A 1 206 ? -0.307 -42.125 -25.828 1 97.19 206 HIS A C 1
ATOM 1704 O O . HIS A 1 206 ? -0.004 -41.062 -25.266 1 97.19 206 HIS A O 1
ATOM 1710 N N . VAL A 1 207 ? -0.105 -42.312 -27.062 1 97.69 207 VAL A N 1
ATOM 1711 C CA . VAL A 1 207 ? 0.494 -41.312 -27.906 1 97.69 207 VAL A CA 1
ATOM 1712 C C . VAL A 1 207 ? -0.392 -40.062 -27.922 1 97.69 207 VAL A C 1
ATOM 1714 O O . VAL A 1 207 ? 0.098 -38.938 -27.75 1 97.69 207 VAL A O 1
ATOM 1717 N N . SER A 1 208 ? -1.679 -40.25 -28.109 1 98.12 208 SER A N 1
ATOM 1718 C CA . SER A 1 208 ? -2.633 -39.156 -28.109 1 98.12 208 SER A CA 1
ATOM 1719 C C . SER A 1 208 ? -2.639 -38.406 -26.781 1 98.12 208 SER A C 1
ATOM 1721 O O . SER A 1 208 ? -2.666 -37.188 -26.75 1 98.12 208 SER A O 1
ATOM 1723 N N . ALA A 1 209 ? -2.65 -39.125 -25.688 1 98.19 209 ALA A N 1
ATOM 1724 C CA . ALA A 1 209 ? -2.615 -38.531 -24.359 1 98.19 209 ALA A CA 1
ATOM 1725 C C . ALA A 1 209 ? -1.357 -37.688 -24.172 1 98.19 209 ALA A C 1
ATOM 1727 O O . ALA A 1 209 ? -1.426 -36.562 -23.641 1 98.19 209 ALA A O 1
ATOM 1728 N N . CYS A 1 210 ? -0.248 -38.281 -24.609 1 98.19 210 CYS A N 1
ATOM 1729 C CA . CYS A 1 210 ? 1.018 -37.562 -24.5 1 98.19 210 CYS A CA 1
ATOM 1730 C C . CYS A 1 210 ? 0.954 -36.219 -25.219 1 98.19 210 CYS A C 1
ATOM 1732 O O . CYS A 1 210 ? 1.446 -35.219 -24.719 1 98.19 210 CYS A O 1
ATOM 1734 N N . GLU A 1 211 ? 0.375 -36.188 -26.375 1 98.12 211 GLU A N 1
ATOM 1735 C CA . GLU A 1 211 ? 0.261 -34.969 -27.156 1 98.12 211 GLU A CA 1
ATOM 1736 C C . GLU A 1 211 ? -0.6 -33.938 -26.438 1 98.12 211 GLU A C 1
ATOM 1738 O O . GLU A 1 211 ? -0.238 -32.75 -26.375 1 98.12 211 GLU A O 1
ATOM 1743 N N . VAL A 1 212 ? -1.691 -34.312 -25.906 1 98.31 212 VAL A N 1
ATOM 1744 C CA . VAL A 1 212 ? -2.59 -33.406 -25.203 1 98.31 212 VAL A CA 1
ATOM 1745 C C . VAL A 1 212 ? -1.917 -32.906 -23.938 1 98.31 212 VAL A C 1
ATOM 1747 O O . VAL A 1 212 ? -1.982 -31.719 -2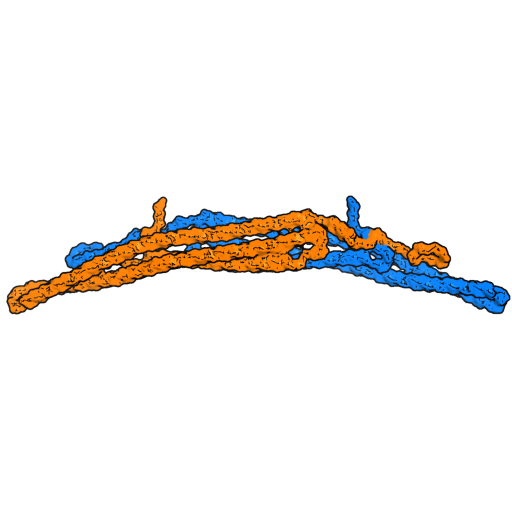3.625 1 98.31 212 VAL A O 1
ATOM 1750 N N . PHE A 1 213 ? -1.262 -33.812 -23.219 1 98.56 213 PHE A N 1
ATOM 1751 C CA . PHE A 1 213 ? -0.63 -33.438 -21.953 1 98.56 213 PHE A CA 1
ATOM 1752 C C . PHE A 1 213 ? 0.529 -32.5 -22.172 1 98.56 213 PHE A C 1
ATOM 1754 O O . PHE A 1 213 ? 0.741 -31.562 -21.391 1 98.56 213 PHE A O 1
ATOM 1761 N N . GLU A 1 214 ? 1.246 -32.719 -23.219 1 98.38 214 GLU A N 1
ATOM 1762 C CA . GLU A 1 214 ? 2.324 -31.797 -23.547 1 98.38 214 GLU A CA 1
ATOM 1763 C C . GLU A 1 214 ? 1.78 -30.406 -23.875 1 98.38 214 GLU A C 1
ATOM 1765 O O . GLU A 1 214 ? 2.336 -29.406 -23.422 1 98.38 214 GLU A O 1
ATOM 1770 N N . THR A 1 215 ? 0.722 -30.375 -24.641 1 98.31 215 THR A N 1
ATOM 1771 C CA . THR A 1 215 ? 0.07 -29.109 -24.953 1 98.31 215 THR A CA 1
ATOM 1772 C C . THR A 1 215 ? -0.408 -28.422 -23.672 1 98.31 215 THR A C 1
ATOM 1774 O O . THR A 1 215 ? -0.255 -27.203 -23.531 1 98.31 215 THR A O 1
ATOM 1777 N N . GLN A 1 216 ? -0.942 -29.172 -22.797 1 98.12 216 GLN A N 1
ATOM 1778 C CA . GLN A 1 216 ? -1.401 -28.625 -21.516 1 98.12 216 GLN A CA 1
ATOM 1779 C C . GLN A 1 216 ? -0.238 -28.047 -20.719 1 98.12 216 GLN A C 1
ATOM 1781 O O . GLN A 1 216 ? -0.371 -27 -20.094 1 98.12 216 GLN A O 1
ATOM 1786 N N . ALA A 1 217 ? 0.813 -28.781 -20.719 1 98.06 217 ALA A N 1
ATOM 1787 C CA . ALA A 1 217 ? 1.983 -28.312 -19.969 1 98.06 217 ALA A CA 1
ATOM 1788 C C . ALA A 1 217 ? 2.498 -26.984 -20.547 1 98.06 217 ALA A C 1
ATOM 1790 O O . ALA A 1 217 ? 2.816 -26.062 -19.797 1 98.06 217 ALA A O 1
ATOM 1791 N N . LYS A 1 218 ? 2.576 -26.938 -21.844 1 98.12 218 LYS A N 1
ATOM 1792 C CA . LYS A 1 218 ? 3.018 -25.719 -22.516 1 98.12 218 LYS A CA 1
ATOM 1793 C C . LYS A 1 218 ? 2.08 -24.547 -22.219 1 98.12 218 LYS A C 1
ATOM 1795 O O . LYS A 1 218 ? 2.531 -23.438 -21.906 1 98.12 218 LYS A O 1
ATOM 1800 N N . GLU A 1 219 ? 0.821 -24.797 -22.297 1 98.38 219 GLU A N 1
ATOM 1801 C CA . GLU A 1 219 ? -0.181 -23.781 -22.016 1 98.38 219 GLU A CA 1
ATOM 1802 C C . GLU A 1 219 ? -0.098 -23.297 -20.578 1 98.38 219 GLU A C 1
ATOM 1804 O O . GLU A 1 219 ? -0.271 -22.109 -20.297 1 98.38 219 GLU A O 1
ATOM 1809 N N . ARG A 1 220 ? 0.085 -24.203 -19.719 1 98.38 220 ARG A N 1
ATOM 1810 C CA . ARG A 1 220 ? 0.161 -23.859 -18.297 1 98.38 220 ARG A CA 1
ATOM 1811 C C . ARG A 1 220 ? 1.337 -22.938 -18.016 1 98.38 220 ARG A C 1
ATOM 1813 O O . ARG A 1 220 ? 1.186 -21.922 -17.344 1 98.38 220 ARG A O 1
ATOM 1820 N N . ILE A 1 221 ? 2.496 -23.281 -18.562 1 98.5 221 ILE A N 1
ATOM 1821 C CA . ILE A 1 221 ? 3.68 -22.453 -18.375 1 98.5 221 ILE A CA 1
ATOM 1822 C C . ILE A 1 221 ? 3.418 -21.062 -18.938 1 98.5 221 ILE A C 1
ATOM 1824 O O . ILE A 1 221 ? 3.715 -20.062 -18.281 1 98.5 221 ILE A O 1
ATOM 1828 N N . ASN A 1 222 ? 2.848 -21.031 -20.094 1 98.5 222 ASN A N 1
ATOM 1829 C CA . ASN A 1 222 ? 2.523 -19.75 -20.719 1 98.5 222 ASN A CA 1
ATOM 1830 C C . ASN A 1 222 ? 1.545 -18.938 -19.875 1 98.5 222 ASN A C 1
ATOM 1832 O O . ASN A 1 222 ? 1.72 -17.734 -19.703 1 98.5 222 ASN A O 1
ATOM 1836 N N . THR A 1 223 ? 0.527 -19.562 -19.422 1 98.5 223 THR A N 1
ATOM 1837 C CA . THR A 1 223 ? -0.511 -18.891 -18.641 1 98.5 223 THR A CA 1
ATOM 1838 C C . THR A 1 223 ? 0.054 -18.344 -17.344 1 98.5 223 THR A C 1
ATOM 1840 O O . THR A 1 223 ? -0.246 -17.219 -16.938 1 98.5 223 THR A O 1
ATOM 1843 N N . LEU A 1 224 ? 0.865 -19.141 -16.672 1 98.31 224 LEU A N 1
ATOM 1844 C CA . LEU A 1 224 ? 1.464 -18.703 -15.422 1 98.31 224 LEU A CA 1
ATOM 1845 C C . LEU A 1 224 ? 2.389 -17.516 -15.641 1 98.31 224 LEU A C 1
ATOM 1847 O O . LEU A 1 224 ? 2.336 -16.531 -14.891 1 98.31 224 LEU A O 1
ATOM 1851 N N . ARG A 1 225 ? 3.217 -17.641 -16.656 1 98.44 225 ARG A N 1
ATOM 1852 C CA . ARG A 1 225 ? 4.09 -16.531 -17.016 1 98.44 225 ARG A CA 1
ATOM 1853 C C . ARG A 1 225 ? 3.287 -15.258 -17.266 1 98.44 225 ARG A C 1
ATOM 1855 O O . ARG A 1 225 ? 3.623 -14.188 -16.75 1 98.44 225 ARG A O 1
ATOM 1862 N N . ASN A 1 226 ? 2.23 -15.359 -18.031 1 98.19 226 ASN A N 1
ATOM 1863 C CA . ASN A 1 226 ? 1.412 -14.203 -18.391 1 98.19 226 ASN A CA 1
ATOM 1864 C C . ASN A 1 226 ? 0.685 -13.625 -17.188 1 98.19 226 ASN A C 1
ATOM 1866 O O . ASN A 1 226 ? 0.489 -12.414 -17.094 1 98.19 226 ASN A O 1
ATOM 1870 N N . THR A 1 227 ? 0.247 -14.5 -16.359 1 98.12 227 THR A N 1
ATOM 1871 C CA . THR A 1 227 ? -0.444 -14.047 -15.156 1 98.12 227 THR A CA 1
ATOM 1872 C C . THR A 1 227 ? 0.471 -13.172 -14.305 1 98.12 227 THR A C 1
ATOM 1874 O O . THR A 1 227 ? 0.081 -12.086 -13.883 1 98.12 227 THR A O 1
ATOM 1877 N N . VAL A 1 228 ? 1.684 -13.594 -14.07 1 98.44 228 VAL A N 1
ATOM 1878 C CA . VAL A 1 228 ? 2.639 -12.836 -13.273 1 98.44 228 VAL A CA 1
ATOM 1879 C C . VAL A 1 228 ? 3.025 -11.555 -14.008 1 98.44 228 VAL A C 1
ATOM 1881 O O . VAL A 1 228 ? 3.115 -10.484 -13.391 1 98.44 228 VAL A O 1
ATOM 1884 N N . TRP A 1 229 ? 3.178 -11.711 -15.32 1 98.62 229 TRP A N 1
ATOM 1885 C CA . TRP A 1 229 ? 3.502 -10.547 -16.141 1 98.62 229 TRP A CA 1
ATOM 1886 C C . TRP A 1 229 ? 2.432 -9.469 -16.016 1 98.62 229 TRP A C 1
ATOM 1888 O O . TRP A 1 229 ? 2.748 -8.297 -15.773 1 98.62 229 TRP A O 1
ATOM 1898 N N . THR A 1 230 ? 1.222 -9.859 -16.141 1 98.56 230 THR A N 1
ATOM 1899 C CA . THR A 1 230 ? 0.097 -8.938 -16.016 1 98.56 230 THR A CA 1
ATOM 1900 C C . THR A 1 230 ? 0.053 -8.312 -14.625 1 98.56 230 THR A C 1
ATOM 1902 O O . THR A 1 230 ? -0.126 -7.102 -14.492 1 98.56 230 THR A O 1
ATOM 1905 N N . HIS A 1 231 ? 0.225 -9.109 -13.641 1 98.25 231 HIS A N 1
ATOM 1906 C CA . HIS A 1 231 ? 0.195 -8.633 -12.266 1 98.25 231 HIS A CA 1
ATOM 1907 C C . HIS A 1 231 ? 1.273 -7.582 -12.023 1 98.25 231 HIS A C 1
ATOM 1909 O O . HIS A 1 231 ? 0.995 -6.516 -11.469 1 98.25 231 HIS A O 1
ATOM 1915 N N . VAL A 1 232 ? 2.436 -7.844 -12.414 1 98.56 232 VAL A N 1
ATOM 1916 C CA . VAL A 1 232 ? 3.562 -6.945 -12.188 1 98.56 232 VAL A CA 1
ATOM 1917 C C . VAL A 1 232 ? 3.367 -5.652 -12.977 1 98.56 232 VAL A C 1
ATOM 1919 O O . VAL A 1 232 ? 3.715 -4.57 -12.5 1 98.56 232 VAL A O 1
ATOM 1922 N N . ASN A 1 233 ? 2.836 -5.781 -14.148 1 98.38 233 ASN A N 1
ATOM 1923 C CA . ASN A 1 233 ? 2.539 -4.594 -14.938 1 98.38 233 ASN A CA 1
ATOM 1924 C C . ASN A 1 233 ? 1.502 -3.705 -14.258 1 98.38 233 ASN A C 1
ATOM 1926 O O . ASN A 1 233 ? 1.603 -2.479 -14.297 1 98.38 233 ASN A O 1
ATOM 1930 N N . GLN A 1 234 ? 0.527 -4.309 -13.734 1 98.62 234 GLN A N 1
ATOM 1931 C CA . GLN A 1 234 ? -0.484 -3.562 -12.984 1 98.62 234 GLN A CA 1
ATOM 1932 C C . GLN A 1 234 ? 0.132 -2.846 -11.789 1 98.62 234 GLN A C 1
ATOM 1934 O O . GLN A 1 234 ? -0.213 -1.698 -11.5 1 98.62 234 GLN A O 1
ATOM 1939 N N . LEU A 1 235 ? 1.01 -3.518 -11.086 1 98.75 235 LEU A N 1
ATOM 1940 C CA . LEU A 1 235 ? 1.699 -2.918 -9.945 1 98.75 235 LEU A CA 1
ATOM 1941 C C . LEU A 1 235 ? 2.547 -1.729 -10.391 1 98.75 235 LEU A C 1
ATOM 1943 O O . LEU A 1 235 ? 2.547 -0.684 -9.742 1 98.75 235 LEU A O 1
ATOM 1947 N N . SER A 1 236 ? 3.232 -1.916 -11.477 1 98.62 236 SER A N 1
ATOM 1948 C CA . SER A 1 236 ? 4.051 -0.84 -12.023 1 98.62 236 SER A CA 1
ATOM 1949 C C . SER A 1 236 ? 3.199 0.362 -12.414 1 98.62 236 SER A C 1
ATOM 1951 O O . SER A 1 236 ? 3.572 1.507 -12.148 1 98.62 236 SER A O 1
ATOM 1953 N N . GLN A 1 237 ? 2.115 0.084 -13.055 1 98.62 237 GLN A N 1
ATOM 1954 C CA . GLN A 1 237 ? 1.203 1.157 -13.438 1 98.62 237 GLN A CA 1
ATOM 1955 C C . GLN A 1 237 ? 0.688 1.9 -12.203 1 98.62 237 GLN A C 1
ATOM 1957 O O . GLN A 1 237 ? 0.519 3.121 -12.234 1 98.62 237 GLN A O 1
ATOM 1962 N N . GLN A 1 238 ? 0.406 1.144 -11.195 1 98.75 238 GLN A N 1
ATOM 1963 C CA . GLN A 1 238 ? -0.026 1.754 -9.938 1 98.75 238 GLN A CA 1
ATOM 1964 C C . GLN A 1 238 ? 1.04 2.699 -9.391 1 98.75 238 GLN A C 1
ATOM 1966 O O . GLN A 1 238 ? 0.721 3.77 -8.875 1 98.75 238 GLN A O 1
ATOM 1971 N N . CYS A 1 239 ? 2.334 2.311 -9.414 1 98.56 239 CYS A N 1
ATOM 1972 C CA . CYS A 1 239 ? 3.434 3.158 -8.969 1 98.56 239 CYS A CA 1
ATOM 1973 C C . CYS A 1 239 ? 3.467 4.465 -9.758 1 98.56 239 CYS A C 1
ATOM 1975 O O . CYS A 1 239 ? 3.605 5.539 -9.172 1 98.56 239 CYS A O 1
ATOM 1977 N N . VAL A 1 240 ? 3.279 4.363 -11.047 1 98.5 240 VAL A N 1
ATOM 1978 C CA . VAL A 1 240 ? 3.312 5.531 -11.914 1 98.5 240 VAL A CA 1
ATOM 1979 C C . VAL A 1 240 ? 2.135 6.449 -11.594 1 98.5 240 VAL A C 1
ATOM 1981 O O . VAL A 1 240 ? 2.309 7.66 -11.445 1 98.5 240 VAL A O 1
ATOM 1984 N N . THR A 1 241 ? 0.987 5.848 -11.461 1 98.69 241 THR A N 1
ATOM 1985 C CA . THR A 1 241 ? -0.223 6.613 -11.18 1 98.69 241 THR A CA 1
ATOM 1986 C C . THR A 1 241 ? -0.108 7.328 -9.836 1 98.69 241 THR A C 1
ATOM 1988 O O . THR A 1 241 ? -0.424 8.516 -9.734 1 98.69 241 THR A O 1
ATOM 1991 N N . SER A 1 242 ? 0.317 6.66 -8.797 1 98.44 242 SER A N 1
ATOM 1992 C CA . SER A 1 242 ? 0.475 7.258 -7.477 1 98.44 242 SER A CA 1
ATOM 1993 C C . SER A 1 242 ? 1.474 8.414 -7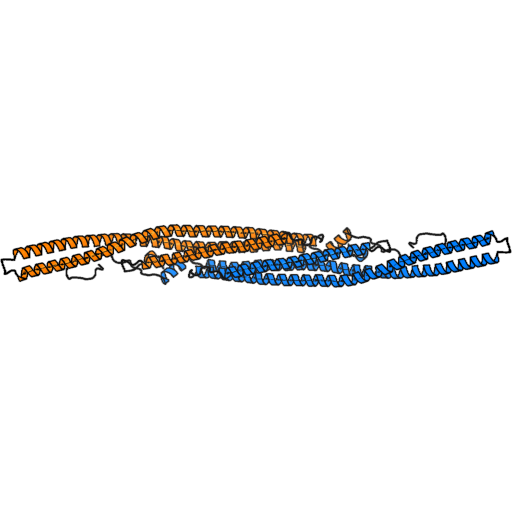.508 1 98.44 242 SER A C 1
ATOM 1995 O O . SER A 1 242 ? 1.234 9.461 -6.914 1 98.44 242 SER A O 1
ATOM 1997 N N . ASP A 1 243 ? 2.574 8.195 -8.156 1 98.5 243 ASP A N 1
ATOM 1998 C CA . ASP A 1 243 ? 3.609 9.219 -8.234 1 98.5 243 ASP A CA 1
ATOM 1999 C C . ASP A 1 243 ? 3.084 10.484 -8.914 1 98.5 243 ASP A C 1
ATOM 2001 O O . ASP A 1 243 ? 3.455 11.594 -8.547 1 98.5 243 ASP A O 1
ATOM 2005 N N . GLU A 1 244 ? 2.266 10.289 -9.93 1 98.69 244 GLU A N 1
ATOM 2006 C CA . GLU A 1 244 ? 1.651 11.422 -10.609 1 98.69 244 GLU A CA 1
ATOM 2007 C C . GLU A 1 244 ? 0.737 12.203 -9.664 1 98.69 244 GLU A C 1
ATOM 2009 O O . GLU A 1 244 ? 0.678 13.43 -9.727 1 98.69 244 GLU A O 1
ATOM 2014 N N . LEU A 1 245 ? 0.022 11.492 -8.875 1 98.75 245 LEU A N 1
ATOM 2015 C CA . LEU A 1 245 ? -0.846 12.133 -7.895 1 98.75 245 LEU A CA 1
ATOM 2016 C C . LEU A 1 245 ? -0.026 12.906 -6.863 1 98.75 245 LEU A C 1
ATOM 2018 O O . LEU A 1 245 ? -0.406 14.008 -6.457 1 98.75 245 LEU A O 1
ATOM 2022 N N . TYR A 1 246 ? 1.124 12.367 -6.422 1 98.75 246 TYR A N 1
ATOM 2023 C CA . TYR A 1 246 ? 2.008 13.047 -5.48 1 98.75 246 TYR A CA 1
ATOM 2024 C C . TYR A 1 246 ? 2.598 14.305 -6.102 1 98.75 246 TYR A C 1
ATOM 2026 O O . TYR A 1 246 ? 2.832 15.297 -5.402 1 98.75 246 TYR A O 1
ATOM 2034 N N . GLU A 1 247 ? 2.822 14.219 -7.441 1 98.69 247 GLU A N 1
ATOM 2035 C CA . GLU A 1 247 ? 3.32 15.391 -8.148 1 98.69 247 GLU A CA 1
ATOM 2036 C C . GLU A 1 247 ? 2.328 16.547 -8.062 1 98.69 247 GLU A C 1
ATOM 2038 O O . GLU A 1 247 ? 2.727 17.719 -7.965 1 98.69 247 GLU A O 1
ATOM 2043 N N . GLU A 1 248 ? 1.041 16.25 -8.078 1 98.75 248 GLU A N 1
ATOM 2044 C CA . GLU A 1 248 ? 0.021 17.297 -7.93 1 98.75 248 GLU A CA 1
ATOM 2045 C C . GLU A 1 248 ? 0.118 17.969 -6.57 1 98.75 248 GLU A C 1
ATOM 2047 O O . GLU A 1 248 ? -0.113 19.172 -6.453 1 98.75 248 GLU A O 1
ATOM 2052 N N . VAL A 1 249 ? 0.439 17.234 -5.535 1 98.75 249 VAL A N 1
ATOM 2053 C CA . VAL A 1 249 ? 0.605 17.781 -4.195 1 98.75 249 VAL A CA 1
ATOM 2054 C C . VAL A 1 249 ? 1.816 18.719 -4.164 1 98.75 249 VAL A C 1
ATOM 2056 O O . VAL A 1 249 ? 1.745 19.812 -3.617 1 98.75 249 VAL A O 1
ATOM 2059 N N . ARG A 1 250 ? 2.918 18.234 -4.758 1 98.69 250 ARG A N 1
ATOM 2060 C CA . ARG A 1 250 ? 4.129 19.047 -4.777 1 98.69 250 ARG A CA 1
ATOM 2061 C C . ARG A 1 250 ? 3.889 20.359 -5.504 1 98.69 250 ARG A C 1
ATOM 2063 O O . ARG A 1 250 ? 4.344 21.422 -5.055 1 98.69 250 ARG A O 1
ATOM 2070 N N . LYS A 1 251 ? 3.156 20.312 -6.621 1 98.75 251 LYS A N 1
ATOM 2071 C CA . LYS A 1 251 ? 2.818 21.531 -7.355 1 98.75 251 LYS A CA 1
ATOM 2072 C C . LYS A 1 251 ? 2.031 22.5 -6.477 1 98.75 251 LYS A C 1
ATOM 2074 O O . LYS A 1 251 ? 2.26 23.703 -6.52 1 98.75 251 LYS A O 1
ATOM 2079 N N . SER A 1 252 ? 1.071 21.969 -5.719 1 98.69 252 SER A N 1
ATOM 2080 C CA . SER A 1 252 ? 0.287 22.797 -4.809 1 98.69 252 SER A CA 1
ATOM 2081 C C . SER A 1 252 ? 1.16 23.375 -3.705 1 98.69 252 SER A C 1
ATOM 2083 O O . SER A 1 252 ? 1.01 24.547 -3.344 1 98.69 252 SER A O 1
ATOM 2085 N N . LEU A 1 253 ? 2.1 22.594 -3.164 1 98.69 253 LEU A N 1
ATOM 2086 C CA . LEU A 1 253 ? 2.998 23.031 -2.1 1 98.69 253 LEU A CA 1
ATOM 2087 C C . LEU A 1 253 ? 3.926 24.141 -2.594 1 98.69 253 LEU A C 1
ATOM 2089 O O . LEU A 1 253 ? 4.309 25.031 -1.825 1 98.69 253 LEU A O 1
ATOM 2093 N N . GLU A 1 254 ? 4.297 24.078 -3.881 1 98.56 254 GLU A N 1
ATOM 2094 C CA . GLU A 1 254 ? 5.145 25.109 -4.477 1 98.56 254 GLU A CA 1
ATOM 2095 C C . GLU A 1 254 ? 4.453 26.469 -4.461 1 98.56 254 GLU A C 1
ATOM 2097 O O . GLU A 1 254 ? 5.113 27.5 -4.426 1 98.56 254 GLU A O 1
ATOM 2102 N N . LEU A 1 255 ? 3.121 26.484 -4.449 1 98.44 255 LEU A N 1
ATOM 2103 C CA . LEU A 1 255 ? 2.332 27.703 -4.488 1 98.44 255 LEU A CA 1
ATOM 2104 C C . LEU A 1 255 ? 2.068 28.234 -3.078 1 98.44 255 LEU A C 1
ATOM 2106 O O . LEU A 1 255 ? 1.52 29.312 -2.908 1 98.44 255 LEU A O 1
ATOM 2110 N N . CYS A 1 256 ? 2.412 27.406 -2.029 1 98.31 256 CYS A N 1
ATOM 2111 C CA . CYS A 1 256 ? 2.256 27.875 -0.653 1 98.31 256 CYS A CA 1
ATOM 2112 C C . CYS A 1 256 ? 3.172 29.047 -0.36 1 98.31 256 CYS A C 1
ATOM 2114 O O . CYS A 1 256 ? 4.379 28.969 -0.594 1 98.31 256 CYS A O 1
ATOM 2116 N N . ASP A 1 257 ? 2.623 30.125 0.094 1 98.25 257 ASP A N 1
ATOM 2117 C CA . ASP A 1 257 ? 3.367 31.344 0.333 1 98.25 257 ASP A CA 1
ATOM 2118 C C . ASP A 1 257 ? 3.162 31.844 1.762 1 98.25 257 ASP A C 1
ATOM 2120 O O . ASP A 1 257 ? 2.084 32.344 2.105 1 98.25 257 ASP A O 1
ATOM 2124 N N . ILE A 1 258 ? 4.211 31.875 2.566 1 98 258 ILE A N 1
ATOM 2125 C CA . ILE A 1 258 ? 4.168 32.188 3.986 1 98 258 ILE A CA 1
ATOM 2126 C C . ILE A 1 258 ? 3.752 33.656 4.164 1 98 258 ILE A C 1
ATOM 2128 O O . ILE A 1 258 ? 2.881 33.969 4.98 1 98 258 ILE A O 1
ATOM 2132 N N . LYS A 1 259 ? 4.332 34.531 3.359 1 97.62 259 LYS A N 1
ATOM 2133 C CA . LYS A 1 259 ? 4.016 35.969 3.449 1 97.62 259 LYS A CA 1
ATOM 2134 C C . LYS A 1 259 ? 2.539 36.219 3.148 1 97.62 259 LYS A C 1
ATOM 2136 O O . LYS A 1 259 ? 1.869 36.938 3.877 1 97.62 259 LYS A O 1
ATOM 2141 N N . GLU A 1 260 ? 2.059 35.562 2.113 1 97.56 260 GLU A N 1
ATOM 2142 C CA . GLU A 1 260 ? 0.661 35.75 1.723 1 97.56 260 GLU A CA 1
ATOM 2143 C C . GLU A 1 260 ? -0.279 35.219 2.812 1 97.56 260 GLU A C 1
ATOM 2145 O O . GLU A 1 260 ? -1.338 35.812 3.047 1 97.56 260 GLU A O 1
ATOM 2150 N N . ASP A 1 261 ? 0.085 34.219 3.508 1 98 261 ASP A N 1
ATOM 2151 C CA . ASP A 1 261 ? -0.763 33.656 4.551 1 98 261 ASP A CA 1
ATOM 2152 C C . ASP A 1 261 ? -0.8 34.562 5.781 1 98 261 ASP A C 1
ATOM 2154 O O . ASP A 1 261 ? -1.859 34.75 6.383 1 98 261 ASP A O 1
ATOM 2158 N N . ILE A 1 262 ? 0.371 35.062 6.113 1 97.94 262 ILE A N 1
ATOM 2159 C CA . ILE A 1 262 ? 0.429 35.969 7.262 1 97.94 262 ILE A CA 1
ATOM 2160 C C . ILE A 1 262 ? -0.388 37.219 6.969 1 97.94 262 ILE A C 1
ATOM 2162 O O . ILE A 1 262 ? -1.181 37.688 7.805 1 97.94 262 ILE A O 1
ATOM 2166 N N . GLU A 1 263 ? -0.249 37.75 5.777 1 97.69 263 GLU A N 1
ATOM 2167 C CA . GLU A 1 263 ? -0.972 38.969 5.383 1 97.69 263 GLU A CA 1
ATOM 2168 C C . GLU A 1 263 ? -2.475 38.719 5.316 1 97.69 263 GLU A C 1
ATOM 2170 O O . GLU A 1 263 ? -3.273 39.562 5.684 1 97.69 263 GLU A O 1
ATOM 2175 N N . TYR A 1 264 ? -2.822 37.594 4.84 1 97.5 264 TYR A N 1
ATOM 2176 C CA . TYR A 1 264 ? -4.234 37.219 4.762 1 97.5 264 TYR A CA 1
ATOM 2177 C C . TYR A 1 264 ? -4.867 37.219 6.148 1 97.5 264 TYR A C 1
ATOM 2179 O O . TYR A 1 264 ? -5.965 37.719 6.344 1 97.5 264 TYR A O 1
ATOM 2187 N N . PHE A 1 265 ? -4.16 36.625 7.105 1 97.94 265 PHE A N 1
ATOM 2188 C CA . PHE A 1 265 ? -4.664 36.562 8.477 1 97.94 265 PHE A CA 1
ATOM 2189 C C . PHE A 1 265 ? -4.832 37.969 9.031 1 97.94 265 PHE A C 1
ATOM 2191 O O . PHE A 1 265 ? -5.863 38.281 9.633 1 97.94 265 PHE A O 1
ATOM 2198 N N . ILE A 1 266 ? -3.783 38.781 8.875 1 98.06 266 ILE A N 1
ATOM 2199 C CA . ILE A 1 266 ? -3.816 40.156 9.398 1 98.06 266 ILE A CA 1
ATOM 2200 C C . ILE A 1 266 ? -5.004 40.906 8.797 1 98.06 266 ILE A C 1
ATOM 2202 O O . ILE A 1 266 ? -5.766 41.531 9.523 1 98.06 266 ILE A O 1
ATOM 2206 N N . HIS A 1 267 ? -5.254 40.812 7.531 1 96.69 267 HIS A N 1
ATOM 2207 C CA . HIS A 1 267 ? -6.34 41.5 6.852 1 96.69 267 HIS A CA 1
ATOM 2208 C C . HIS A 1 267 ? -7.699 41.031 7.352 1 96.69 267 HIS A C 1
ATOM 2210 O O . HIS A 1 267 ? -8.633 41.812 7.484 1 96.69 267 HIS A O 1
ATOM 2216 N N . LEU A 1 268 ? -7.746 39.812 7.629 1 96.44 268 LEU A N 1
ATOM 2217 C CA . LEU A 1 268 ? -9.023 39.188 7.992 1 96.44 268 LEU A CA 1
ATOM 2218 C C . LEU A 1 268 ? -9.383 39.5 9.438 1 96.44 268 LEU A C 1
ATOM 2220 O O . LEU A 1 268 ? -10.555 39.656 9.773 1 96.44 268 LEU A O 1
ATOM 2224 N N . ARG A 1 269 ? -8.273 39.562 10.336 1 96.69 269 ARG A N 1
ATOM 2225 C CA . ARG A 1 269 ? -8.617 39.5 11.758 1 96.69 269 ARG A CA 1
ATOM 2226 C C . ARG A 1 269 ? -8.07 40.719 12.484 1 96.69 269 ARG A C 1
ATOM 2228 O O . ARG A 1 269 ? -8.133 40.812 13.711 1 96.69 269 ARG A O 1
ATOM 2235 N N . ARG A 1 270 ? -7.453 41.656 11.812 1 96.44 270 ARG A N 1
ATOM 2236 C CA . ARG A 1 270 ? -6.863 42.812 12.469 1 96.44 270 ARG A CA 1
ATOM 2237 C C . ARG A 1 270 ? -7.867 43.5 13.391 1 96.44 270 ARG A C 1
ATOM 2239 O O . ARG A 1 270 ? -9.07 43.5 13.109 1 96.44 270 ARG A O 1
ATOM 2246 N N . THR A 1 271 ? -7.445 44.031 14.453 1 96.75 271 THR A N 1
ATOM 2247 C CA . THR A 1 271 ? -8.328 44.688 15.422 1 96.75 271 THR A CA 1
ATOM 2248 C C . THR A 1 271 ? -8.117 46.188 15.438 1 96.75 271 THR A C 1
ATOM 2250 O O . THR A 1 271 ? -9.016 46.938 15.82 1 96.75 271 THR A O 1
ATOM 2253 N N . GLY A 1 272 ? -6.898 46.75 15.148 1 94.56 272 GLY A N 1
ATOM 2254 C CA . GLY A 1 272 ? -6.59 48.188 15.125 1 94.56 272 GLY A CA 1
ATOM 2255 C C . GLY A 1 272 ? -5.133 48.469 14.805 1 94.56 272 GLY A C 1
ATOM 2256 O O . GLY A 1 272 ? -4.273 47.594 14.977 1 94.56 272 GLY A O 1
ATOM 2257 N N . ASP A 1 273 ? -4.855 49.656 14.367 1 93.56 273 ASP A N 1
ATOM 2258 C CA . ASP A 1 273 ? -3.504 50 13.945 1 93.56 273 ASP A CA 1
ATOM 2259 C C . ASP A 1 273 ? -2.875 51 14.891 1 93.56 273 ASP A C 1
ATOM 2261 O O . ASP A 1 273 ? -1.724 51.406 14.703 1 93.56 273 ASP A O 1
ATOM 2265 N N . LYS A 1 274 ? -3.713 51.406 15.984 1 92.56 274 LYS A N 1
ATOM 2266 C CA . LYS A 1 274 ? -3.201 52.406 16.922 1 92.56 274 LYS A CA 1
ATOM 2267 C C . LYS A 1 274 ? -3.303 51.906 18.359 1 92.56 274 LYS A C 1
ATOM 2269 O O . LYS A 1 274 ? -4.324 51.344 18.766 1 92.56 274 LYS A O 1
ATOM 2274 N N . PRO A 1 275 ? -2.189 52 19.109 1 91.56 275 PRO A N 1
ATOM 2275 C CA . PRO A 1 275 ? -2.246 51.656 20.531 1 91.56 275 PRO A CA 1
ATOM 2276 C C . PRO A 1 275 ? -3.158 52.594 21.328 1 91.56 275 PRO A C 1
ATOM 2278 O O . PRO A 1 275 ? -3.523 53.656 20.828 1 91.56 275 PRO A O 1
ATOM 2281 N N . PRO A 1 276 ? -3.551 52.125 22.438 1 87.5 276 PRO A N 1
ATOM 2282 C CA . PRO A 1 276 ? -4.371 53 23.281 1 87.5 276 PRO A CA 1
ATOM 2283 C C . PRO A 1 276 ? -3.631 54.25 23.719 1 87.5 276 PRO A C 1
ATOM 2285 O 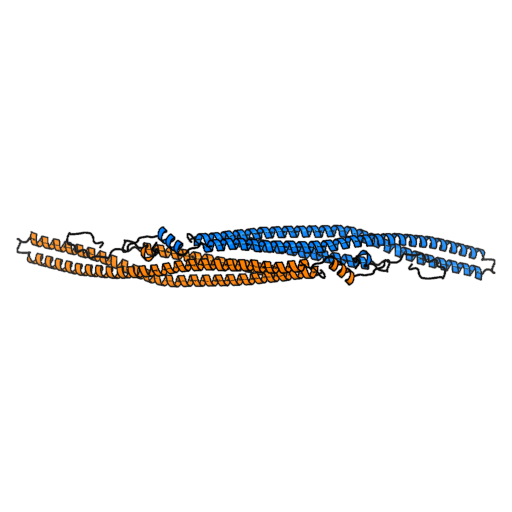O . PRO A 1 276 ? -2.404 54.25 23.844 1 87.5 276 PRO A O 1
ATOM 2288 N N . GLY A 1 277 ? -4.375 55.312 23.922 1 81 277 GLY A N 1
ATOM 2289 C CA . GLY A 1 277 ? -3.801 56.594 24.375 1 81 277 GLY A CA 1
ATOM 2290 C C . GLY A 1 277 ? -3.25 56.531 25.781 1 81 277 GLY A C 1
ATOM 2291 O O . GLY A 1 277 ? -3.568 55.594 26.547 1 81 277 GLY A O 1
ATOM 2292 N N . ARG A 1 278 ? -2.371 57.406 26.172 1 80.94 278 ARG A N 1
ATOM 2293 C CA . ARG A 1 278 ? -1.769 57.5 27.5 1 80.94 278 ARG A CA 1
ATOM 2294 C C . ARG A 1 278 ? -2.736 58.125 28.516 1 80.94 278 ARG A C 1
ATOM 2296 O O . ARG A 1 278 ? -3.533 59 28.156 1 80.94 278 ARG A O 1
ATOM 2303 N N . ALA A 1 279 ? -2.715 57.5 29.672 1 75.75 279 ALA A N 1
ATOM 2304 C CA . ALA A 1 279 ? -3.48 58.094 30.75 1 75.75 279 ALA A CA 1
ATOM 2305 C C . ALA A 1 279 ? -2.941 59.5 31.094 1 75.75 279 ALA A C 1
ATOM 2307 O O . ALA A 1 279 ? -1.729 59.688 31.203 1 75.75 279 ALA A O 1
ATOM 2308 N N . ARG A 1 280 ? -3.811 60.531 31.141 1 75.06 280 ARG A N 1
ATOM 2309 C CA . ARG A 1 280 ? -3.408 61.875 31.484 1 75.06 280 ARG A CA 1
ATOM 2310 C C . ARG A 1 280 ? -4.23 62.406 32.656 1 75.06 280 ARG A C 1
ATOM 2312 O O . ARG A 1 280 ? -5.418 62.094 32.781 1 75.06 280 ARG A O 1
ATOM 2319 N N . HIS A 1 281 ? -3.457 63.031 33.5 1 78.75 281 HIS A N 1
ATOM 2320 C CA . HIS A 1 281 ? -4.109 63.719 34.625 1 78.75 281 HIS A CA 1
ATOM 2321 C C . HIS A 1 281 ? -4.992 64.875 34.125 1 78.75 281 HIS A C 1
ATOM 2323 O O . HIS A 1 281 ? -4.586 65.625 33.281 1 78.75 281 HIS A O 1
ATOM 2329 N N . THR A 1 282 ? -6.305 64.875 34.438 1 70.69 282 THR A N 1
ATOM 2330 C CA . THR A 1 282 ? -7.207 66 34.125 1 70.69 282 THR A CA 1
ATOM 2331 C C . THR A 1 282 ? -7.496 66.875 35.344 1 70.69 282 THR A C 1
ATOM 2333 O O . THR A 1 282 ? -7.992 66.375 36.344 1 70.69 282 THR A O 1
ATOM 2336 N N . ALA A 1 283 ? -6.758 68.062 35.5 1 64.19 283 ALA A N 1
ATOM 2337 C CA . ALA A 1 283 ? -7.027 69 36.562 1 64.19 283 ALA A CA 1
ATOM 2338 C C . ALA A 1 283 ? -8.477 69.438 36.531 1 64.19 283 ALA A C 1
ATOM 2340 O O . ALA A 1 283 ? -9.07 69.562 35.469 1 64.19 283 ALA A O 1
ATOM 2341 N N . ASN A 1 284 ? -9.234 69.188 37.625 1 58.28 284 ASN A N 1
ATOM 2342 C CA . ASN A 1 284 ? -10.617 69.562 37.75 1 58.28 284 ASN A CA 1
ATOM 2343 C C . ASN A 1 284 ? -10.805 71.062 37.344 1 58.28 284 ASN A C 1
ATOM 2345 O O . ASN A 1 284 ? -11.789 71.688 37.688 1 58.28 284 ASN A O 1
ATOM 2349 N N . LYS A 1 285 ? -9.906 71.875 36.844 1 50.38 285 LYS A N 1
ATOM 2350 C CA . LYS A 1 285 ? -10.539 73.125 36.375 1 50.38 285 LYS A CA 1
ATOM 2351 C C . LYS A 1 285 ? -11.586 72.875 35.312 1 50.38 285 LYS A C 1
ATOM 2353 O O . LYS A 1 285 ? -11.531 71.812 34.625 1 50.38 285 LYS A O 1
ATOM 2358 N N . ILE A 1 286 ? -12.688 73.375 35.125 1 43.78 286 ILE A N 1
ATOM 2359 C CA . ILE A 1 286 ? -13.773 73.438 34.156 1 43.78 286 ILE A CA 1
ATOM 2360 C C . ILE A 1 286 ? -13.242 73.188 32.75 1 43.78 286 ILE A C 1
ATOM 2362 O O . ILE A 1 286 ? -13.992 73.25 31.781 1 43.78 286 ILE A O 1
ATOM 2366 N N . THR A 1 287 ? -12.023 73.438 32.375 1 38.03 287 THR A N 1
ATOM 2367 C CA . THR A 1 287 ? -11.875 73.5 30.938 1 38.03 287 THR A CA 1
ATOM 2368 C C . THR A 1 287 ? -11.758 72.125 30.312 1 38.03 287 THR A C 1
ATOM 2370 O O . THR A 1 287 ? -11.867 71.125 31 1 38.03 287 THR A O 1
ATOM 2373 N N . SER A 1 288 ? -10.852 71.875 29.047 1 37.81 288 SER A N 1
ATOM 2374 C CA . SER A 1 288 ? -10.938 71.188 27.781 1 37.81 288 SER A CA 1
ATOM 2375 C C . SER A 1 288 ? -10.656 69.688 28.016 1 37.81 288 SER A C 1
ATOM 2377 O O . SER A 1 288 ? -9.75 69.312 28.75 1 37.81 288 SER A O 1
ATOM 2379 N N . SER A 1 289 ? -11.656 68.812 27.734 1 37.84 289 SER A N 1
ATOM 2380 C CA . SER A 1 289 ? -12.164 67.438 27.734 1 37.84 289 SER A CA 1
ATOM 2381 C C . SER A 1 289 ? -11.172 66.438 27.078 1 37.84 289 SER A C 1
ATOM 2383 O O . SER A 1 289 ? -11.5 65.312 26.828 1 37.84 289 SER A O 1
ATOM 2385 N N . ASP A 1 290 ? -10.188 66.938 26.359 1 37.72 290 ASP A N 1
ATOM 2386 C CA . ASP A 1 290 ? -9.797 65.938 25.375 1 37.72 290 ASP A CA 1
ATOM 2387 C C . ASP A 1 290 ? -9.117 64.688 26.031 1 37.72 290 ASP A C 1
ATOM 2389 O O . ASP A 1 290 ? -8.625 63.812 25.344 1 37.72 290 ASP A O 1
ATOM 2393 N N . GLY A 1 291 ? -8.625 64.812 27.234 1 44.16 291 GLY A N 1
ATOM 2394 C CA . GLY A 1 291 ? -7.812 63.719 27.656 1 44.16 291 GLY A CA 1
ATOM 2395 C C . GLY A 1 291 ? -8.633 62.531 28.188 1 44.16 291 GLY A C 1
ATOM 2396 O O . GLY A 1 291 ? -9.812 62.719 28.516 1 44.16 291 GLY A O 1
ATOM 2397 N N . ILE A 1 292 ? -8.281 61.25 27.797 1 46.34 292 ILE A N 1
ATOM 2398 C CA . ILE A 1 292 ? -9.039 60.062 28.172 1 46.34 292 ILE A CA 1
ATOM 2399 C C . ILE A 1 292 ? -9.32 60.094 29.688 1 46.34 292 ILE A C 1
ATOM 2401 O O . ILE A 1 292 ? -10.438 59.812 30.109 1 46.34 292 ILE A O 1
ATOM 2405 N N . ILE A 1 293 ? -8.477 59.812 30.625 1 48.56 293 ILE A N 1
ATOM 2406 C CA . ILE A 1 293 ? -8.789 59.719 32.062 1 48.56 293 ILE A CA 1
ATOM 2407 C C . ILE A 1 293 ? -8.508 61.062 32.719 1 48.56 293 ILE A C 1
ATOM 2409 O O . ILE A 1 293 ? -7.559 61.75 32.344 1 48.56 293 ILE A O 1
ATOM 2413 N N . MET B 1 1 ? 4.73 46.438 -1.603 1 47 1 MET B N 1
ATOM 2414 C CA . MET B 1 1 ? 3.879 46.875 -0.496 1 47 1 MET B CA 1
ATOM 2415 C C . MET B 1 1 ? 4.496 46.469 0.845 1 47 1 MET B C 1
ATOM 2417 O O . MET B 1 1 ? 5.168 45.469 0.954 1 47 1 MET B O 1
ATOM 2421 N N . ALA B 1 2 ? 4.645 47.344 1.772 1 66.06 2 ALA B N 1
ATOM 2422 C CA . ALA B 1 2 ? 5.367 47.156 3.027 1 66.06 2 ALA B CA 1
ATOM 2423 C C . ALA B 1 2 ? 4.832 45.938 3.785 1 66.06 2 ALA B C 1
ATOM 2425 O O . ALA B 1 2 ? 3.641 45.625 3.711 1 66.06 2 ALA B O 1
ATOM 2426 N N . TYR B 1 3 ? 5.609 44.906 4.133 1 76.88 3 TYR B N 1
ATOM 2427 C CA . TYR B 1 3 ? 5.227 43.75 4.926 1 76.88 3 TYR B CA 1
ATOM 2428 C C . TYR B 1 3 ? 4.371 44.156 6.117 1 76.88 3 TYR B C 1
ATOM 2430 O O . TYR B 1 3 ? 4.699 45.125 6.828 1 76.88 3 TYR B O 1
ATOM 2438 N N . THR B 1 4 ? 3.162 43.562 6.133 1 90.38 4 THR B N 1
ATOM 2439 C CA . THR B 1 4 ? 2.26 43.781 7.254 1 90.38 4 THR B CA 1
ATOM 2440 C C . THR B 1 4 ? 2.631 42.906 8.438 1 90.38 4 THR B C 1
ATOM 2442 O O . THR B 1 4 ? 2.98 41.719 8.266 1 90.38 4 THR B O 1
ATOM 2445 N N . HIS B 1 5 ? 2.693 43.594 9.609 1 97.06 5 HIS B N 1
ATOM 2446 C CA . HIS B 1 5 ? 3.137 42.875 10.805 1 97.06 5 HIS B CA 1
ATOM 2447 C C . HIS B 1 5 ? 2.047 42.875 11.875 1 97.06 5 HIS B C 1
ATOM 2449 O O . HIS B 1 5 ? 1.202 43.781 11.914 1 97.06 5 HIS B O 1
ATOM 2455 N N . PHE B 1 6 ? 2.102 41.844 12.742 1 98.31 6 PHE B N 1
ATOM 2456 C CA . PHE B 1 6 ? 1.16 41.719 13.844 1 98.31 6 PHE B CA 1
ATOM 2457 C C . PHE B 1 6 ? 1.221 42.969 14.734 1 98.31 6 PHE B C 1
ATOM 2459 O O . PHE B 1 6 ? 0.186 43.531 15.078 1 98.31 6 PHE B O 1
ATOM 2466 N N . LYS B 1 7 ? 2.484 43.438 15.039 1 97.5 7 LYS B N 1
ATOM 2467 C CA . LYS B 1 7 ? 2.701 44.5 16.016 1 97.5 7 LYS B CA 1
ATOM 2468 C C . LYS B 1 7 ? 2.023 45.781 15.594 1 97.5 7 LYS B C 1
ATOM 2470 O O . LYS B 1 7 ? 1.741 46.656 16.422 1 97.5 7 LYS B O 1
ATOM 2475 N N . ASP B 1 8 ? 1.6 45.875 14.352 1 97.19 8 ASP B N 1
ATOM 2476 C CA . ASP B 1 8 ? 1.052 47.125 13.82 1 97.19 8 ASP B CA 1
ATOM 2477 C C . ASP B 1 8 ? -0.461 47.031 13.641 1 97.19 8 ASP B C 1
ATOM 2479 O O . ASP B 1 8 ? -1.123 48.031 13.359 1 97.19 8 ASP B O 1
ATOM 2483 N N . ASN B 1 9 ? -1.049 45.875 13.844 1 97.62 9 ASN B N 1
ATOM 2484 C CA . ASN B 1 9 ? -2.41 45.719 13.344 1 97.62 9 ASN B CA 1
ATOM 2485 C C . ASN B 1 9 ? -3.338 45.125 14.414 1 97.62 9 ASN B C 1
ATOM 2487 O O . ASN B 1 9 ? -4.539 45 14.18 1 97.62 9 ASN B O 1
ATOM 2491 N N . PHE B 1 10 ? -2.814 44.875 15.578 1 98.06 10 PHE B N 1
ATOM 2492 C CA . PHE B 1 10 ? -3.646 44.219 16.578 1 98.06 10 PHE B CA 1
ATOM 2493 C C . PHE B 1 10 ? -3.68 45.031 17.875 1 98.06 10 PHE B C 1
ATOM 2495 O O . PHE B 1 10 ? -3.465 44.5 18.969 1 98.06 10 PHE B O 1
ATOM 2502 N N . TRP B 1 11 ? -4.02 46.281 17.672 1 96.5 11 TRP B N 1
ATOM 2503 C CA . TRP B 1 11 ? -4.195 47.219 18.781 1 96.5 11 TRP B CA 1
ATOM 2504 C C . TRP B 1 11 ? -5.676 47.438 19.078 1 96.5 11 TRP B C 1
ATOM 2506 O O . TRP B 1 11 ? -6.535 47.094 18.25 1 96.5 11 TRP B O 1
ATOM 2516 N N . ASN B 1 12 ? -6.016 47.875 20.25 1 92.88 12 ASN B N 1
ATOM 2517 C CA . ASN B 1 12 ? -7.332 48.344 20.672 1 92.88 12 ASN B CA 1
ATOM 2518 C C . ASN B 1 12 ? -7.246 49.688 21.422 1 92.88 12 ASN B C 1
ATOM 2520 O O . ASN B 1 12 ? -6.301 49.906 22.188 1 92.88 12 ASN B O 1
ATOM 2524 N N . SER B 1 13 ? -8.234 50.531 21.281 1 89.69 13 SER B N 1
ATOM 2525 C CA . SER B 1 13 ? -8.227 51.875 21.875 1 89.69 13 SER B CA 1
ATOM 2526 C C . SER B 1 13 ? -8.555 51.812 23.359 1 89.69 13 SER B C 1
ATOM 2528 O O . SER B 1 13 ? -8.188 52.719 24.125 1 89.69 13 SER B O 1
ATOM 2530 N N . ASP B 1 14 ? -9.25 50.812 23.75 1 89.75 14 ASP B N 1
ATOM 2531 C CA . ASP B 1 14 ? -9.602 50.625 25.156 1 89.75 14 ASP B CA 1
ATOM 2532 C C . ASP B 1 14 ? -8.383 50.188 25.969 1 89.75 14 ASP B C 1
ATOM 2534 O O . ASP B 1 14 ? -7.766 49.188 25.688 1 89.75 14 ASP B O 1
ATOM 2538 N N . LEU B 1 15 ? -8.086 50.906 27.031 1 87.56 15 LEU B N 1
ATOM 2539 C CA . LEU B 1 15 ? -6.891 50.719 27.844 1 87.56 15 LEU B CA 1
ATOM 2540 C C . LEU B 1 15 ? -6.891 49.344 28.5 1 87.56 15 LEU B C 1
ATOM 2542 O O . LEU B 1 15 ? -5.828 48.75 28.734 1 87.56 15 LEU B O 1
ATOM 2546 N N . THR B 1 16 ? -7.977 48.844 28.781 1 91.06 16 THR B N 1
ATOM 2547 C CA . THR B 1 16 ? -8.031 47.594 29.531 1 91.06 16 THR B CA 1
ATOM 2548 C C . THR B 1 16 ? -8.352 46.406 28.594 1 91.06 16 THR B C 1
ATOM 2550 O O . THR B 1 16 ? -8.5 45.281 29.047 1 91.06 16 THR B O 1
ATOM 2553 N N . SER B 1 17 ? -8.422 46.688 27.328 1 92.69 17 SER B N 1
ATOM 2554 C CA . SER B 1 17 ? -8.773 45.625 26.375 1 92.69 17 SER B CA 1
ATOM 2555 C C . SER B 1 17 ? -7.547 44.812 25.969 1 92.69 17 SER B C 1
ATOM 2557 O O . SER B 1 17 ? -6.453 45.375 25.844 1 92.69 17 SER B O 1
ATOM 2559 N N . THR B 1 18 ? -7.77 43.5 25.75 1 94.69 18 THR B N 1
ATOM 2560 C CA . THR B 1 18 ? -6.727 42.625 25.219 1 94.69 18 THR B CA 1
ATOM 2561 C C . THR B 1 18 ? -7.168 41.969 23.906 1 94.69 18 THR B C 1
ATOM 2563 O O . THR B 1 18 ? -6.676 40.906 23.531 1 94.69 18 THR B O 1
ATOM 2566 N N . ALA B 1 19 ? -8.094 42.531 23.203 1 95.69 19 ALA B N 1
ATOM 2567 C CA . ALA B 1 19 ? -8.734 41.938 22.047 1 95.69 19 ALA B CA 1
ATOM 2568 C C . ALA B 1 19 ? -7.711 41.562 20.984 1 95.69 19 ALA B C 1
ATOM 2570 O O . ALA B 1 19 ? -7.762 40.469 20.406 1 95.69 19 ALA B O 1
ATOM 2571 N N . GLY B 1 20 ? -6.75 42.5 20.672 1 96.88 20 GLY B N 1
ATOM 2572 C CA . GLY B 1 20 ? -5.719 42.219 19.688 1 96.88 20 GLY B CA 1
ATOM 2573 C C . GLY B 1 20 ? -4.863 41 20.047 1 96.88 20 GLY B C 1
ATOM 2574 O O . GLY B 1 20 ? -4.621 40.125 19.219 1 96.88 20 GLY B O 1
ATOM 2575 N N . TYR B 1 21 ? -4.43 40.938 21.297 1 97.44 21 TYR B N 1
ATOM 2576 C CA . TYR B 1 21 ? -3.629 39.844 21.797 1 97.44 21 TYR B CA 1
ATOM 2577 C C . TYR B 1 21 ? -4.406 38.531 21.719 1 97.44 21 TYR B C 1
ATOM 2579 O O . TYR B 1 21 ? -3.865 37.5 21.312 1 97.44 21 TYR B O 1
ATOM 2587 N N . ASP B 1 22 ? -5.684 38.531 22.062 1 97.31 22 ASP B N 1
ATOM 2588 C CA . ASP B 1 22 ? -6.531 37.344 22.078 1 97.31 22 ASP B CA 1
ATOM 2589 C C . ASP B 1 22 ? -6.703 36.781 20.688 1 97.31 22 ASP B C 1
ATOM 2591 O O . ASP B 1 22 ? -6.703 35.562 20.516 1 97.31 22 ASP B O 1
ATOM 2595 N N . VAL B 1 23 ? -6.887 37.625 19.75 1 98.06 23 VAL B N 1
ATOM 2596 C CA . VAL B 1 23 ? -7.066 37.156 18.375 1 98.06 23 VAL B CA 1
ATOM 2597 C C . VAL B 1 23 ? -5.82 36.406 17.891 1 98.06 23 VAL B C 1
ATOM 2599 O O . VAL B 1 23 ? -5.922 35.375 17.281 1 98.06 23 VAL B O 1
ATOM 2602 N N . ILE B 1 24 ? -4.656 36.938 18.188 1 98.12 24 ILE B N 1
ATOM 2603 C CA . ILE B 1 24 ? -3.395 36.344 17.781 1 98.12 24 ILE B CA 1
ATOM 2604 C C . ILE B 1 24 ? -3.232 34.969 18.469 1 98.12 24 ILE B C 1
ATOM 2606 O O . ILE B 1 24 ? -2.871 34 17.812 1 98.12 24 ILE B O 1
ATOM 2610 N N . THR B 1 25 ? -3.492 34.969 19.75 1 97.44 25 THR B N 1
ATOM 2611 C CA . THR B 1 25 ? -3.318 33.75 20.516 1 97.44 25 THR B CA 1
ATOM 2612 C C . THR B 1 25 ? -4.266 32.656 20 1 97.44 25 THR B C 1
ATOM 2614 O O . THR B 1 25 ? -3.898 31.484 19.953 1 97.44 25 THR B O 1
ATOM 2617 N N . HIS B 1 26 ? -5.465 33.062 19.641 1 97 26 HIS B N 1
ATOM 2618 C CA . HIS B 1 26 ? -6.414 32.125 19.078 1 97 26 HIS B CA 1
ATOM 2619 C C . HIS B 1 26 ? -5.898 31.531 17.766 1 97 26 HIS B C 1
ATOM 2621 O O . HIS B 1 26 ? -6.012 30.328 17.531 1 97 26 HIS B O 1
ATOM 2627 N N . HIS B 1 27 ? -5.34 32.344 16.953 1 97.44 27 HIS B N 1
ATOM 2628 C CA . HIS B 1 27 ? -4.762 31.922 15.68 1 97.44 27 HIS B CA 1
ATOM 2629 C C . HIS B 1 27 ? -3.631 30.938 15.898 1 97.44 27 HIS B C 1
ATOM 2631 O O . HIS B 1 27 ? -3.547 29.922 15.203 1 97.44 27 HIS B O 1
ATOM 2637 N N . LEU B 1 28 ? -2.771 31.203 16.828 1 97.5 28 LEU B N 1
ATOM 2638 C CA . LEU B 1 28 ? -1.651 30.328 17.141 1 97.5 28 LEU B CA 1
ATOM 2639 C C . LEU B 1 28 ? -2.145 28.984 17.688 1 97.5 28 LEU B C 1
ATOM 2641 O O . LEU B 1 28 ? -1.577 27.938 17.391 1 97.5 28 LEU B O 1
ATOM 2645 N N . ASN B 1 29 ? -3.207 29.109 18.5 1 96.62 29 ASN B N 1
ATOM 2646 C CA . ASN B 1 29 ? -3.797 27.875 19.031 1 96.62 29 ASN B CA 1
ATOM 2647 C C . ASN B 1 29 ? -4.379 27.016 17.922 1 96.62 29 ASN B C 1
ATOM 2649 O O . ASN B 1 29 ? -4.258 25.781 17.953 1 96.62 29 ASN B O 1
ATOM 2653 N N . ASP B 1 30 ? -5.027 27.609 17.016 1 96.62 30 ASP B N 1
ATOM 2654 C CA . ASP B 1 30 ? -5.531 26.875 15.852 1 96.62 30 ASP B CA 1
ATOM 2655 C C . ASP B 1 30 ? -4.395 26.219 15.07 1 96.62 30 ASP B C 1
ATOM 2657 O O . ASP B 1 30 ? -4.527 25.094 14.609 1 96.62 30 ASP B O 1
ATOM 2661 N N . GLY B 1 31 ? -3.299 27 14.906 1 97.25 31 GLY B N 1
ATOM 2662 C CA . GLY B 1 31 ? -2.131 26.422 14.25 1 97.25 31 GLY B CA 1
ATOM 2663 C C . GLY B 1 31 ? -1.572 25.219 14.977 1 97.25 31 GLY B C 1
ATOM 2664 O O . GLY B 1 31 ? -1.148 24.25 14.344 1 97.25 31 GLY B O 1
ATOM 2665 N N . ARG B 1 32 ? -1.537 25.328 16.266 1 96.75 32 ARG B N 1
ATOM 2666 C CA . ARG B 1 32 ? -1.061 24.203 17.062 1 96.75 32 ARG B CA 1
ATOM 2667 C C . ARG B 1 32 ? -1.932 22.969 16.859 1 96.75 32 ARG B C 1
ATOM 2669 O O . ARG B 1 32 ? -1.424 21.844 16.797 1 96.75 32 ARG B O 1
ATOM 2676 N N . ARG B 1 33 ? -3.221 23.156 16.797 1 96.75 33 ARG B N 1
ATOM 2677 C CA . ARG B 1 33 ? -4.145 22.062 16.531 1 96.75 33 ARG B CA 1
ATOM 2678 C C . ARG B 1 33 ? -3.834 21.406 15.188 1 96.75 33 ARG B C 1
ATOM 2680 O O . ARG B 1 33 ? -3.869 20.172 15.078 1 96.75 33 ARG B O 1
ATOM 2687 N N . THR B 1 34 ? -3.568 22.219 14.195 1 97.75 34 THR B N 1
ATOM 2688 C CA . THR B 1 34 ? -3.203 21.672 12.891 1 97.75 34 THR B CA 1
ATOM 2689 C C . THR B 1 34 ? -1.944 20.828 12.992 1 97.75 34 THR B C 1
ATOM 2691 O O . THR B 1 34 ? -1.862 19.75 12.383 1 97.75 34 THR B O 1
ATOM 2694 N N . CYS B 1 35 ? -0.952 21.312 13.742 1 97.94 35 CYS B N 1
ATOM 2695 C CA . CYS B 1 35 ? 0.271 20.531 13.93 1 97.94 35 CYS B CA 1
ATOM 2696 C C . CYS B 1 35 ? -0.032 19.172 14.547 1 97.94 35 CYS B C 1
ATOM 2698 O O . CYS B 1 35 ? 0.555 18.172 14.148 1 97.94 35 CYS B O 1
ATOM 2700 N N . LYS B 1 36 ? -0.95 19.172 15.461 1 97.69 36 LYS B N 1
ATOM 2701 C CA . LYS B 1 36 ? -1.347 17.906 16.094 1 97.69 36 LYS B CA 1
ATOM 2702 C C . LYS B 1 36 ? -2.055 17 15.102 1 97.69 36 LYS B C 1
ATOM 2704 O O . LYS B 1 36 ? -1.828 15.781 15.094 1 97.69 36 LYS B O 1
ATOM 2709 N N . GLU B 1 37 ? -2.895 17.516 14.32 1 97.75 37 GLU B N 1
ATOM 2710 C CA . GLU B 1 37 ? -3.59 16.75 13.289 1 97.75 37 GLU B CA 1
ATOM 2711 C C . GLU B 1 37 ? -2.605 16.109 12.32 1 97.75 37 GLU B C 1
ATOM 2713 O O . GLU B 1 37 ? -2.754 14.945 11.961 1 97.75 37 GLU B O 1
ATOM 2718 N N . VAL B 1 38 ? -1.598 16.875 11.859 1 97.44 38 VAL B N 1
ATOM 2719 C CA . VAL B 1 38 ? -0.592 16.375 10.93 1 97.44 38 VAL B CA 1
ATOM 2720 C C . VAL B 1 38 ? 0.224 15.266 11.602 1 97.44 38 VAL B C 1
ATOM 2722 O O . VAL B 1 38 ? 0.502 14.234 11 1 97.44 38 VAL B O 1
ATOM 2725 N N . GLU B 1 39 ? 0.601 15.523 12.844 1 97.75 39 GLU B N 1
ATOM 2726 C CA . GLU B 1 39 ? 1.318 14.531 13.633 1 97.75 39 GLU B CA 1
ATOM 2727 C C . GLU B 1 39 ? 0.535 13.219 13.719 1 97.75 39 GLU B C 1
ATOM 2729 O O . GLU B 1 39 ? 1.074 12.148 13.43 1 97.75 39 GLU B O 1
ATOM 2734 N N . ASP B 1 40 ? -0.703 13.32 14.094 1 97.69 40 ASP B N 1
ATOM 2735 C CA . ASP B 1 40 ? -1.561 12.148 14.234 1 97.69 40 ASP B CA 1
ATOM 2736 C C . ASP B 1 40 ? -1.746 11.445 12.891 1 97.69 40 ASP B C 1
ATOM 2738 O O . ASP B 1 40 ? -1.778 10.211 12.828 1 97.69 40 ASP B O 1
ATOM 2742 N N . PHE B 1 41 ? -1.903 12.203 11.883 1 97.94 41 PHE B N 1
ATOM 2743 C CA . PHE B 1 41 ? -2.021 11.648 10.539 1 97.94 41 PHE B CA 1
ATOM 2744 C C . PHE B 1 41 ? -0.793 10.82 10.188 1 97.94 41 PHE B C 1
ATOM 2746 O O . PHE B 1 41 ? -0.917 9.695 9.703 1 97.94 41 PHE B O 1
ATOM 2753 N N . MET B 1 42 ? 0.341 11.398 10.406 1 97.75 42 MET B N 1
ATOM 2754 C CA . MET B 1 42 ? 1.588 10.727 10.055 1 97.75 42 MET B CA 1
ATOM 2755 C C . MET B 1 42 ? 1.751 9.438 10.836 1 97.75 42 MET B C 1
ATOM 2757 O O . MET B 1 42 ? 2.236 8.438 10.305 1 97.75 42 MET B O 1
ATOM 2761 N N . ARG B 1 43 ? 1.366 9.484 12.117 1 98.25 43 ARG B N 1
ATOM 2762 C CA . ARG B 1 43 ? 1.438 8.289 12.938 1 98.25 43 ARG B CA 1
ATOM 2763 C C . ARG B 1 43 ? 0.514 7.195 12.398 1 98.25 43 ARG B C 1
ATOM 2765 O O . ARG B 1 43 ? 0.905 6.031 12.312 1 98.25 43 ARG B O 1
ATOM 2772 N N . ALA B 1 44 ? -0.701 7.59 12.102 1 98.5 44 ALA B N 1
ATOM 2773 C CA . ALA B 1 44 ? -1.665 6.641 11.547 1 98.5 44 ALA B CA 1
ATOM 2774 C C . ALA B 1 44 ? -1.193 6.098 10.203 1 98.5 44 ALA B C 1
ATOM 2776 O O . ALA B 1 44 ? -1.317 4.898 9.93 1 98.5 44 ALA B O 1
ATOM 2777 N N . ARG B 1 45 ? -0.657 6.98 9.406 1 98.62 45 ARG B N 1
ATOM 2778 C CA . ARG B 1 45 ? -0.143 6.586 8.094 1 98.62 45 ARG B CA 1
ATOM 2779 C C . ARG B 1 45 ? 1.006 5.594 8.234 1 98.62 45 ARG B C 1
ATOM 2781 O O . ARG B 1 45 ? 1.103 4.637 7.465 1 98.62 45 ARG B O 1
ATOM 2788 N N . ALA B 1 46 ? 1.9 5.883 9.156 1 98.75 46 ALA B N 1
ATOM 2789 C CA . ALA B 1 46 ? 3.006 4.965 9.414 1 98.75 46 ALA B CA 1
ATOM 2790 C C . ALA B 1 46 ? 2.49 3.584 9.82 1 98.75 46 ALA B C 1
ATOM 2792 O O . ALA B 1 46 ? 3.021 2.562 9.375 1 98.75 46 ALA B O 1
ATOM 2793 N N . SER B 1 47 ? 1.465 3.545 10.625 1 98.81 47 SER B N 1
ATOM 2794 C CA . SER B 1 47 ? 0.888 2.283 11.078 1 98.81 47 SER B CA 1
ATOM 2795 C C . SER B 1 47 ? 0.263 1.512 9.922 1 98.81 47 SER B C 1
ATOM 2797 O O . SER B 1 47 ? 0.407 0.29 9.836 1 98.81 47 SER B O 1
ATOM 2799 N N . ILE B 1 48 ? -0.447 2.188 9.078 1 98.75 48 ILE B N 1
ATOM 2800 C CA . ILE B 1 48 ? -1.061 1.574 7.906 1 98.75 48 ILE B CA 1
ATOM 2801 C C . ILE B 1 48 ? 0.021 0.963 7.02 1 98.75 48 ILE B C 1
ATOM 2803 O O . ILE B 1 48 ? -0.117 -0.171 6.555 1 98.75 48 ILE B O 1
ATOM 2807 N N . GLU B 1 49 ? 1.096 1.742 6.82 1 98.69 49 GLU B N 1
ATOM 2808 C CA . GLU B 1 49 ? 2.193 1.271 5.98 1 98.69 49 GLU B CA 1
ATOM 2809 C C . GLU B 1 49 ? 2.881 0.058 6.602 1 98.69 49 GLU B C 1
ATOM 2811 O O . GLU B 1 49 ? 3.266 -0.874 5.891 1 98.69 49 GLU B O 1
ATOM 2816 N N . ASP B 1 50 ? 3.055 0.133 7.883 1 98.75 50 ASP B N 1
ATOM 2817 C CA . ASP B 1 50 ? 3.686 -0.969 8.609 1 98.75 50 ASP B CA 1
ATOM 2818 C C . ASP B 1 50 ? 2.879 -2.256 8.453 1 98.75 50 ASP B C 1
ATOM 2820 O O . ASP B 1 50 ? 3.445 -3.324 8.211 1 98.75 50 ASP B O 1
ATOM 2824 N N . LYS B 1 51 ? 1.638 -2.189 8.609 1 98.81 51 LYS B N 1
ATOM 2825 C CA . LYS B 1 51 ? 0.759 -3.344 8.453 1 98.81 51 LYS B CA 1
ATOM 2826 C C . LYS B 1 51 ? 0.809 -3.883 7.027 1 98.81 51 LYS B C 1
ATOM 2828 O O . LYS B 1 51 ? 0.886 -5.098 6.82 1 98.81 51 LYS B O 1
ATOM 2833 N N . TYR B 1 52 ? 0.744 -3.039 6.031 1 98.81 52 TYR B N 1
ATOM 2834 C CA . TYR B 1 52 ? 0.837 -3.408 4.621 1 98.81 52 TYR B CA 1
ATOM 2835 C C . TYR B 1 52 ? 2.129 -4.164 4.34 1 98.81 52 TYR B C 1
ATOM 2837 O O . TYR B 1 52 ? 2.111 -5.219 3.697 1 98.81 52 TYR B O 1
ATOM 2845 N N . ALA B 1 53 ? 3.225 -3.602 4.871 1 98.81 53 ALA B N 1
ATOM 2846 C CA . ALA B 1 53 ? 4.543 -4.199 4.684 1 98.81 53 ALA B CA 1
ATOM 2847 C C . ALA B 1 53 ? 4.602 -5.602 5.285 1 98.81 53 ALA B C 1
ATOM 2849 O O . ALA B 1 53 ? 5.07 -6.543 4.637 1 98.81 53 ALA B O 1
ATOM 2850 N N . LYS B 1 54 ? 4.102 -5.723 6.457 1 98.75 54 LYS B N 1
ATOM 2851 C CA . LYS B 1 54 ? 4.145 -7.004 7.152 1 98.75 54 LYS B CA 1
ATOM 2852 C C . LYS B 1 54 ? 3.273 -8.039 6.453 1 98.75 54 LYS B C 1
ATOM 2854 O O . LYS B 1 54 ? 3.637 -9.219 6.375 1 98.75 54 LYS B O 1
ATOM 2859 N N . ASP B 1 55 ? 2.098 -7.609 5.969 1 98.75 55 ASP B N 1
ATOM 2860 C CA . ASP B 1 55 ? 1.242 -8.516 5.207 1 98.75 55 ASP B CA 1
ATOM 2861 C C . ASP B 1 55 ? 1.938 -8.984 3.932 1 98.75 55 ASP B C 1
ATOM 2863 O O . ASP B 1 55 ? 1.839 -10.156 3.561 1 98.75 55 ASP B O 1
ATOM 2867 N N . LEU B 1 56 ? 2.617 -8.094 3.24 1 98.5 56 LEU B N 1
ATOM 2868 C CA . LEU B 1 56 ? 3.357 -8.461 2.037 1 98.5 56 LEU B CA 1
ATOM 2869 C C . LEU B 1 56 ? 4.477 -9.445 2.363 1 98.5 56 LEU B C 1
ATOM 2871 O O . LEU B 1 56 ? 4.691 -10.414 1.628 1 98.5 56 LEU B O 1
ATOM 2875 N N . LEU B 1 57 ? 5.18 -9.172 3.484 1 98.56 57 LEU B N 1
ATOM 2876 C CA . LEU B 1 57 ? 6.25 -10.07 3.91 1 98.56 57 LEU B CA 1
ATOM 2877 C C . LEU B 1 57 ? 5.695 -11.445 4.254 1 98.56 57 LEU B C 1
ATOM 2879 O O . LEU B 1 57 ? 6.293 -12.469 3.904 1 98.56 57 LEU B O 1
ATOM 2883 N N . GLY B 1 58 ? 4.543 -11.445 4.949 1 98.44 58 GLY B N 1
ATOM 2884 C CA . GLY B 1 58 ? 3.885 -12.711 5.227 1 98.44 58 GLY B CA 1
ATOM 2885 C C . GLY B 1 58 ? 3.506 -13.477 3.971 1 98.44 58 GLY B C 1
ATOM 2886 O O . GLY B 1 58 ? 3.666 -14.695 3.906 1 98.44 58 GLY B O 1
ATOM 2887 N N . LEU B 1 59 ? 3.014 -12.797 3.016 1 97.94 59 LEU B N 1
ATOM 2888 C CA . LEU B 1 59 ? 2.607 -13.398 1.748 1 97.94 59 LEU B CA 1
ATOM 2889 C C . LEU B 1 59 ? 3.812 -13.961 1.006 1 97.94 59 LEU B C 1
ATOM 2891 O O . LEU B 1 59 ? 3.719 -15.016 0.372 1 97.94 59 LEU B O 1
ATOM 2895 N N . SER B 1 60 ? 4.988 -13.289 1.062 1 97.12 60 SER B N 1
ATOM 2896 C CA . SER B 1 60 ? 6.195 -13.688 0.348 1 97.12 60 SER B CA 1
ATOM 2897 C C . SER B 1 60 ? 6.742 -15.008 0.887 1 97.12 60 SER B C 1
ATOM 2899 O O . SER B 1 60 ? 7.555 -15.664 0.231 1 97.12 60 SER B O 1
ATOM 2901 N N . ARG B 1 61 ? 6.305 -15.477 2.041 1 96.56 61 ARG B N 1
ATOM 2902 C CA . ARG B 1 61 ? 6.797 -16.703 2.662 1 96.56 61 ARG B CA 1
ATOM 2903 C C . ARG B 1 61 ? 5.945 -17.906 2.266 1 96.56 61 ARG B C 1
ATOM 2905 O O . ARG B 1 61 ? 6.32 -19.047 2.516 1 96.56 61 ARG B O 1
ATOM 2912 N N . LYS B 1 62 ? 4.832 -17.703 1.606 1 96.31 62 LYS B N 1
ATOM 2913 C CA . LYS B 1 62 ? 3.953 -18.781 1.191 1 96.31 62 LYS B CA 1
ATOM 2914 C C . LYS B 1 62 ? 4.559 -19.578 0.032 1 96.31 62 LYS B C 1
ATOM 2916 O O . LYS B 1 62 ? 5.402 -19.047 -0.703 1 96.31 62 LYS B O 1
ATOM 2921 N N . VAL B 1 63 ? 4.18 -20.797 -0.002 1 95.38 63 VAL B N 1
ATOM 2922 C CA . VAL B 1 63 ? 4.664 -21.656 -1.08 1 95.38 63 VAL B CA 1
ATOM 2923 C C . VAL B 1 63 ? 4.172 -21.109 -2.424 1 95.38 63 VAL B C 1
ATOM 2925 O O . VAL B 1 63 ? 3.006 -20.734 -2.559 1 95.38 63 VAL B O 1
ATOM 2928 N N . PHE B 1 64 ? 5.078 -21.062 -3.416 1 95.62 64 PHE B N 1
ATOM 2929 C CA . PHE B 1 64 ? 4.793 -20.469 -4.723 1 95.62 64 PHE B CA 1
ATOM 2930 C C . PHE B 1 64 ? 5.68 -21.094 -5.797 1 95.62 64 PHE B C 1
ATOM 2932 O O . PHE B 1 64 ? 6.859 -20.766 -5.902 1 95.62 64 PHE B O 1
ATOM 2939 N N . GLY B 1 65 ? 5.156 -21.938 -6.492 1 95 65 GLY B N 1
ATOM 2940 C CA . GLY B 1 65 ? 5.859 -22.562 -7.605 1 95 65 GLY B CA 1
ATOM 2941 C C . GLY B 1 65 ? 6.941 -23.531 -7.16 1 95 65 GLY B C 1
ATOM 2942 O O . GLY B 1 65 ? 8.016 -23.594 -7.766 1 95 65 GLY B O 1
ATOM 2943 N N . HIS B 1 66 ? 6.707 -24.25 -6.121 1 90.94 66 HIS B N 1
ATOM 2944 C CA . HIS B 1 66 ? 7.719 -25.109 -5.516 1 90.94 66 HIS B CA 1
ATOM 2945 C C . HIS B 1 66 ? 8.109 -26.234 -6.457 1 90.94 66 HIS B C 1
ATOM 2947 O O . HIS B 1 66 ? 9.281 -26.625 -6.52 1 90.94 66 HIS B O 1
ATOM 2953 N N . ASN B 1 67 ? 7.188 -26.672 -7.25 1 92.62 67 ASN B N 1
ATOM 2954 C CA . ASN B 1 67 ? 7.422 -27.859 -8.062 1 92.62 67 ASN B CA 1
ATOM 2955 C C . ASN B 1 67 ? 7.777 -27.5 -9.5 1 92.62 67 ASN B C 1
ATOM 2957 O O . ASN B 1 67 ? 7.918 -28.375 -10.352 1 92.62 67 ASN B O 1
ATOM 2961 N N . GLU B 1 68 ? 7.859 -26.234 -9.758 1 95.31 68 GLU B N 1
ATOM 2962 C CA . GLU B 1 68 ? 8.211 -25.828 -11.109 1 95.31 68 GLU B CA 1
ATOM 2963 C C . GLU B 1 68 ? 9.703 -26.016 -11.375 1 95.31 68 GLU B C 1
ATOM 2965 O O . GLU B 1 68 ? 10.477 -26.266 -10.453 1 95.31 68 GLU B O 1
ATOM 2970 N N . MET B 1 69 ? 10.023 -25.922 -12.648 1 93.81 69 MET B N 1
ATOM 2971 C CA . MET B 1 69 ? 11.391 -26.25 -13.023 1 93.81 69 MET B CA 1
ATOM 2972 C C . MET B 1 69 ? 11.984 -25.188 -13.945 1 93.81 69 MET B C 1
ATOM 2974 O O . MET B 1 69 ? 11.25 -24.469 -14.609 1 93.81 69 MET B O 1
ATOM 2978 N N . ASN B 1 70 ? 13.25 -25.125 -13.938 1 96.19 70 ASN B N 1
ATOM 2979 C CA . ASN B 1 70 ? 14.125 -24.453 -14.883 1 96.19 70 ASN B CA 1
ATOM 2980 C C . ASN B 1 70 ? 13.766 -22.969 -15.023 1 96.19 70 ASN B C 1
ATOM 2982 O O . ASN B 1 70 ? 13.836 -22.219 -14.055 1 96.19 70 ASN B O 1
ATOM 2986 N N . THR B 1 71 ? 13.227 -22.562 -16.156 1 98.38 71 THR B N 1
ATOM 2987 C CA . THR B 1 71 ? 13.133 -21.125 -16.391 1 98.38 71 THR B CA 1
ATOM 2988 C C . THR B 1 71 ? 11.898 -20.547 -15.703 1 98.38 71 THR B C 1
ATOM 2990 O O . THR B 1 71 ? 11.945 -19.438 -15.172 1 98.38 71 THR B O 1
ATOM 2993 N N . LEU B 1 72 ? 10.766 -21.25 -15.734 1 98.56 72 LEU B N 1
ATOM 2994 C CA . LEU B 1 72 ? 9.586 -20.766 -15.031 1 98.56 72 LEU B CA 1
ATOM 2995 C C . LEU B 1 72 ? 9.844 -20.688 -13.523 1 98.56 72 LEU B C 1
ATOM 2997 O O . LEU B 1 72 ? 9.445 -19.719 -12.867 1 98.56 72 LEU B O 1
ATOM 3001 N N . LYS B 1 73 ? 10.516 -21.719 -13.016 1 98.12 73 LYS B N 1
ATOM 3002 C CA . LYS B 1 73 ? 10.875 -21.719 -11.602 1 98.12 73 LYS B CA 1
ATOM 3003 C C . LYS B 1 73 ? 11.688 -20.469 -11.242 1 98.12 73 LYS B C 1
ATOM 3005 O O . LYS B 1 73 ? 11.406 -19.812 -10.242 1 98.12 73 LYS B O 1
ATOM 3010 N N . ARG B 1 74 ? 12.641 -20.172 -12.008 1 98.19 74 ARG B N 1
ATOM 3011 C CA . ARG B 1 74 ? 13.492 -19.016 -11.781 1 98.19 74 ARG B CA 1
ATOM 3012 C C . ARG B 1 74 ? 12.68 -17.734 -11.766 1 98.19 74 ARG B C 1
ATOM 3014 O O . ARG B 1 74 ? 12.906 -16.844 -10.93 1 98.19 74 ARG B O 1
ATOM 3021 N N . SER B 1 75 ? 11.773 -17.609 -12.695 1 98.38 75 SER B N 1
ATOM 3022 C CA . SER B 1 75 ? 10.938 -16.422 -12.789 1 98.38 75 SER B CA 1
ATOM 3023 C C . SER B 1 75 ? 10.031 -16.281 -11.57 1 98.38 75 SER B C 1
ATOM 3025 O O . SER B 1 75 ? 9.883 -15.195 -11.016 1 98.38 75 SER B O 1
ATOM 3027 N N . LEU B 1 76 ? 9.422 -17.344 -11.156 1 98.31 76 LEU B N 1
ATOM 3028 C CA . LEU B 1 76 ? 8.531 -17.328 -10 1 98.31 76 LEU B CA 1
ATOM 3029 C C . LEU B 1 76 ? 9.305 -17.031 -8.719 1 98.31 76 LEU B C 1
ATOM 3031 O O . LEU B 1 76 ? 8.828 -16.312 -7.848 1 98.31 76 LEU B O 1
ATOM 3035 N N . ASP B 1 77 ? 10.484 -17.609 -8.641 1 97.88 77 ASP B N 1
ATOM 3036 C CA . ASP B 1 77 ? 11.344 -17.328 -7.492 1 97.88 77 ASP B CA 1
ATOM 3037 C C . ASP B 1 77 ? 11.711 -15.852 -7.438 1 97.88 77 ASP B C 1
ATOM 3039 O O . ASP B 1 77 ? 11.734 -15.258 -6.359 1 97.88 77 ASP B O 1
ATOM 3043 N N . MET B 1 78 ? 12.062 -15.32 -8.578 1 98.25 78 MET B N 1
ATOM 3044 C CA . MET B 1 78 ? 12.406 -13.898 -8.656 1 98.25 78 MET B CA 1
ATOM 3045 C C . MET B 1 78 ? 11.219 -13.039 -8.234 1 98.25 78 MET B C 1
ATOM 3047 O O . MET B 1 78 ? 11.391 -12.047 -7.527 1 98.25 78 MET B O 1
ATOM 3051 N N . PHE B 1 79 ? 10.062 -13.422 -8.719 1 98.62 79 PHE B N 1
ATOM 3052 C CA . PHE B 1 79 ? 8.844 -12.703 -8.352 1 98.62 79 PHE B CA 1
ATOM 3053 C C . PHE B 1 79 ? 8.664 -12.68 -6.836 1 98.62 79 PHE B C 1
ATOM 3055 O O . PHE B 1 79 ? 8.461 -11.617 -6.246 1 98.62 79 PHE B O 1
ATOM 3062 N N . LYS B 1 80 ? 8.805 -13.766 -6.199 1 97.56 80 LYS B N 1
ATOM 3063 C CA . LYS B 1 80 ? 8.648 -13.867 -4.75 1 97.56 80 LYS B CA 1
ATOM 3064 C C . LYS B 1 80 ? 9.703 -13.039 -4.023 1 97.56 80 LYS B C 1
ATOM 3066 O O . LYS B 1 80 ? 9.398 -12.375 -3.027 1 97.56 80 LYS B O 1
ATOM 3071 N N . LEU B 1 81 ? 10.906 -13.156 -4.523 1 98.25 81 LEU B N 1
ATOM 3072 C CA . LEU B 1 81 ? 12.008 -12.406 -3.932 1 98.25 81 LEU B CA 1
ATOM 3073 C C . LEU B 1 81 ? 11.719 -10.906 -3.955 1 98.25 81 LEU B C 1
ATOM 3075 O O . LEU B 1 81 ? 11.953 -10.211 -2.963 1 98.25 81 LEU B O 1
ATOM 3079 N N . GLN B 1 82 ? 11.211 -10.477 -5.078 1 98.5 82 GLN B N 1
ATOM 3080 C CA . GLN B 1 82 ? 10.977 -9.039 -5.215 1 98.5 82 GLN B CA 1
ATOM 3081 C C . GLN B 1 82 ? 9.789 -8.594 -4.367 1 98.5 82 GLN B C 1
ATOM 3083 O O . GLN B 1 82 ? 9.781 -7.477 -3.846 1 98.5 82 GLN B O 1
ATOM 3088 N N . ILE B 1 83 ? 8.789 -9.445 -4.18 1 98.19 83 ILE B N 1
ATOM 3089 C CA . ILE B 1 83 ? 7.688 -9.125 -3.275 1 98.19 83 ILE B CA 1
ATOM 3090 C C . ILE B 1 83 ? 8.227 -8.922 -1.859 1 98.19 83 ILE B C 1
ATOM 3092 O O . ILE B 1 83 ? 7.785 -8.016 -1.146 1 98.19 83 ILE B O 1
ATOM 3096 N N . GLU B 1 84 ? 9.156 -9.773 -1.479 1 98.5 84 GLU B N 1
ATOM 3097 C CA . GLU B 1 84 ? 9.789 -9.617 -0.174 1 98.5 84 GLU B CA 1
ATOM 3098 C C . GLU B 1 84 ? 10.523 -8.281 -0.07 1 98.5 84 GLU B C 1
ATOM 3100 O O . GLU B 1 84 ? 10.43 -7.598 0.948 1 98.5 84 GLU B O 1
ATOM 3105 N N . HIS B 1 85 ? 11.25 -7.961 -1.11 1 98.75 85 HIS B N 1
ATOM 3106 C CA . HIS B 1 85 ? 11.977 -6.699 -1.12 1 98.75 85 HIS B CA 1
ATOM 3107 C C . HIS B 1 85 ? 11.023 -5.512 -1.053 1 98.75 85 HIS B C 1
ATOM 3109 O O . HIS B 1 85 ? 11.289 -4.535 -0.345 1 98.75 85 HIS B O 1
ATOM 3115 N N . VAL B 1 86 ? 9.945 -5.605 -1.794 1 98.62 86 VAL B N 1
ATOM 3116 C CA . VAL B 1 86 ? 8.945 -4.543 -1.753 1 98.62 86 VAL B CA 1
ATOM 3117 C C . VAL B 1 86 ? 8.414 -4.387 -0.33 1 98.62 86 VAL B C 1
ATOM 3119 O O . VAL B 1 86 ? 8.297 -3.268 0.175 1 98.62 86 VAL B O 1
ATOM 3122 N N . GLY B 1 87 ? 8.086 -5.492 0.318 1 98.69 87 GLY B N 1
ATOM 3123 C CA . GLY B 1 87 ? 7.656 -5.441 1.706 1 98.69 87 GLY B CA 1
ATOM 3124 C C . GLY B 1 87 ? 8.664 -4.77 2.621 1 98.69 87 GLY B C 1
ATOM 3125 O O . GLY B 1 87 ? 8.289 -3.969 3.48 1 98.69 87 GLY B O 1
ATOM 3126 N N . GLN B 1 88 ? 9.945 -5.02 2.389 1 98.75 88 GLN B N 1
ATOM 3127 C CA . GLN B 1 88 ? 11.008 -4.438 3.201 1 98.75 88 GLN B CA 1
ATOM 3128 C C . GLN B 1 88 ? 11.094 -2.926 2.998 1 98.75 88 GLN B C 1
ATOM 3130 O O . GLN B 1 88 ? 11.305 -2.176 3.953 1 98.75 88 GLN B O 1
ATOM 3135 N N . THR B 1 89 ? 10.977 -2.502 1.78 1 98.69 89 THR B N 1
ATOM 3136 C CA . THR B 1 89 ? 11.031 -1.071 1.499 1 98.69 89 THR B CA 1
ATOM 3137 C C . THR B 1 89 ? 9.867 -0.344 2.16 1 98.69 89 THR B C 1
ATOM 3139 O O . THR B 1 89 ? 10.016 0.792 2.617 1 98.69 89 THR B O 1
ATOM 3142 N N . HIS B 1 90 ? 8.711 -0.949 2.199 1 98.69 90 HIS B N 1
ATOM 3143 C CA . HIS B 1 90 ? 7.562 -0.348 2.863 1 98.69 90 HIS B CA 1
ATOM 3144 C C . HIS B 1 90 ? 7.762 -0.3 4.375 1 98.69 90 HIS B C 1
ATOM 3146 O O . HIS B 1 90 ? 7.281 0.621 5.039 1 98.69 90 HIS B O 1
ATOM 3152 N N . LEU B 1 91 ? 8.461 -1.294 4.914 1 98.62 91 LEU B N 1
ATOM 3153 C CA . LEU B 1 91 ? 8.812 -1.248 6.332 1 98.62 91 LEU B CA 1
ATOM 3154 C C . LEU B 1 91 ? 9.703 -0.049 6.637 1 98.62 91 LEU B C 1
ATOM 3156 O O . LEU B 1 91 ? 9.508 0.634 7.645 1 98.62 91 LEU B O 1
ATOM 3160 N N . GLN B 1 92 ? 10.656 0.149 5.766 1 98.69 92 GLN B N 1
ATOM 3161 C CA . GLN B 1 92 ? 11.547 1.293 5.91 1 98.69 92 GLN B CA 1
ATOM 3162 C C . GLN B 1 92 ? 10.781 2.607 5.793 1 98.69 92 GLN B C 1
ATOM 3164 O O . GLN B 1 92 ? 11.039 3.551 6.547 1 98.69 92 GLN B O 1
ATOM 3169 N N . LEU B 1 93 ? 9.898 2.629 4.848 1 98.75 93 LEU B N 1
ATOM 3170 C CA . LEU B 1 93 ? 9.062 3.811 4.664 1 98.75 93 LEU B CA 1
ATOM 3171 C C . LEU B 1 93 ? 8.25 4.105 5.926 1 98.75 93 LEU B C 1
ATOM 3173 O O . LEU B 1 93 ? 8.156 5.258 6.352 1 98.75 93 LEU B O 1
ATOM 3177 N N . ALA B 1 94 ? 7.66 3.088 6.523 1 98.69 94 ALA B N 1
ATOM 3178 C CA . ALA B 1 94 ? 6.895 3.24 7.758 1 98.69 94 ALA B CA 1
ATOM 3179 C C . ALA B 1 94 ? 7.75 3.848 8.867 1 98.69 94 ALA B C 1
ATOM 3181 O O . ALA B 1 94 ? 7.297 4.734 9.594 1 98.69 94 ALA B O 1
ATOM 3182 N N . GLN B 1 95 ? 8.961 3.396 8.93 1 98.69 95 GLN B N 1
ATOM 3183 C CA . GLN B 1 95 ? 9.875 3.91 9.945 1 98.69 95 GLN B CA 1
ATOM 3184 C C . GLN B 1 95 ? 10.195 5.383 9.703 1 98.69 95 GLN B C 1
ATOM 3186 O O . GLN B 1 95 ? 10.234 6.176 10.648 1 98.69 95 GLN B O 1
ATOM 3191 N N . MET B 1 96 ? 10.422 5.727 8.492 1 98.56 96 MET B N 1
ATOM 3192 C CA . MET B 1 96 ? 10.703 7.117 8.141 1 98.56 96 MET B CA 1
ATOM 3193 C C . MET B 1 96 ? 9.531 8.023 8.516 1 98.56 96 MET B C 1
ATOM 3195 O O . MET B 1 96 ? 9.734 9.141 8.992 1 98.56 96 MET B O 1
ATOM 3199 N N . MET B 1 97 ? 8.336 7.559 8.312 1 98.19 97 MET B N 1
ATOM 3200 C CA . MET B 1 97 ? 7.129 8.312 8.656 1 98.19 97 MET B CA 1
ATOM 3201 C C . MET B 1 97 ? 7.016 8.508 10.164 1 98.19 97 MET B C 1
ATOM 3203 O O . MET B 1 97 ? 6.602 9.578 10.625 1 98.19 97 MET B O 1
ATOM 3207 N N . ARG B 1 98 ? 7.367 7.488 10.938 1 98.31 98 ARG B N 1
ATOM 3208 C CA . ARG B 1 98 ? 7.355 7.598 12.391 1 98.31 98 ARG B CA 1
ATOM 3209 C C . ARG B 1 98 ? 8.344 8.656 12.867 1 98.31 98 ARG B C 1
ATOM 3211 O O . ARG B 1 98 ? 8.047 9.43 13.781 1 98.31 98 ARG B O 1
ATOM 3218 N N . ASP B 1 99 ? 9.445 8.641 12.203 1 98.31 99 ASP B N 1
ATOM 3219 C CA . ASP B 1 99 ? 10.461 9.625 12.547 1 98.31 99 ASP B CA 1
ATOM 3220 C C . ASP B 1 99 ? 9.984 11.039 12.25 1 98.31 99 ASP B C 1
ATOM 3222 O O . ASP B 1 99 ? 10.227 11.961 13.031 1 98.31 99 ASP B O 1
ATOM 3226 N N . GLU B 1 100 ? 9.383 11.195 11.133 1 97.19 100 GLU B N 1
ATOM 3227 C CA . GLU B 1 100 ? 8.836 12.5 10.781 1 97.19 100 GLU B CA 1
ATOM 3228 C C . GLU B 1 100 ? 7.762 12.93 11.773 1 97.19 100 GLU B C 1
ATOM 3230 O O . GLU B 1 100 ? 7.672 14.109 12.117 1 97.19 100 GLU B O 1
ATOM 3235 N N . ALA B 1 101 ? 6.906 12.047 12.195 1 97.75 101 ALA B N 1
ATOM 3236 C CA . ALA B 1 101 ? 5.879 12.336 13.195 1 97.75 101 ALA B CA 1
ATOM 3237 C C . ALA B 1 101 ? 6.504 12.805 14.508 1 97.75 101 ALA B C 1
ATOM 3239 O O . ALA B 1 101 ? 5.996 13.719 15.156 1 97.75 101 ALA B O 1
ATOM 3240 N N . LYS B 1 102 ? 7.617 12.203 14.867 1 98.31 102 LYS B N 1
ATOM 3241 C CA . LYS B 1 102 ? 8.32 12.578 16.094 1 98.31 102 LYS B CA 1
ATOM 3242 C C . LYS B 1 102 ? 8.867 14 15.984 1 98.31 102 LYS B C 1
ATOM 3244 O O . LYS B 1 102 ? 8.805 14.766 16.953 1 98.31 102 LYS B O 1
ATOM 3249 N N . LYS B 1 103 ? 9.414 14.305 14.836 1 98.12 103 LYS B N 1
ATOM 3250 C CA . LYS B 1 103 ? 9.922 15.656 14.602 1 98.12 103 LYS B CA 1
ATOM 3251 C C . LYS B 1 103 ? 8.805 16.688 14.727 1 98.12 103 LYS B C 1
ATOM 3253 O O . LYS B 1 103 ? 9.008 17.766 15.281 1 98.12 103 LYS B O 1
ATOM 3258 N N . GLN B 1 104 ? 7.703 16.328 14.164 1 97.62 104 GLN B N 1
ATOM 3259 C CA . GLN B 1 104 ? 6.543 17.219 14.234 1 97.62 104 GLN B CA 1
ATOM 3260 C C . GLN B 1 104 ? 6.094 17.406 15.68 1 97.62 104 GLN B C 1
ATOM 3262 O O . GLN B 1 104 ? 5.727 18.516 16.062 1 97.62 104 GLN B O 1
ATOM 3267 N N . GLU B 1 105 ? 6.109 16.359 16.484 1 97.88 105 GLU B N 1
ATOM 3268 C CA . GLU B 1 105 ? 5.75 16.438 17.906 1 97.88 105 GLU B CA 1
ATOM 3269 C C . GLU B 1 105 ? 6.703 17.344 18.672 1 97.88 105 GLU B C 1
ATOM 3271 O O . GLU B 1 105 ? 6.27 18.172 19.469 1 97.88 105 GLU B O 1
ATOM 3276 N N . GLU B 1 106 ? 7.949 17.203 18.422 1 98.25 106 GLU B N 1
ATOM 3277 C CA . GLU B 1 106 ? 8.953 18.031 19.078 1 98.25 106 GLU B CA 1
ATOM 3278 C C . GLU B 1 106 ? 8.781 19.5 18.703 1 98.25 106 GLU B C 1
ATOM 3280 O O . GLU B 1 106 ? 8.93 20.375 19.562 1 98.25 106 GLU B O 1
ATOM 3285 N N . PHE B 1 107 ? 8.477 19.75 17.469 1 98.5 107 PHE B N 1
ATOM 3286 C CA . PHE B 1 107 ? 8.242 21.109 17 1 98.5 107 PHE B CA 1
ATOM 3287 C C . PHE B 1 107 ? 7.051 21.734 17.719 1 98.5 107 PHE B C 1
ATOM 3289 O O . PHE B 1 107 ? 7.133 22.859 18.203 1 98.5 107 PHE B O 1
ATOM 3296 N N . ARG B 1 108 ? 5.961 20.984 17.781 1 97.5 108 ARG B N 1
ATOM 3297 C CA . ARG B 1 108 ? 4.742 21.453 18.422 1 97.5 108 ARG B CA 1
ATOM 3298 C C . ARG B 1 108 ? 4.992 21.781 19.891 1 97.5 108 ARG B C 1
ATOM 3300 O O . ARG B 1 108 ? 4.539 22.828 20.391 1 97.5 108 ARG B O 1
ATOM 3307 N N . GLU B 1 109 ? 5.801 20.938 20.594 1 97.62 109 GLU B N 1
ATOM 3308 C CA . GLU B 1 109 ? 6.094 21.141 22 1 97.62 109 GLU B CA 1
ATOM 3309 C C . GLU B 1 109 ? 7 22.359 22.203 1 97.62 109 GLU B C 1
ATOM 3311 O O . GLU B 1 109 ? 6.824 23.109 23.172 1 97.62 109 GLU B O 1
ATOM 3316 N N . ARG B 1 110 ? 7.918 22.578 21.344 1 97.62 110 ARG B N 1
ATOM 3317 C CA . ARG B 1 110 ? 8.797 23.734 21.438 1 97.62 110 ARG B CA 1
ATOM 3318 C C . ARG B 1 110 ? 8.016 25.031 21.266 1 97.62 110 ARG B C 1
ATOM 3320 O O . ARG B 1 110 ? 8.25 26 21.984 1 97.62 110 ARG B O 1
ATOM 3327 N N . GLN B 1 111 ? 7.105 25.047 20.281 1 96.75 111 GLN B N 1
ATOM 3328 C CA . GLN B 1 111 ? 6.254 26.203 20.062 1 96.75 111 GLN B CA 1
ATOM 3329 C C . GLN B 1 111 ? 5.406 26.516 21.297 1 96.75 111 GLN B C 1
ATOM 3331 O O . GLN B 1 111 ? 5.242 27.672 21.672 1 96.75 111 GLN B O 1
ATOM 3336 N N . LYS B 1 112 ? 4.898 25.484 21.875 1 96.69 112 LYS B N 1
ATOM 3337 C CA . LYS B 1 112 ? 4.059 25.609 23.062 1 96.69 112 LYS B CA 1
ATOM 3338 C C . LYS B 1 112 ? 4.832 26.234 24.219 1 96.69 112 LYS B C 1
ATOM 3340 O O . LYS B 1 112 ? 4.328 27.109 24.922 1 96.69 112 LYS B O 1
ATOM 3345 N N . ASP B 1 113 ? 6.082 25.828 24.453 1 97 113 ASP B N 1
ATOM 3346 C CA . ASP B 1 113 ? 6.906 26.297 25.562 1 97 113 ASP B CA 1
ATOM 3347 C C . ASP B 1 113 ? 7.203 27.781 25.422 1 97 113 ASP B C 1
ATOM 3349 O O . ASP B 1 113 ? 7.125 28.531 26.406 1 97 113 ASP B O 1
ATOM 3353 N N . VAL B 1 114 ? 7.488 28.188 24.266 1 96.75 114 VAL B N 1
ATOM 3354 C CA . VAL B 1 114 ? 7.793 29.594 24 1 96.75 114 VAL B CA 1
ATOM 3355 C C . VAL B 1 114 ? 6.547 30.438 24.234 1 96.75 114 VAL B C 1
ATOM 3357 O O . VAL B 1 114 ? 6.605 31.484 24.875 1 96.75 114 VAL B O 1
ATOM 3360 N N . ARG B 1 115 ? 5.402 29.984 23.734 1 96.81 115 ARG B N 1
ATOM 3361 C CA . ARG B 1 115 ? 4.148 30.719 23.844 1 96.81 115 ARG B CA 1
ATOM 3362 C C . ARG B 1 115 ? 3.705 30.844 25.297 1 96.81 115 ARG B C 1
ATOM 3364 O O . ARG B 1 115 ? 3.193 31.891 25.703 1 96.81 115 ARG B O 1
ATOM 3371 N N . LYS B 1 116 ? 3.914 29.812 26.047 1 96.69 116 LYS B N 1
ATOM 3372 C CA . LYS B 1 116 ? 3.496 29.797 27.453 1 96.69 116 LYS B CA 1
ATOM 3373 C C . LYS B 1 116 ? 4.203 30.891 28.25 1 96.69 116 LYS B C 1
ATOM 3375 O O . LYS B 1 116 ? 3.59 31.547 29.094 1 96.69 116 LYS B O 1
ATOM 3380 N N . LYS B 1 117 ? 5.453 31.047 28.016 1 97.19 117 LYS B N 1
ATOM 3381 C CA . LYS B 1 117 ? 6.238 32.062 28.719 1 97.19 117 LYS B CA 1
ATOM 3382 C C . LYS B 1 117 ? 5.73 33.469 28.422 1 97.19 117 LYS B C 1
ATOM 3384 O O . LYS B 1 117 ? 5.59 34.281 29.312 1 97.19 117 LYS B O 1
ATOM 3389 N N . ILE B 1 118 ? 5.438 33.688 27.188 1 97.69 118 ILE B N 1
ATOM 3390 C CA . ILE B 1 118 ? 4.973 35 26.75 1 97.69 118 ILE B CA 1
ATOM 3391 C C . ILE B 1 118 ? 3.57 35.281 27.297 1 97.69 118 ILE B C 1
ATOM 3393 O O . ILE B 1 118 ? 3.268 36.375 27.75 1 97.69 118 ILE B O 1
ATOM 3397 N N . ASP B 1 119 ? 2.756 34.25 27.266 1 96.38 119 ASP B N 1
ATOM 3398 C CA . ASP B 1 119 ? 1.39 34.344 27.766 1 96.38 119 ASP B CA 1
ATOM 3399 C C . ASP B 1 119 ? 1.376 34.719 29.25 1 96.38 119 ASP B C 1
ATOM 3401 O O . ASP B 1 119 ? 0.57 35.531 29.703 1 96.38 119 ASP B O 1
ATOM 3405 N N . TYR B 1 120 ? 2.268 34.125 29.984 1 96.75 120 TYR B N 1
ATOM 3406 C CA . TYR B 1 120 ? 2.346 34.375 31.422 1 96.75 120 TYR B CA 1
ATOM 3407 C C . TYR B 1 120 ? 2.717 35.812 31.703 1 96.75 120 TYR B C 1
ATOM 3409 O O . TYR B 1 120 ? 2.092 36.5 32.531 1 96.75 120 TYR B O 1
ATOM 3417 N N . GLN B 1 121 ? 3.66 36.281 30.969 1 97 121 GLN B N 1
ATOM 3418 C CA . GLN B 1 121 ? 4.137 37.625 31.141 1 97 121 GLN B CA 1
ATOM 3419 C C . GLN B 1 121 ? 3.061 38.656 30.75 1 97 121 GLN B C 1
ATOM 3421 O O . GLN B 1 121 ? 2.824 39.625 31.469 1 97 121 GLN B O 1
ATOM 3426 N N . MET B 1 122 ? 2.398 38.375 29.625 1 97.19 122 MET B N 1
ATOM 3427 C CA . MET B 1 122 ? 1.357 39.281 29.125 1 97.19 122 MET B CA 1
ATOM 3428 C C . MET B 1 122 ? 0.164 39.312 30.078 1 97.19 122 MET B C 1
ATOM 3430 O O . MET B 1 122 ? -0.389 40.375 30.359 1 97.19 122 MET B O 1
ATOM 3434 N N . ASP B 1 123 ? -0.203 38.156 30.609 1 96.62 123 ASP B N 1
ATOM 3435 C CA . ASP B 1 123 ? -1.322 38.062 31.547 1 96.62 123 ASP B CA 1
ATOM 3436 C C . ASP B 1 123 ? -1.026 38.812 32.844 1 96.62 123 ASP B C 1
ATOM 3438 O O . ASP B 1 123 ? -1.878 39.531 33.344 1 96.62 123 ASP B O 1
ATOM 3442 N N . SER B 1 124 ? 0.159 38.688 33.344 1 97.44 124 SER B N 1
ATOM 3443 C CA . SER B 1 124 ? 0.567 39.344 34.562 1 97.44 124 SER B CA 1
ATOM 3444 C C . SER B 1 124 ? 0.54 40.844 34.406 1 97.44 124 SER B C 1
ATOM 3446 O O . SER B 1 124 ? -0.003 41.562 35.281 1 97.44 124 SER B O 1
ATOM 3448 N N . LEU B 1 125 ? 1.1 41.281 33.344 1 96.94 125 LEU B N 1
ATOM 3449 C CA . LEU B 1 125 ? 1.156 42.719 33.094 1 96.94 125 LEU B CA 1
ATOM 3450 C C . LEU B 1 125 ? -0.243 43.312 32.906 1 96.94 125 LEU B C 1
ATOM 3452 O O . LEU B 1 125 ? -0.526 44.438 33.344 1 96.94 125 LEU B O 1
ATOM 3456 N N . HIS B 1 126 ? -1.085 42.531 32.281 1 96.62 126 HIS B N 1
ATOM 3457 C CA . HIS B 1 126 ? -2.451 43 32.062 1 96.62 126 HIS B CA 1
ATOM 3458 C C . HIS B 1 126 ? -3.223 43.094 33.375 1 96.62 126 HIS B C 1
ATOM 3460 O O . HIS B 1 126 ? -3.949 44.062 33.594 1 96.62 126 HIS B O 1
ATOM 3466 N N . LYS B 1 127 ? -3.088 42.188 34.219 1 97.56 127 LYS B N 1
ATOM 3467 C CA . LYS B 1 127 ? -3.75 42.219 35.531 1 97.56 127 LYS B CA 1
ATOM 3468 C C . LYS B 1 127 ? -3.326 43.438 36.344 1 97.56 127 LYS B C 1
ATOM 3470 O O . LYS B 1 127 ? -4.16 44.094 36.938 1 97.56 127 LYS B O 1
ATOM 3475 N N . GLN B 1 128 ? -2.07 43.75 36.281 1 97.38 128 GLN B N 1
ATOM 3476 C CA . GLN B 1 128 ? -1.545 44.906 36.969 1 97.38 128 GLN B CA 1
ATOM 3477 C C . GLN B 1 128 ? -2.104 46.188 36.375 1 97.38 128 GLN B C 1
ATOM 3479 O O . GLN B 1 128 ? -2.463 47.125 37.125 1 97.38 128 GLN B O 1
ATOM 3484 N N . LYS B 1 129 ? -2.172 46.156 35.094 1 96.25 129 LYS B N 1
ATOM 3485 C CA . LYS B 1 129 ? -2.67 47.344 34.406 1 96.25 129 LYS B CA 1
ATOM 3486 C C . LYS B 1 129 ? -4.137 47.594 34.719 1 96.25 129 LYS B C 1
ATOM 3488 O O . LYS B 1 129 ? -4.523 48.719 35 1 96.25 129 LYS B O 1
ATOM 3493 N N . VAL B 1 130 ? -4.926 46.562 34.75 1 96.62 130 VAL B N 1
ATOM 3494 C CA . VAL B 1 130 ? -6.352 46.688 35.062 1 96.62 130 VAL B CA 1
ATOM 3495 C C . VAL B 1 130 ? -6.543 47.156 36.5 1 96.62 130 VAL B C 1
ATOM 3497 O O . VAL B 1 130 ? -7.375 48.031 36.781 1 96.62 130 VAL B O 1
ATOM 3500 N N . ALA B 1 131 ? -5.766 46.625 37.406 1 97.38 131 ALA B N 1
ATOM 3501 C CA . ALA B 1 131 ? -5.848 47 38.812 1 97.38 131 ALA B CA 1
ATOM 3502 C C . ALA B 1 131 ? -5.484 48.469 39 1 97.38 131 ALA B C 1
ATOM 3504 O O . ALA B 1 131 ? -6.152 49.188 39.75 1 97.38 131 ALA B O 1
ATOM 3505 N N . GLN B 1 132 ? -4.406 48.812 38.344 1 96.81 132 GLN B N 1
ATOM 3506 C CA . GLN B 1 132 ? -3.963 50.219 38.469 1 96.81 132 GLN B CA 1
ATOM 3507 C C . GLN B 1 132 ? -4.977 51.156 37.844 1 96.81 132 GLN B C 1
ATOM 3509 O O . GLN B 1 132 ? -5.152 52.281 38.344 1 96.81 132 GLN B O 1
ATOM 3514 N N . PHE B 1 133 ? -5.562 50.75 36.781 1 96 133 PHE B N 1
ATOM 3515 C CA . PHE B 1 133 ? -6.602 51.531 36.125 1 96 133 PHE B CA 1
ATOM 3516 C C . PHE B 1 133 ? -7.77 51.781 37.094 1 96 133 PHE B C 1
ATOM 3518 O O . PHE B 1 133 ? -8.234 52.906 37.219 1 96 133 PHE B O 1
ATOM 3525 N N . LYS B 1 134 ? -8.242 50.781 37.75 1 96.25 134 LYS B N 1
ATOM 3526 C CA . LYS B 1 134 ? -9.336 50.875 38.719 1 96.25 134 LYS B CA 1
ATOM 3527 C C . LYS B 1 134 ? -8.969 51.812 39.875 1 96.25 134 LYS B C 1
ATOM 3529 O O . LYS B 1 134 ? -9.781 52.656 40.281 1 96.25 134 LYS B O 1
ATOM 3534 N N . ARG B 1 135 ? -7.75 51.688 40.344 1 96.94 135 ARG B N 1
ATOM 3535 C CA . ARG B 1 135 ? -7.266 52.531 41.438 1 96.94 135 ARG B CA 1
ATOM 3536 C C . ARG B 1 135 ? -7.242 54 41 1 96.94 135 ARG B C 1
ATOM 3538 O O . ARG B 1 135 ? -7.57 54.875 41.812 1 96.94 135 ARG B O 1
ATOM 3545 N N . THR B 1 136 ? -6.848 54.156 39.812 1 96.25 136 THR B N 1
ATOM 3546 C CA . THR B 1 136 ? -6.766 55.5 39.281 1 96.25 136 THR B CA 1
ATOM 3547 C C . THR B 1 136 ? -8.156 56.125 39.156 1 96.25 136 THR B C 1
ATOM 3549 O O . THR B 1 136 ? -8.359 57.281 39.5 1 96.25 136 THR B O 1
ATOM 3552 N N . LEU B 1 137 ? -9.062 55.406 38.719 1 94.06 137 LEU B N 1
ATOM 3553 C CA . LEU B 1 137 ? -10.438 55.875 38.594 1 94.06 137 LEU B CA 1
ATOM 3554 C C . LEU B 1 137 ? -11.023 56.219 39.969 1 94.06 137 LEU B C 1
ATOM 3556 O O . LEU B 1 137 ? -11.719 57.219 40.125 1 94.06 137 LEU B O 1
ATOM 3560 N N . GLU B 1 138 ? -10.781 55.406 40.938 1 96.38 138 GLU B N 1
ATOM 3561 C CA . GLU B 1 138 ? -11.266 55.656 42.312 1 96.38 138 GLU B CA 1
ATOM 3562 C C . GLU B 1 138 ? -10.648 56.906 42.875 1 96.38 138 GLU B C 1
ATOM 3564 O O . GLU B 1 138 ? -11.336 57.688 43.562 1 96.38 138 GLU B O 1
ATOM 3569 N N . SER B 1 139 ? -9.352 57 42.656 1 96.06 139 SER B N 1
ATOM 3570 C CA . SER B 1 139 ? -8.68 58.188 43.156 1 96.06 139 SER B CA 1
ATOM 3571 C C . SER B 1 139 ? -9.18 59.469 42.469 1 96.06 139 SER B C 1
ATOM 3573 O O . SER B 1 139 ? -9.227 60.531 43.062 1 96.06 139 SER B O 1
ATOM 3575 N N . LYS B 1 140 ? -9.453 59.281 41.219 1 94.62 140 LYS B N 1
ATOM 3576 C CA . LYS B 1 140 ? -10.039 60.406 40.469 1 94.62 140 LYS B CA 1
ATOM 3577 C C . LYS B 1 140 ? -11.383 60.812 41.062 1 94.62 140 LYS B C 1
ATOM 3579 O O . LYS B 1 140 ? -11.633 62 41.312 1 94.62 140 LYS B O 1
ATOM 3584 N N . LYS B 1 141 ? -12.242 59.938 41.375 1 95.19 141 LYS B N 1
ATOM 3585 C CA . LYS B 1 141 ? -13.547 60.188 42 1 95.19 141 LYS B CA 1
ATOM 3586 C C . LYS B 1 141 ? -13.383 60.875 43.344 1 95.19 141 LYS B C 1
ATOM 3588 O O . LYS B 1 141 ? -14.133 61.781 43.656 1 95.19 141 LYS B O 1
ATOM 3593 N N . THR B 1 142 ? -12.43 60.344 44.094 1 96.19 142 THR B N 1
ATOM 3594 C CA . THR B 1 142 ? -12.164 60.938 45.406 1 96.19 142 THR B CA 1
ATOM 3595 C C . THR B 1 142 ? -11.688 62.375 45.281 1 96.19 142 THR B C 1
ATOM 3597 O O . THR B 1 142 ? -12.125 63.25 46.031 1 96.19 142 THR B O 1
ATOM 3600 N N . TYR B 1 143 ? -10.812 62.562 44.375 1 95.19 143 TYR B N 1
ATOM 3601 C CA . TYR B 1 143 ? -10.281 63.906 44.125 1 95.19 143 TYR B CA 1
ATOM 3602 C C . TYR B 1 143 ? -11.391 64.875 43.719 1 95.19 143 TYR B C 1
ATOM 3604 O O . TYR B 1 143 ? -11.492 65.938 44.25 1 95.19 143 TYR B O 1
ATOM 3612 N N . GLU B 1 144 ? -12.242 64.375 42.875 1 93.88 144 GLU B N 1
ATOM 3613 C CA . GLU B 1 144 ? -13.367 65.188 42.406 1 93.88 144 GLU B CA 1
ATOM 3614 C C . GLU B 1 144 ? -14.312 65.562 43.562 1 93.88 144 GLU B C 1
ATOM 3616 O O . GLU B 1 144 ? -14.781 66.688 43.656 1 93.88 144 GLU B O 1
ATOM 3621 N N . GLN B 1 145 ? -14.523 64.688 44.406 1 95.56 145 GLN B N 1
ATOM 3622 C CA . GLN B 1 145 ? -15.383 64.938 45.562 1 95.56 145 GLN B CA 1
ATOM 3623 C C . GLN B 1 145 ? -14.758 65.938 46.531 1 95.56 145 GLN B C 1
ATOM 3625 O O . GLN B 1 145 ? -15.445 66.812 47.031 1 95.56 145 GLN B O 1
ATOM 3630 N N . LYS B 1 146 ? -13.469 65.75 46.75 1 95.31 146 LYS B N 1
ATOM 3631 C CA . LYS B 1 146 ? -12.773 66.625 47.656 1 95.31 146 LYS B CA 1
ATOM 3632 C C . LYS B 1 146 ? -12.727 68.062 47.062 1 95.31 146 LYS B C 1
ATOM 3634 O O . LYS B 1 146 ? -12.773 69 47.812 1 95.31 146 LYS B O 1
ATOM 3639 N N . CYS B 1 147 ? -12.672 68.125 45.781 1 92.88 147 CYS B N 1
ATOM 3640 C CA . CYS B 1 147 ? -12.719 69.438 45.125 1 92.88 147 CYS B CA 1
ATOM 3641 C C . CYS B 1 147 ? -14.094 70.062 45.281 1 92.88 147 CYS B C 1
ATOM 3643 O O . CYS B 1 147 ? -14.195 71.312 45.5 1 92.88 147 CYS B O 1
ATOM 3645 N N . ARG B 1 148 ? -15.125 69.312 45.219 1 94.31 148 ARG B N 1
ATOM 3646 C CA . ARG B 1 148 ? -16.484 69.812 45.438 1 94.31 148 ARG B CA 1
ATOM 3647 C C . ARG B 1 148 ? -16.672 70.25 46.875 1 94.31 148 ARG B C 1
ATOM 3649 O O . ARG B 1 148 ? -17.328 71.312 47.125 1 94.31 148 ARG B O 1
ATOM 3656 N N . ASP B 1 149 ? -16.109 69.5 47.719 1 95.06 149 ASP B N 1
ATOM 3657 C CA . ASP B 1 149 ? -16.172 69.875 49.125 1 95.06 149 ASP B CA 1
ATOM 3658 C C . ASP B 1 149 ? -15.461 71.188 49.406 1 95.06 149 ASP B C 1
ATOM 3660 O O . ASP B 1 149 ? -15.93 72 50.219 1 95.06 149 ASP B O 1
ATOM 3664 N N . LYS B 1 150 ? -14.359 71.312 48.812 1 94.25 150 LYS B N 1
ATOM 3665 C CA . LYS B 1 150 ? -13.594 72.5 48.938 1 94.25 150 LYS B CA 1
ATOM 3666 C C . LYS B 1 150 ? -14.383 73.75 48.406 1 94.25 150 LYS B C 1
ATOM 3668 O O . LYS B 1 150 ? -14.438 74.75 49.062 1 94.25 150 LYS B O 1
ATOM 3673 N N . GLU B 1 151 ? -14.977 73.562 47.312 1 93.25 151 GLU B N 1
ATOM 3674 C CA . GLU B 1 151 ? -15.789 74.625 46.719 1 93.25 151 GLU B CA 1
ATOM 3675 C C . GLU B 1 151 ? -16.969 74.938 47.625 1 93.25 151 GLU B C 1
ATOM 3677 O O . GLU B 1 151 ? -17.328 76.125 47.781 1 93.25 151 GLU B O 1
ATOM 3682 N N . GLU B 1 152 ? -17.578 74 48.156 1 93.88 152 GLU B N 1
ATOM 3683 C CA . GLU B 1 152 ? -18.703 74.188 49.062 1 93.88 152 GLU B CA 1
ATOM 3684 C C . GLU B 1 152 ? -18.266 74.938 50.312 1 93.88 152 GLU B C 1
ATOM 3686 O O . GLU B 1 152 ? -18.984 75.812 50.844 1 93.88 152 GLU B O 1
ATOM 3691 N N . ALA B 1 153 ? -17.172 74.562 50.844 1 92.94 153 ALA B N 1
ATOM 3692 C CA . ALA B 1 153 ? -16.641 75.188 52.062 1 92.94 153 ALA B CA 1
ATOM 3693 C C . ALA B 1 153 ? -16.297 76.688 51.781 1 92.94 153 ALA B C 1
ATOM 3695 O O . ALA B 1 153 ? -16.547 77.562 52.625 1 92.94 153 ALA B O 1
ATOM 3696 N N . ASP B 1 154 ? -15.773 76.875 50.656 1 90.62 154 ASP B N 1
ATOM 3697 C CA . ASP B 1 154 ? -15.445 78.25 50.25 1 90.62 154 ASP B CA 1
ATOM 3698 C C . ASP B 1 154 ? -16.703 79.125 50.094 1 90.62 154 ASP B C 1
ATOM 3700 O O . ASP B 1 154 ? -16.734 80.25 50.5 1 90.62 154 ASP B O 1
ATOM 3704 N N . GLN B 1 155 ? -17.75 78.5 49.594 1 91.12 155 GLN B N 1
ATOM 3705 C CA . GLN B 1 155 ? -19.016 79.25 49.406 1 91.12 155 GLN B CA 1
ATOM 3706 C C . GLN B 1 155 ? -19.672 79.562 50.75 1 91.12 155 GLN B C 1
ATOM 3708 O O . GLN B 1 155 ? -20.297 80.562 50.938 1 91.12 155 GLN B O 1
ATOM 3713 N N . ASN B 1 156 ? -19.469 78.688 51.656 1 88.75 156 ASN B N 1
ATOM 3714 C CA . ASN B 1 156 ? -20.031 78.875 52.969 1 88.75 156 ASN B CA 1
ATOM 3715 C C . ASN B 1 156 ? -19.359 80.062 53.719 1 88.75 156 ASN B C 1
ATOM 3717 O O . ASN B 1 156 ? -20.016 80.75 54.438 1 88.75 156 ASN B O 1
ATOM 3721 N N . VAL B 1 157 ? -18.125 80.125 53.562 1 87.94 157 VAL B N 1
ATOM 3722 C CA . VAL B 1 157 ? -17.375 81.25 54.188 1 87.94 157 VAL B CA 1
ATOM 3723 C C . VAL B 1 157 ? -17.812 82.562 53.562 1 87.94 157 VAL B C 1
ATOM 3725 O O . VAL B 1 157 ? -18.031 83.562 54.281 1 87.94 157 VAL B O 1
ATOM 3728 N N . ASN B 1 158 ? -18.031 82.562 52.25 1 85.88 158 ASN B N 1
ATOM 3729 C CA . ASN B 1 158 ? -18.406 83.812 51.531 1 85.88 158 ASN B CA 1
ATOM 3730 C C . ASN B 1 158 ? -19.828 84.25 51.875 1 85.88 158 ASN B C 1
ATOM 3732 O O . ASN B 1 158 ? -20.141 85.438 51.906 1 85.88 158 ASN B O 1
ATOM 3736 N N . ARG B 1 159 ? -20.703 83.312 52.031 1 86.75 159 ARG B N 1
ATOM 3737 C CA . ARG B 1 159 ? -22.109 83.625 52.312 1 86.75 159 ARG B CA 1
ATOM 3738 C C . ARG B 1 159 ? -22.281 84.125 53.75 1 86.75 159 ARG B C 1
ATOM 3740 O O . ARG B 1 159 ? -23.219 84.875 54.031 1 86.75 159 ARG B O 1
ATOM 3747 N N . ASN B 1 160 ? -21.406 83.75 54.688 1 79.62 160 ASN B N 1
ATOM 3748 C CA . ASN B 1 160 ? -21.562 84.125 56.094 1 79.62 160 ASN B CA 1
ATOM 3749 C C . ASN B 1 160 ? -20.5 85.125 56.5 1 79.62 160 ASN B C 1
ATOM 3751 O O . ASN B 1 160 ? -20.141 85.25 57.688 1 79.62 160 ASN B O 1
ATOM 3755 N N . ALA B 1 161 ? -19.812 85.812 55.562 1 75.06 161 ALA B N 1
ATOM 3756 C CA . ALA B 1 161 ? -18.719 86.75 55.844 1 75.06 161 ALA B CA 1
ATOM 3757 C C . ALA B 1 161 ? -19.156 87.875 56.781 1 75.06 161 ALA B C 1
ATOM 3759 O O . ALA B 1 161 ? -18.359 88.375 57.562 1 75.06 161 ALA B O 1
ATOM 3760 N N . ALA B 1 162 ? -20.375 88.125 56.906 1 75.62 162 ALA B N 1
ATOM 3761 C CA . ALA B 1 162 ? -20.891 89.188 57.719 1 75.62 162 ALA B CA 1
ATOM 3762 C C . ALA B 1 162 ? -21.141 88.75 59.156 1 75.62 162 ALA B C 1
ATOM 3764 O O . ALA B 1 162 ? -21.234 89.562 60.062 1 75.62 162 ALA B O 1
ATOM 3765 N N . ASN B 1 163 ? -21.266 87.438 59.438 1 64.88 163 ASN B N 1
ATOM 3766 C CA . ASN B 1 163 ? -21.562 86.938 60.781 1 64.88 163 ASN B CA 1
ATOM 3767 C C . ASN B 1 163 ? -20.297 86.562 61.531 1 64.88 163 ASN B C 1
ATOM 3769 O O . ASN B 1 163 ? -19.641 85.562 61.156 1 64.88 163 ASN B O 1
ATOM 3773 N N . THR B 1 164 ? -19.578 87.438 62.375 1 65.12 164 THR B N 1
ATOM 3774 C CA . THR B 1 164 ? -18.281 87.438 63.062 1 65.12 164 THR B CA 1
ATOM 3775 C C . THR B 1 164 ? -18.156 86.188 63.969 1 65.12 164 THR B C 1
ATOM 3777 O O . THR B 1 164 ? -17.047 85.688 64.188 1 65.12 164 THR B O 1
ATOM 3780 N N . LYS B 1 165 ? -19.25 85.562 64.625 1 70.25 165 LYS B N 1
ATOM 3781 C CA . LYS B 1 165 ? -19.125 84.625 65.75 1 70.25 165 LYS B CA 1
ATOM 3782 C C . LYS B 1 165 ? -18.625 83.312 65.25 1 70.25 165 LYS B C 1
ATOM 3784 O O . LYS B 1 165 ? -17.797 82.625 65.875 1 70.25 165 LYS B O 1
ATOM 3789 N N . ASN B 1 166 ? -19.031 82.875 63.969 1 79.69 166 ASN B N 1
ATOM 3790 C CA . ASN B 1 166 ? -18.703 81.5 63.562 1 79.69 166 ASN B CA 1
ATOM 3791 C C . ASN B 1 166 ? -17.719 81.438 62.406 1 79.69 166 ASN B C 1
ATOM 3793 O O . ASN B 1 166 ? -17.531 80.438 61.75 1 79.69 166 ASN B O 1
ATOM 3797 N N . ILE B 1 167 ? -17.141 82.562 62.156 1 82.5 167 ILE B N 1
ATOM 3798 C CA . ILE B 1 167 ? -16.328 82.75 60.969 1 82.5 167 ILE B CA 1
ATOM 3799 C C . ILE B 1 167 ? -15.008 82 61.094 1 82.5 167 ILE B C 1
ATOM 3801 O O . ILE B 1 167 ? -14.469 81.5 60.125 1 82.5 167 ILE B O 1
ATOM 3805 N N . GLU B 1 168 ? -14.57 81.938 62.312 1 84.62 168 GLU B N 1
ATOM 3806 C CA . GLU B 1 168 ? -13.32 81.188 62.562 1 84.62 168 GLU B CA 1
ATOM 3807 C C . GLU B 1 168 ? -13.477 79.688 62.281 1 84.62 168 GLU B C 1
ATOM 3809 O O . GLU B 1 168 ? -12.57 79.062 61.719 1 84.62 168 GLU B O 1
ATOM 3814 N N . LYS B 1 169 ? -14.625 79.25 62.594 1 88.56 169 LYS B N 1
ATOM 3815 C CA . LYS B 1 169 ? -14.898 77.812 62.375 1 88.56 169 LYS B CA 1
ATOM 3816 C C . LYS B 1 169 ? -15.055 77.5 60.906 1 88.56 169 LYS B C 1
ATOM 3818 O O . LYS B 1 169 ? -14.594 76.5 60.438 1 88.56 169 LYS B O 1
ATOM 3823 N N . LEU B 1 170 ? -15.602 78.375 60.219 1 87.75 170 LEU B N 1
ATOM 3824 C CA . LEU B 1 170 ? -15.82 78.188 58.781 1 87.75 170 LEU B CA 1
ATOM 3825 C C . LEU B 1 170 ? -14.5 78.25 58.031 1 87.75 170 LEU B C 1
ATOM 3827 O O . LEU B 1 170 ? -14.273 77.5 57.062 1 87.75 170 LEU B O 1
ATOM 3831 N N . HIS B 1 171 ? -13.617 79.125 58.469 1 88.88 171 HIS B N 1
ATOM 3832 C CA . HIS B 1 171 ? -12.305 79.25 57.844 1 88.88 171 HIS B CA 1
ATOM 3833 C C . HIS B 1 171 ? -11.461 78 58.062 1 88.88 171 HIS B C 1
ATOM 3835 O O . HIS B 1 171 ? -10.734 77.562 57.156 1 88.88 171 HIS B O 1
ATOM 3841 N N . THR B 1 172 ? -11.648 77.438 59.25 1 91.69 172 THR B N 1
ATOM 3842 C CA . THR B 1 172 ? -10.906 76.25 59.562 1 91.69 172 THR B CA 1
ATOM 3843 C C . THR B 1 172 ? -11.398 75.062 58.688 1 91.69 172 THR B C 1
ATOM 3845 O O . THR B 1 172 ? -10.594 74.25 58.219 1 91.69 172 THR B O 1
ATOM 3848 N N . LYS B 1 173 ? -12.688 75.062 58.469 1 91.75 173 LYS B N 1
ATOM 3849 C CA . LYS B 1 173 ? -13.266 74 57.625 1 91.75 173 LYS B CA 1
ATOM 3850 C C . LYS B 1 173 ? -12.836 74.188 56.188 1 91.75 173 LYS B C 1
ATOM 3852 O O . LYS B 1 173 ? -12.578 73.188 55.5 1 91.75 173 LYS B O 1
ATOM 3857 N N . ALA B 1 174 ? -12.727 75.312 55.719 1 92.06 174 ALA B N 1
ATOM 3858 C CA . ALA B 1 174 ? -12.312 75.562 54.375 1 92.06 174 ALA B CA 1
ATOM 3859 C C . ALA B 1 174 ? -10.844 75.25 54.156 1 92.06 174 ALA B C 1
ATOM 3861 O O . ALA B 1 174 ? -10.477 74.688 53.094 1 92.06 174 ALA B O 1
ATOM 3862 N N . LEU B 1 175 ? -10.078 75.5 55.188 1 93.94 175 LEU B N 1
ATOM 3863 C CA . LEU B 1 175 ? -8.664 75.188 55.125 1 93.94 175 LEU B CA 1
ATOM 3864 C C . LEU B 1 175 ? -8.469 73.625 55.094 1 93.94 175 LEU B C 1
ATOM 3866 O O . LEU B 1 175 ? -7.629 73.125 54.344 1 93.94 175 LEU B O 1
ATOM 3870 N N . GLN B 1 176 ? -9.312 73 55.844 1 95.44 176 GLN B N 1
ATOM 3871 C CA . GLN B 1 176 ? -9.234 71.562 55.906 1 95.44 176 GLN B CA 1
ATOM 3872 C C . GLN B 1 176 ? -9.695 70.938 54.594 1 95.44 176 GLN B C 1
ATOM 3874 O O . GLN B 1 176 ? -9.117 69.938 54.125 1 95.44 176 GLN B O 1
ATOM 3879 N N . ALA B 1 177 ? -10.641 71.5 54.031 1 93.88 177 ALA B N 1
ATOM 3880 C CA . ALA B 1 177 ? -11.141 71 52.75 1 93.88 177 ALA B CA 1
ATOM 3881 C C . ALA B 1 177 ? -10.117 71.188 51.625 1 93.88 177 ALA B C 1
ATOM 3883 O O . ALA B 1 177 ? -9.977 70.375 50.75 1 93.88 177 ALA B O 1
ATOM 3884 N N . LYS B 1 178 ? -9.469 72.312 51.719 1 94.25 178 LYS B N 1
ATOM 3885 C CA . LYS B 1 178 ? -8.422 72.562 50.75 1 94.25 178 LYS B CA 1
ATOM 3886 C C . LYS B 1 178 ? -7.266 71.625 50.875 1 94.25 178 LYS B C 1
ATOM 3888 O O . LYS B 1 178 ? -6.75 71.125 49.875 1 94.25 178 LYS B O 1
ATOM 3893 N N . GLN B 1 179 ? -6.926 71.312 52.094 1 95.88 179 GLN B N 1
ATOM 3894 C CA . GLN B 1 179 ? -5.844 70.375 52.344 1 95.88 179 GLN B CA 1
ATOM 3895 C C . GLN B 1 179 ? -6.227 68.938 51.875 1 95.88 179 GLN B C 1
ATOM 3897 O O . GLN B 1 179 ? -5.402 68.25 51.312 1 95.88 179 GLN B O 1
ATOM 3902 N N . ASN B 1 180 ? -7.434 68.625 52.125 1 95.62 180 ASN B N 1
ATOM 3903 C CA . ASN B 1 180 ? -7.922 67.312 51.688 1 95.62 180 ASN B CA 1
ATOM 3904 C C . ASN B 1 180 ? -7.918 67.188 50.156 1 95.62 180 ASN B C 1
ATOM 3906 O O . ASN B 1 180 ? -7.59 66.125 49.625 1 95.62 180 ASN B O 1
ATOM 3910 N N . ALA B 1 181 ? -8.25 68.188 49.469 1 94.12 181 ALA B N 1
ATOM 3911 C CA . ALA B 1 181 ? -8.25 68.25 48.031 1 94.12 181 ALA B CA 1
ATOM 3912 C C . ALA B 1 181 ? -6.836 68.125 47.469 1 94.12 181 ALA B C 1
ATOM 3914 O O . ALA B 1 181 ? -6.602 67.438 46.469 1 94.12 181 ALA B O 1
ATOM 3915 N N . ASP B 1 182 ? -5.953 68.812 48.125 1 94.25 182 ASP B N 1
ATOM 3916 C CA . ASP B 1 182 ? -4.559 68.75 47.688 1 94.25 182 ASP B CA 1
ATOM 3917 C C . ASP B 1 182 ? -3.98 67.375 47.875 1 94.25 182 ASP B C 1
ATOM 3919 O O . ASP B 1 182 ? -3.229 66.875 47.031 1 94.25 182 ASP B O 1
ATOM 3923 N N . GLU B 1 183 ? -4.379 66.812 49 1 95.94 183 GLU B N 1
ATOM 3924 C CA . GLU B 1 183 ? -3.898 65.5 49.25 1 95.94 183 GLU B CA 1
ATOM 3925 C C . GLU B 1 183 ? -4.492 64.5 48.25 1 95.94 183 GLU B C 1
ATOM 3927 O O . GLU B 1 183 ? -3.795 63.594 47.75 1 95.94 183 GLU B O 1
ATOM 3932 N N . ALA B 1 184 ? -5.711 64.625 47.969 1 94.88 184 ALA B N 1
ATOM 3933 C CA . ALA B 1 184 ? -6.371 63.781 46.969 1 94.88 184 ALA B CA 1
ATOM 3934 C C . ALA B 1 184 ? -5.777 63.969 45.594 1 94.88 184 ALA B C 1
ATOM 3936 O O . ALA B 1 184 ? -5.668 63.031 44.812 1 94.88 184 ALA B O 1
ATOM 3937 N N . ASP B 1 185 ? -5.457 65.188 45.25 1 93.62 185 ASP B N 1
ATOM 3938 C CA . ASP B 1 185 ? -4.832 65.438 43.969 1 93.62 185 ASP B CA 1
ATOM 3939 C C . ASP B 1 185 ? -3.48 64.75 43.844 1 93.62 185 ASP B C 1
ATOM 3941 O O . ASP B 1 185 ? -3.148 64.25 42.781 1 93.62 185 ASP B O 1
ATOM 3945 N N . ARG B 1 186 ? -2.744 64.812 44.938 1 95.5 186 ARG B N 1
ATOM 3946 C CA . ARG B 1 186 ? -1.438 64.188 44.938 1 95.5 186 ARG B CA 1
ATOM 3947 C C . ARG B 1 186 ? -1.571 62.656 44.719 1 95.5 186 ARG B C 1
ATOM 3949 O O . ARG B 1 186 ? -0.812 62.062 43.938 1 95.5 186 ARG B O 1
ATOM 3956 N N . VAL B 1 187 ? -2.541 62.094 45.344 1 96.19 187 VAL B N 1
ATOM 3957 C CA . VAL B 1 187 ? -2.773 60.656 45.219 1 96.19 187 VAL B CA 1
ATOM 3958 C C . VAL B 1 187 ? -3.227 60.344 43.781 1 96.19 187 VAL B C 1
ATOM 3960 O O . VAL B 1 187 ? -2.77 59.375 43.188 1 96.19 187 VAL B O 1
ATOM 3963 N N . TYR B 1 188 ? -4.094 61.125 43.281 1 95.31 188 TYR B N 1
ATOM 3964 C CA . TYR B 1 188 ? -4.586 60.938 41.906 1 95.31 188 TYR B CA 1
ATOM 3965 C C . TYR B 1 188 ? -3.451 61.062 40.906 1 95.31 188 TYR B C 1
ATOM 3967 O O . TYR B 1 188 ? -3.312 60.219 40 1 95.31 188 TYR B O 1
ATOM 3975 N N . LEU B 1 189 ? -2.627 62.031 41.062 1 94.12 189 LEU B N 1
ATOM 3976 C CA . LEU B 1 189 ? -1.488 62.219 40.188 1 94.12 189 LEU B CA 1
ATOM 3977 C C . LEU B 1 189 ? -0.539 61.031 40.219 1 94.12 189 LEU B C 1
ATOM 3979 O O . LEU B 1 189 ? -0.02 60.594 39.188 1 94.12 189 LEU B O 1
ATOM 3983 N N . GLN B 1 190 ? -0.37 60.594 41.438 1 96 190 GLN B N 1
ATOM 3984 C CA . GLN B 1 190 ? 0.493 59.406 41.625 1 96 190 GLN B CA 1
ATOM 3985 C C . GLN B 1 190 ? -0.071 58.188 40.875 1 96 190 GLN B C 1
ATOM 3987 O O . GLN B 1 190 ? 0.675 57.438 40.25 1 96 190 GLN B O 1
ATOM 3992 N N . ASN B 1 191 ? -1.332 58.031 40.969 1 95.81 191 ASN B N 1
ATOM 3993 C CA . ASN B 1 191 ? -1.966 56.906 40.312 1 95.81 191 ASN B CA 1
ATOM 3994 C C . ASN B 1 191 ? -1.956 57.031 38.781 1 95.81 191 ASN B C 1
ATOM 3996 O O . ASN B 1 191 ? -1.807 56.031 38.062 1 95.81 191 ASN B O 1
ATOM 4000 N N . VAL B 1 192 ? -2.145 58.188 38.281 1 95.06 192 VAL B N 1
ATOM 4001 C CA . VAL B 1 192 ? -2.098 58.406 36.844 1 95.06 192 VAL B CA 1
ATOM 4002 C C . VAL B 1 192 ? -0.699 58.125 36.312 1 95.06 192 VAL B C 1
ATOM 4004 O O . VAL B 1 192 ? -0.551 57.5 35.25 1 95.06 192 VAL B O 1
ATOM 4007 N N . THR B 1 193 ? 0.32 58.594 37.094 1 95.25 193 THR B N 1
ATOM 4008 C CA . THR B 1 193 ? 1.706 58.344 36.688 1 95.25 193 THR B CA 1
ATOM 4009 C C . THR B 1 193 ? 2.02 56.844 36.688 1 95.25 193 THR B C 1
ATOM 4011 O O . THR B 1 193 ? 2.664 56.344 35.781 1 95.25 193 THR B O 1
ATOM 4014 N N . ALA B 1 194 ? 1.522 56.188 37.719 1 96.12 194 ALA B N 1
ATOM 4015 C CA . ALA B 1 194 ? 1.73 54.75 37.812 1 96.12 194 ALA B CA 1
ATOM 4016 C C . ALA B 1 194 ? 1.021 54 36.656 1 96.12 194 ALA B C 1
ATOM 4018 O O . ALA B 1 194 ? 1.556 53.031 36.125 1 96.12 194 ALA B O 1
ATOM 4019 N N . LEU B 1 195 ? -0.127 54.438 36.312 1 95.62 195 LEU B N 1
ATOM 4020 C CA . LEU B 1 195 ? -0.886 53.844 35.219 1 95.62 195 LEU B CA 1
ATOM 4021 C C . LEU B 1 195 ? -0.181 54.031 33.906 1 95.62 195 LEU B C 1
ATOM 4023 O O . LEU B 1 195 ? -0.129 53.125 33.062 1 95.62 195 LEU B O 1
ATOM 4027 N N . ALA B 1 196 ? 0.322 55.219 33.719 1 94.19 196 ALA B N 1
ATOM 4028 C CA . ALA B 1 196 ? 1.052 55.5 32.5 1 94.19 196 ALA B CA 1
ATOM 4029 C C . ALA B 1 196 ? 2.258 54.594 32.344 1 94.19 196 ALA B C 1
ATOM 4031 O O . ALA B 1 196 ? 2.527 54.094 31.25 1 94.19 196 ALA B O 1
ATOM 4032 N N . LYS B 1 197 ? 2.939 54.406 33.438 1 95.38 197 LYS B N 1
ATOM 4033 C CA . LYS B 1 197 ? 4.133 53.562 33.406 1 95.38 197 LYS B CA 1
ATOM 4034 C C . LYS B 1 197 ? 3.773 52.094 33.094 1 95.38 197 LYS B C 1
ATOM 4036 O O . LYS B 1 197 ? 4.406 51.469 32.219 1 95.38 197 LYS B O 1
ATOM 4041 N N . ILE B 1 198 ? 2.787 51.594 33.75 1 95.81 198 ILE B N 1
ATOM 4042 C CA . ILE B 1 198 ? 2.4 50.188 33.562 1 95.81 198 ILE B CA 1
ATOM 4043 C C . ILE B 1 198 ? 1.837 50 32.156 1 95.81 198 ILE B C 1
ATOM 4045 O O . ILE B 1 198 ? 2.029 48.969 31.516 1 95.81 198 ILE B O 1
ATOM 4049 N N . THR B 1 199 ? 1.114 51 31.656 1 94.75 199 THR B N 1
ATOM 4050 C CA . THR B 1 199 ? 0.586 50.938 30.297 1 94.75 199 THR B CA 1
ATOM 4051 C C . THR B 1 199 ? 1.72 50.906 29.281 1 94.75 199 THR B C 1
ATOM 4053 O O . THR B 1 199 ? 1.67 50.125 28.328 1 94.75 199 THR B O 1
ATOM 4056 N N . ASP B 1 200 ? 2.736 51.688 29.516 1 95 200 ASP B N 1
ATOM 4057 C CA . ASP B 1 200 ? 3.898 51.688 28.641 1 95 200 ASP B CA 1
ATOM 4058 C C . ASP B 1 200 ? 4.586 50.344 28.625 1 95 200 ASP B C 1
ATOM 4060 O O . ASP B 1 200 ? 5 49.844 27.578 1 95 200 ASP B O 1
ATOM 4064 N N . ASP B 1 201 ? 4.688 49.75 29.797 1 95.69 201 ASP B N 1
ATOM 4065 C CA . ASP B 1 201 ? 5.293 48.438 29.906 1 95.69 201 ASP B CA 1
ATOM 4066 C C . ASP B 1 201 ? 4.469 47.375 29.141 1 95.69 201 ASP B C 1
ATOM 4068 O O . ASP B 1 201 ? 5.027 46.531 28.469 1 95.69 201 ASP B O 1
ATOM 4072 N N . TRP B 1 202 ? 3.229 47.469 29.281 1 96.56 202 TRP B N 1
ATOM 4073 C CA . TRP B 1 202 ? 2.34 46.531 28.609 1 96.56 202 TRP B CA 1
ATOM 4074 C C . TRP B 1 202 ? 2.451 46.688 27.094 1 96.56 202 TRP B C 1
ATOM 4076 O O . TRP B 1 202 ? 2.486 45.688 26.359 1 96.56 202 TRP B O 1
ATOM 4086 N N . LEU B 1 203 ? 2.496 47.906 26.609 1 95.56 203 LEU B N 1
ATOM 4087 C CA . LEU B 1 203 ? 2.596 48.156 25.188 1 95.56 203 LEU B CA 1
ATOM 4088 C C . LEU B 1 203 ? 3.885 47.594 24.609 1 95.56 203 LEU B C 1
ATOM 4090 O O . LEU B 1 203 ? 3.873 46.969 23.547 1 95.56 203 LEU B O 1
ATOM 4094 N N . LYS B 1 204 ? 4.973 47.812 25.359 1 96.56 204 LYS B N 1
ATOM 4095 C CA . LYS B 1 204 ? 6.262 47.281 24.922 1 96.56 204 LYS B CA 1
ATOM 4096 C C . LYS B 1 204 ? 6.227 45.75 24.859 1 96.56 204 LYS B C 1
ATOM 4098 O O . LYS B 1 204 ? 6.73 45.156 23.906 1 96.56 204 LYS B O 1
ATOM 4103 N N . GLU B 1 205 ? 5.625 45.156 25.844 1 97.25 205 GLU B N 1
ATOM 4104 C CA . GLU B 1 205 ? 5.543 43.688 25.891 1 97.25 205 GLU B CA 1
ATOM 4105 C C . GLU B 1 205 ? 4.629 43.156 24.781 1 97.25 205 GLU B C 1
ATOM 4107 O O . GLU B 1 205 ? 4.902 42.125 24.188 1 97.25 205 GLU B O 1
ATOM 4112 N N . HIS B 1 206 ? 3.562 43.875 24.516 1 97.19 206 HIS B N 1
ATOM 4113 C CA . HIS B 1 206 ? 2.643 43.5 23.453 1 97.19 206 HIS B CA 1
ATOM 4114 C C . HIS B 1 206 ? 3.338 43.5 22.094 1 97.19 206 HIS B C 1
ATOM 4116 O O . HIS B 1 206 ? 3.176 42.562 21.312 1 97.19 206 HIS B O 1
ATOM 4122 N N . VAL B 1 207 ? 4.086 44.469 21.844 1 97.62 207 VAL B N 1
ATOM 4123 C CA . VAL B 1 207 ? 4.824 44.562 20.578 1 97.62 207 VAL B CA 1
ATOM 4124 C C . VAL B 1 207 ? 5.793 43.406 20.469 1 97.62 207 VAL B C 1
ATOM 4126 O O . VAL B 1 207 ? 5.867 42.75 19.422 1 97.62 207 VAL B O 1
ATOM 4129 N N . SER B 1 208 ? 6.523 43.125 21.547 1 98.12 208 SER B N 1
ATOM 4130 C CA . SER B 1 208 ? 7.477 42.031 21.562 1 98.12 208 SER B CA 1
ATOM 4131 C C . SER B 1 208 ? 6.773 40.688 21.344 1 98.12 208 SER B C 1
ATOM 4133 O O . SER B 1 208 ? 7.262 39.844 20.594 1 98.12 208 SER B O 1
ATOM 4135 N N . ALA B 1 209 ? 5.68 40.469 22 1 98.19 209 ALA B N 1
ATOM 4136 C CA . ALA B 1 209 ? 4.895 39.25 21.859 1 98.19 209 ALA B CA 1
ATOM 4137 C C . ALA B 1 209 ? 4.434 39.062 20.406 1 98.19 209 ALA B C 1
ATOM 4139 O O . ALA B 1 209 ? 4.523 37.969 19.859 1 98.19 209 ALA B O 1
ATOM 4140 N N . CYS B 1 210 ? 3.945 40.188 19.859 1 98.19 210 CYS B N 1
ATOM 4141 C CA . CYS B 1 210 ? 3.49 40.125 18.484 1 98.19 210 CYS B CA 1
ATOM 4142 C C . CYS B 1 210 ? 4.609 39.688 17.547 1 98.19 210 CYS B C 1
ATOM 4144 O O . CYS B 1 210 ? 4.379 38.875 16.641 1 98.19 210 CYS B O 1
ATOM 4146 N N . GLU B 1 211 ? 5.789 40.156 17.75 1 98.12 211 GLU B N 1
ATOM 4147 C CA . GLU B 1 211 ? 6.934 39.812 16.922 1 98.12 211 GLU B CA 1
ATOM 4148 C C . GLU B 1 211 ? 7.266 38.312 17.047 1 98.12 211 GLU B C 1
ATOM 4150 O O . GLU B 1 211 ? 7.5 37.625 16.047 1 98.12 211 GLU B O 1
ATOM 4155 N N . VAL B 1 212 ? 7.277 37.812 18.219 1 98.31 212 VAL B N 1
ATOM 4156 C CA . VAL B 1 212 ? 7.582 36.406 18.469 1 98.31 212 VAL B CA 1
ATOM 4157 C C . VAL B 1 212 ? 6.48 35.531 17.859 1 98.31 212 VAL B C 1
ATOM 4159 O O . VAL B 1 212 ? 6.762 34.5 17.219 1 98.31 212 VAL B O 1
ATOM 4162 N N . PHE B 1 213 ? 5.234 35.938 18.078 1 98.56 213 PHE B N 1
ATOM 4163 C CA . PHE B 1 213 ? 4.098 35.125 17.609 1 98.56 213 PHE B CA 1
ATOM 4164 C C . PHE B 1 213 ? 4.059 35.094 16.078 1 98.56 213 PHE B C 1
ATOM 4166 O O . PHE B 1 213 ? 3.723 34.062 15.484 1 98.56 213 PHE B O 1
ATOM 4173 N N . GLU B 1 214 ? 4.367 36.219 15.5 1 98.38 214 GLU B N 1
ATOM 4174 C CA . GLU B 1 214 ? 4.434 36.219 14.039 1 98.38 214 GLU B CA 1
ATOM 4175 C C . GLU B 1 214 ? 5.516 35.281 13.516 1 98.38 214 GLU B C 1
ATOM 4177 O O . GLU B 1 214 ? 5.297 34.562 12.547 1 98.38 214 GLU B O 1
ATOM 4182 N N . THR B 1 215 ? 6.664 35.344 14.156 1 98.31 215 THR B N 1
ATOM 4183 C CA . THR B 1 215 ? 7.75 34.438 13.789 1 98.31 215 THR B CA 1
ATOM 4184 C C . THR B 1 215 ? 7.32 32.969 13.953 1 98.31 215 THR B C 1
ATOM 4186 O O . THR B 1 215 ? 7.621 32.125 13.102 1 98.31 215 THR B O 1
ATOM 4189 N N . GLN B 1 216 ? 6.625 32.719 14.992 1 98.12 216 GLN B N 1
ATOM 4190 C CA . GLN B 1 216 ? 6.129 31.359 15.227 1 98.12 216 GLN B CA 1
ATOM 4191 C C . GLN B 1 216 ? 5.148 30.938 14.141 1 98.12 216 GLN B C 1
ATOM 4193 O O . GLN B 1 216 ? 5.168 29.781 13.688 1 98.12 216 GLN B O 1
ATOM 4198 N N . ALA B 1 217 ? 4.305 31.828 13.805 1 98.12 217 ALA B N 1
ATOM 4199 C CA . ALA B 1 217 ? 3.328 31.516 12.758 1 98.12 217 ALA B CA 1
ATOM 4200 C C . ALA B 1 217 ? 4.02 31.203 11.438 1 98.12 217 ALA B C 1
ATOM 4202 O O . ALA B 1 217 ? 3.654 30.25 10.75 1 98.12 217 ALA B O 1
ATOM 4203 N N . LYS B 1 218 ? 4.992 32.031 11.094 1 98.06 218 LYS B N 1
ATOM 4204 C CA . LYS B 1 218 ? 5.754 31.812 9.867 1 98.06 218 LYS B CA 1
ATOM 4205 C C . LYS B 1 218 ? 6.48 30.484 9.898 1 98.06 218 LYS B C 1
ATOM 4207 O O . LYS B 1 218 ? 6.461 29.734 8.922 1 98.06 218 LYS B O 1
ATOM 4212 N N . GLU B 1 219 ? 7.098 30.203 10.992 1 98.38 219 GLU B N 1
ATOM 4213 C CA . GLU B 1 219 ? 7.828 28.938 11.156 1 98.38 219 GLU B CA 1
ATOM 4214 C C . GLU B 1 219 ? 6.891 27.734 11.055 1 98.38 219 GLU B C 1
ATOM 4216 O O . GLU B 1 219 ? 7.254 26.703 10.492 1 98.38 219 GLU B O 1
ATOM 4221 N N . ARG B 1 220 ? 5.781 27.875 11.664 1 98.38 220 ARG B N 1
ATOM 4222 C CA . ARG B 1 220 ? 4.812 26.781 11.648 1 98.38 220 ARG B CA 1
ATOM 4223 C C . ARG B 1 220 ? 4.367 26.453 10.227 1 98.38 220 ARG B C 1
ATOM 4225 O O . ARG B 1 220 ? 4.34 25.281 9.828 1 98.38 220 ARG B O 1
ATOM 4232 N N . ILE B 1 221 ? 4.027 27.5 9.477 1 98.5 221 ILE B N 1
ATOM 4233 C CA . ILE B 1 221 ? 3.607 27.297 8.094 1 98.5 221 ILE B CA 1
ATOM 4234 C C . ILE B 1 221 ? 4.723 26.609 7.312 1 98.5 221 ILE B C 1
ATOM 4236 O O . ILE B 1 221 ? 4.477 25.656 6.578 1 98.5 221 ILE B O 1
ATOM 4240 N N . ASN B 1 222 ? 5.906 27.109 7.5 1 98.5 222 ASN B N 1
ATOM 4241 C CA . ASN B 1 222 ? 7.059 26.516 6.82 1 98.5 222 ASN B CA 1
ATOM 4242 C C . ASN B 1 222 ? 7.262 25.062 7.211 1 98.5 222 ASN B C 1
ATOM 4244 O O . ASN B 1 222 ? 7.523 24.219 6.352 1 98.5 222 ASN B O 1
ATOM 4248 N N . THR B 1 223 ? 7.207 24.781 8.445 1 98.5 223 THR B N 1
ATOM 4249 C CA . THR B 1 223 ? 7.434 23.422 8.953 1 98.5 223 THR B CA 1
ATOM 4250 C C . THR B 1 223 ? 6.371 22.469 8.422 1 98.5 223 THR B C 1
ATOM 4252 O O . THR B 1 223 ? 6.688 21.344 8.016 1 98.5 223 THR B O 1
ATOM 4255 N N . LEU B 1 224 ? 5.129 22.891 8.438 1 98.25 224 LEU B N 1
ATOM 4256 C CA . LEU B 1 224 ? 4.047 22.047 7.945 1 98.25 224 LEU B CA 1
ATOM 4257 C C . LEU B 1 224 ? 4.211 21.766 6.453 1 98.25 224 LEU B C 1
ATOM 4259 O O . LEU B 1 224 ? 4.07 20.625 6.016 1 98.25 224 LEU B O 1
ATOM 4263 N N . ARG B 1 225 ? 4.484 22.828 5.723 1 98.44 225 ARG B N 1
ATOM 4264 C CA . ARG B 1 225 ? 4.75 22.672 4.297 1 98.44 225 ARG B CA 1
ATOM 4265 C C . ARG B 1 225 ? 5.871 21.672 4.055 1 98.44 225 ARG B C 1
ATOM 4267 O O . ARG B 1 225 ? 5.734 20.766 3.221 1 98.44 225 ARG B O 1
ATOM 4274 N N . ASN B 1 226 ? 6.961 21.781 4.77 1 98.19 226 ASN B N 1
ATOM 4275 C CA . ASN B 1 226 ? 8.125 20.922 4.59 1 98.19 226 ASN B CA 1
ATOM 4276 C C . ASN B 1 226 ? 7.832 19.484 5 1 98.19 226 ASN B C 1
ATOM 4278 O O . ASN B 1 226 ? 8.352 18.547 4.395 1 98.19 226 ASN B O 1
ATOM 4282 N N . THR B 1 227 ? 7.082 19.375 6.035 1 98.06 227 THR B N 1
ATOM 4283 C CA . THR B 1 227 ? 6.719 18.031 6.492 1 98.06 227 THR B CA 1
ATOM 4284 C C . THR B 1 227 ? 5.949 17.281 5.406 1 98.06 227 THR B C 1
ATOM 4286 O O . THR B 1 227 ? 6.277 16.141 5.09 1 98.06 227 THR B O 1
ATOM 4289 N N . VAL B 1 228 ? 4.965 17.906 4.812 1 98.44 228 VAL B N 1
ATOM 4290 C CA . VAL B 1 228 ? 4.172 17.281 3.76 1 98.44 228 VAL B CA 1
ATOM 4291 C C . VAL B 1 228 ? 5.039 17.047 2.525 1 98.44 228 VAL B C 1
ATOM 4293 O O . VAL B 1 228 ? 4.965 15.984 1.897 1 98.44 228 VAL B O 1
ATOM 4296 N N . TRP B 1 229 ? 5.895 18.047 2.26 1 98.62 229 TRP B N 1
ATOM 4297 C CA . TRP B 1 229 ? 6.812 17.922 1.131 1 98.62 229 TRP B CA 1
ATOM 4298 C C . TRP B 1 229 ? 7.699 16.688 1.281 1 98.62 229 TRP B C 1
ATOM 4300 O O . TRP B 1 229 ? 7.832 15.898 0.348 1 98.62 229 TRP B O 1
ATOM 4310 N N . THR B 1 230 ? 8.273 16.547 2.414 1 98.56 230 THR B N 1
ATOM 4311 C CA . THR B 1 230 ? 9.148 15.406 2.699 1 98.56 230 THR B CA 1
ATOM 4312 C C . THR B 1 230 ? 8.375 14.094 2.596 1 98.56 230 THR B C 1
ATOM 4314 O O . THR B 1 230 ? 8.852 13.133 1.992 1 98.56 230 THR B O 1
ATOM 4317 N N . HIS B 1 231 ? 7.219 14.07 3.156 1 98.25 231 HIS B N 1
ATOM 4318 C CA . HIS B 1 231 ? 6.391 12.867 3.131 1 98.25 231 HIS B CA 1
ATOM 4319 C C . HIS B 1 231 ? 6.07 12.453 1.699 1 98.25 231 HIS B C 1
ATOM 4321 O O . HIS B 1 231 ? 6.227 11.281 1.339 1 98.25 231 HIS B O 1
ATOM 4327 N N . VAL B 1 232 ? 5.645 13.344 0.922 1 98.56 232 VAL B N 1
ATOM 4328 C CA . VAL B 1 232 ? 5.246 13.062 -0.452 1 98.56 232 VAL B CA 1
ATOM 4329 C C . VAL B 1 232 ? 6.465 12.625 -1.264 1 98.56 232 VAL B C 1
ATOM 4331 O O . VAL B 1 232 ? 6.363 11.742 -2.121 1 98.56 232 VAL B O 1
ATOM 4334 N N . ASN B 1 233 ? 7.578 13.242 -1.01 1 98.38 233 ASN B N 1
ATOM 4335 C CA . ASN B 1 233 ? 8.805 12.836 -1.683 1 98.38 233 ASN B CA 1
ATOM 4336 C C . ASN B 1 233 ? 9.188 11.398 -1.336 1 98.38 233 ASN B C 1
ATOM 4338 O O . ASN B 1 233 ? 9.664 10.648 -2.195 1 98.38 233 ASN B O 1
ATOM 4342 N N . GLN B 1 234 ? 9.07 11.07 -0.125 1 98.62 234 GLN B N 1
ATOM 4343 C CA . GLN B 1 234 ? 9.336 9.695 0.3 1 98.62 234 GLN B CA 1
ATOM 4344 C C . GLN B 1 234 ? 8.398 8.711 -0.394 1 98.62 234 GLN B C 1
ATOM 4346 O O . GLN B 1 234 ? 8.828 7.633 -0.812 1 98.62 234 GLN B O 1
ATOM 4351 N N . LEU B 1 235 ? 7.141 9.055 -0.485 1 98.75 235 LEU B N 1
ATOM 4352 C CA . LEU B 1 235 ? 6.168 8.211 -1.172 1 98.75 235 LEU B CA 1
ATOM 4353 C C . LEU B 1 235 ? 6.535 8.047 -2.643 1 98.75 235 LEU B C 1
ATOM 4355 O O . LEU B 1 235 ? 6.461 6.938 -3.184 1 98.75 235 LEU B O 1
ATOM 4359 N N . SER B 1 236 ? 6.902 9.141 -3.246 1 98.62 236 SER B N 1
ATOM 4360 C CA . SER B 1 236 ? 7.316 9.102 -4.645 1 98.62 236 SER B CA 1
ATOM 4361 C C . SER B 1 236 ? 8.539 8.203 -4.836 1 98.62 236 SER B C 1
ATOM 4363 O O . SER B 1 236 ? 8.602 7.43 -5.789 1 98.62 236 SER B O 1
ATOM 4365 N N . GLN B 1 237 ? 9.484 8.367 -3.969 1 98.62 237 GLN B N 1
ATOM 4366 C CA . GLN B 1 237 ? 10.672 7.527 -4.031 1 98.62 237 GLN B CA 1
ATOM 4367 C C . GLN B 1 237 ? 10.32 6.051 -3.885 1 98.62 237 GLN B C 1
ATOM 4369 O O . GLN B 1 237 ? 10.922 5.191 -4.535 1 98.62 237 GLN B O 1
ATOM 4374 N N . GLN B 1 238 ? 9.406 5.793 -3.002 1 98.75 238 GLN B N 1
ATOM 4375 C CA . GLN B 1 238 ? 8.938 4.422 -2.828 1 98.75 238 GLN B CA 1
ATOM 4376 C C . GLN B 1 238 ? 8.344 3.877 -4.125 1 98.75 238 GLN B C 1
ATOM 4378 O O . GLN B 1 238 ? 8.539 2.709 -4.461 1 98.75 238 GLN B O 1
ATOM 4383 N N . CYS B 1 239 ? 7.516 4.668 -4.855 1 98.56 239 CYS B N 1
ATOM 4384 C CA . CYS B 1 239 ? 6.945 4.266 -6.133 1 98.56 239 CYS B CA 1
ATOM 4385 C C . CYS B 1 239 ? 8.039 3.902 -7.129 1 98.56 239 CYS B C 1
ATOM 4387 O O . CYS B 1 239 ? 7.961 2.875 -7.805 1 98.56 239 CYS B O 1
ATOM 4389 N N . VAL B 1 240 ? 9.07 4.727 -7.172 1 98.5 240 VAL B N 1
ATOM 4390 C CA . VAL B 1 240 ? 10.18 4.512 -8.102 1 98.5 240 VAL B CA 1
ATOM 4391 C C . VAL B 1 240 ? 10.922 3.225 -7.73 1 98.5 240 VAL B C 1
ATOM 4393 O O . VAL B 1 240 ? 11.203 2.395 -8.602 1 98.5 240 VAL B O 1
ATOM 4396 N N . THR B 1 241 ? 11.195 3.072 -6.469 1 98.69 241 THR B N 1
ATOM 4397 C CA . THR B 1 241 ? 11.914 1.9 -5.988 1 98.69 241 THR B CA 1
ATOM 4398 C C . THR B 1 241 ? 11.133 0.625 -6.277 1 98.69 241 THR B C 1
ATOM 4400 O O . THR B 1 241 ? 11.688 -0.357 -6.77 1 98.69 241 THR B O 1
ATOM 4403 N N . SER B 1 242 ? 9.859 0.575 -5.973 1 98.5 242 SER B N 1
ATOM 4404 C CA . SER B 1 242 ? 9.023 -0.595 -6.223 1 98.5 242 SER B CA 1
ATOM 4405 C C . SER B 1 242 ? 8.984 -0.938 -7.711 1 98.5 242 SER B C 1
ATOM 4407 O O . SER B 1 242 ? 9.078 -2.107 -8.086 1 98.5 242 SER B O 1
ATOM 4409 N N . ASP B 1 243 ? 8.805 0.065 -8.523 1 98.5 243 ASP B N 1
ATOM 4410 C CA . ASP B 1 243 ? 8.734 -0.155 -9.961 1 98.5 243 ASP B CA 1
ATOM 4411 C C . ASP B 1 243 ? 10.023 -0.773 -10.492 1 98.5 243 ASP B C 1
ATOM 4413 O O . ASP B 1 243 ? 10 -1.599 -11.406 1 98.5 243 ASP B O 1
ATOM 4417 N N . GLU B 1 244 ? 11.141 -0.323 -9.945 1 98.69 244 GLU B N 1
ATOM 4418 C CA . GLU B 1 244 ? 12.422 -0.9 -10.328 1 98.69 244 GLU B CA 1
ATOM 4419 C C . GLU B 1 244 ? 12.5 -2.377 -9.953 1 98.69 244 GLU B C 1
ATOM 4421 O O . GLU B 1 244 ? 13.062 -3.184 -10.695 1 98.69 244 GLU B O 1
ATOM 4426 N N . LEU B 1 245 ? 12 -2.703 -8.82 1 98.75 245 LEU B N 1
ATOM 4427 C CA . LEU B 1 245 ? 11.977 -4.098 -8.391 1 98.75 245 LEU B CA 1
ATOM 4428 C C . LEU B 1 245 ? 11.078 -4.926 -9.305 1 98.75 245 LEU B C 1
ATOM 4430 O O . LEU B 1 245 ? 11.414 -6.066 -9.641 1 98.75 245 LEU B O 1
ATOM 4434 N N . TYR B 1 246 ? 9.93 -4.383 -9.742 1 98.75 246 TYR B N 1
ATOM 4435 C CA . TYR B 1 246 ? 9.031 -5.074 -10.664 1 98.75 246 TYR B CA 1
ATOM 4436 C C . TYR B 1 246 ? 9.695 -5.285 -12.016 1 98.75 246 TYR B C 1
ATOM 4438 O O . TYR B 1 246 ? 9.445 -6.285 -12.695 1 98.75 246 TYR B O 1
ATOM 4446 N N . GLU B 1 247 ? 10.547 -4.285 -12.383 1 98.69 247 GLU B N 1
ATOM 4447 C CA . GLU B 1 247 ? 11.297 -4.418 -13.633 1 98.69 247 GLU B CA 1
ATOM 4448 C C . GLU B 1 247 ? 12.211 -5.637 -13.594 1 98.69 247 GLU B C 1
ATOM 4450 O O . GLU B 1 247 ? 12.398 -6.312 -14.609 1 98.69 247 GLU B O 1
ATOM 4455 N N . GLU B 1 248 ? 12.789 -5.941 -12.445 1 98.75 248 GLU B N 1
ATOM 4456 C CA . GLU B 1 248 ? 13.617 -7.133 -12.305 1 98.75 248 GLU B CA 1
ATOM 4457 C C . GLU B 1 248 ? 12.812 -8.406 -12.555 1 98.75 248 GLU B C 1
ATOM 4459 O O . GLU B 1 248 ? 13.328 -9.367 -13.125 1 98.75 248 GLU B O 1
ATOM 4464 N N . VAL B 1 249 ? 11.578 -8.453 -12.141 1 98.81 249 VAL B N 1
ATOM 4465 C CA . VAL B 1 249 ? 10.703 -9.602 -12.367 1 98.81 249 VAL B CA 1
ATOM 4466 C C . VAL B 1 249 ? 10.422 -9.75 -13.859 1 98.81 249 VAL B C 1
ATOM 4468 O O . VAL B 1 249 ? 10.492 -10.852 -14.398 1 98.81 249 VAL B O 1
ATOM 4471 N N . ARG B 1 250 ? 10.086 -8.609 -14.492 1 98.69 250 ARG B N 1
ATOM 4472 C CA . ARG B 1 250 ? 9.797 -8.648 -15.922 1 98.69 250 ARG B CA 1
ATOM 4473 C C . ARG B 1 250 ? 11 -9.164 -16.719 1 98.69 250 ARG B C 1
ATOM 4475 O O . ARG B 1 250 ? 10.852 -9.969 -17.641 1 98.69 250 ARG B O 1
ATOM 4482 N N . LYS B 1 251 ? 12.203 -8.703 -16.328 1 98.75 251 LYS B N 1
ATOM 4483 C CA . LYS B 1 251 ? 13.422 -9.188 -16.984 1 98.75 251 LYS B CA 1
ATOM 4484 C C . LYS B 1 251 ? 13.555 -10.703 -16.844 1 98.75 251 LYS B C 1
ATOM 4486 O O . LYS B 1 251 ? 13.953 -11.391 -17.781 1 98.75 251 LYS B O 1
ATOM 4491 N N . SER B 1 252 ? 13.281 -11.219 -15.641 1 98.75 252 SER B N 1
ATOM 4492 C CA . SER B 1 252 ? 13.336 -12.656 -15.406 1 98.75 252 SER B CA 1
ATOM 4493 C C . SER B 1 252 ? 12.281 -13.391 -16.234 1 98.75 252 SER B C 1
ATOM 4495 O O . SER B 1 252 ? 12.555 -14.453 -16.797 1 98.75 252 SER B O 1
ATOM 4497 N N . LEU B 1 253 ? 11.062 -12.844 -16.328 1 98.69 253 LEU B N 1
ATOM 4498 C CA . LEU B 1 253 ? 9.969 -13.445 -17.094 1 98.69 253 LEU B CA 1
ATOM 4499 C C . LEU B 1 253 ? 10.297 -13.492 -18.578 1 98.69 253 LEU B C 1
ATOM 4501 O O . LEU B 1 253 ? 9.875 -14.414 -19.281 1 98.69 253 LEU B O 1
ATOM 4505 N N . GLU B 1 254 ? 11.047 -12.492 -19.062 1 98.56 254 GLU B N 1
ATOM 4506 C CA . GLU B 1 254 ? 11.469 -12.461 -20.469 1 98.56 254 GLU B CA 1
ATOM 4507 C C . GLU B 1 254 ? 12.367 -13.656 -20.797 1 98.56 254 GLU B C 1
ATOM 4509 O O . GLU B 1 254 ? 12.406 -14.102 -21.938 1 98.56 254 GLU B O 1
ATOM 4514 N N . LEU B 1 255 ? 13.062 -14.195 -19.797 1 98.5 255 LEU B N 1
ATOM 4515 C CA . LEU B 1 255 ? 13.992 -15.305 -19.984 1 98.5 255 LEU B CA 1
ATOM 4516 C C . LEU B 1 255 ? 13.273 -16.641 -19.859 1 98.5 255 LEU B C 1
ATOM 4518 O O . LEU B 1 255 ? 13.867 -17.688 -20.109 1 98.5 255 LEU B O 1
ATOM 4522 N N . CYS B 1 256 ? 11.984 -16.641 -19.406 1 98.38 256 CYS B N 1
ATOM 4523 C CA . CYS B 1 256 ? 11.211 -17.875 -19.328 1 98.38 256 CYS B CA 1
ATOM 4524 C C . CYS B 1 256 ? 10.984 -18.469 -20.719 1 98.38 256 CYS B C 1
ATOM 4526 O O . CYS B 1 256 ? 10.508 -17.781 -21.625 1 98.38 256 CYS B O 1
ATOM 4528 N N . ASP B 1 257 ? 11.344 -19.688 -20.891 1 98.25 257 ASP B N 1
ATOM 4529 C CA . ASP B 1 257 ? 11.266 -20.359 -22.188 1 98.25 257 ASP B CA 1
ATOM 4530 C C . ASP B 1 257 ? 10.492 -21.672 -22.094 1 98.25 257 ASP B C 1
ATOM 4532 O O . ASP B 1 257 ? 10.992 -22.641 -21.516 1 98.25 257 ASP B O 1
ATOM 4536 N N . ILE B 1 258 ? 9.352 -21.781 -22.75 1 98 258 ILE B N 1
ATOM 4537 C CA . ILE B 1 258 ? 8.438 -22.906 -22.656 1 98 258 ILE B CA 1
ATOM 4538 C C . ILE B 1 258 ? 9.102 -24.156 -23.234 1 98 258 ILE B C 1
ATOM 4540 O O . ILE B 1 258 ? 9.062 -25.219 -22.625 1 98 258 ILE B O 1
ATOM 4544 N N . LYS B 1 259 ? 9.75 -23.984 -24.375 1 97.69 259 LYS B N 1
ATOM 4545 C CA . LYS B 1 259 ? 10.414 -25.109 -25.016 1 97.69 259 LYS B CA 1
ATOM 4546 C C . LYS B 1 259 ? 11.516 -25.688 -24.125 1 97.69 259 LYS B C 1
ATOM 4548 O O . LYS B 1 259 ? 11.609 -26.906 -23.953 1 97.69 259 LYS B O 1
ATOM 4553 N N . GLU B 1 260 ? 12.297 -24.812 -23.562 1 97.62 260 GLU B N 1
ATOM 4554 C CA . GLU B 1 260 ? 13.383 -25.234 -22.688 1 97.62 260 GLU B CA 1
ATOM 4555 C C . GLU B 1 260 ? 12.852 -25.953 -21.453 1 97.62 260 GLU B C 1
ATOM 4557 O O . GLU B 1 260 ? 13.453 -26.922 -20.984 1 97.62 260 GLU B O 1
ATOM 4562 N N . ASP B 1 261 ? 11.742 -25.594 -20.969 1 98 261 ASP B N 1
ATOM 4563 C CA . ASP B 1 261 ? 11.172 -26.219 -19.781 1 98 261 ASP B CA 1
ATOM 4564 C C . ASP B 1 261 ? 10.625 -27.609 -20.094 1 98 261 ASP B C 1
ATOM 4566 O O . ASP B 1 261 ? 10.805 -28.547 -19.312 1 98 261 ASP B O 1
ATOM 4570 N N . ILE B 1 262 ? 9.961 -27.688 -21.234 1 97.94 262 ILE B N 1
ATOM 4571 C CA . ILE B 1 262 ? 9.43 -28.984 -21.625 1 97.94 262 ILE B CA 1
ATOM 4572 C C . ILE B 1 262 ? 10.578 -29.969 -21.859 1 97.94 262 ILE B C 1
ATOM 4574 O O . ILE B 1 262 ? 10.539 -31.094 -21.375 1 97.94 262 ILE B O 1
ATOM 4578 N N . GLU B 1 263 ? 11.609 -29.5 -22.531 1 97.69 263 GLU B N 1
ATOM 4579 C CA . GLU B 1 263 ? 12.766 -30.344 -22.812 1 97.69 263 GLU B CA 1
ATOM 4580 C C . GLU B 1 263 ? 13.492 -30.75 -21.531 1 97.69 263 GLU B C 1
ATOM 4582 O O . GLU B 1 263 ? 13.977 -31.875 -21.406 1 97.69 263 GLU B O 1
ATOM 4587 N N . TYR B 1 264 ? 13.602 -29.828 -20.656 1 97.5 264 TYR B N 1
ATOM 4588 C CA . TYR B 1 264 ? 14.258 -30.109 -19.375 1 97.5 264 TYR B CA 1
ATOM 4589 C C . TYR B 1 264 ? 13.531 -31.234 -18.625 1 97.5 264 TYR B C 1
ATOM 4591 O O . TYR B 1 264 ? 14.164 -32.156 -18.109 1 97.5 264 TYR B O 1
ATOM 4599 N N . PHE B 1 265 ? 12.188 -31.172 -18.609 1 97.94 265 PHE B N 1
ATOM 4600 C CA . PHE B 1 265 ? 11.406 -32.188 -17.953 1 97.94 265 PHE B CA 1
ATOM 4601 C C . PHE B 1 265 ? 11.633 -33.562 -18.609 1 97.94 265 PHE B C 1
ATOM 4603 O O . PHE B 1 265 ? 11.836 -34.562 -17.922 1 97.94 265 PHE B O 1
ATOM 4610 N N . ILE B 1 266 ? 11.516 -33.562 -19.922 1 98.06 266 ILE B N 1
ATOM 4611 C CA . ILE B 1 266 ? 11.688 -34.812 -20.672 1 98.06 266 ILE B CA 1
ATOM 4612 C C . ILE B 1 266 ? 13.055 -35.406 -20.359 1 98.06 266 ILE B C 1
ATOM 4614 O O . ILE B 1 266 ? 13.164 -36.594 -20.062 1 98.06 266 ILE B O 1
ATOM 4618 N N . HIS B 1 267 ? 14.117 -34.656 -20.359 1 96.69 267 HIS B N 1
ATOM 4619 C CA . HIS B 1 267 ? 15.469 -35.125 -20.109 1 96.69 267 HIS B CA 1
ATOM 4620 C C . HIS B 1 267 ? 15.609 -35.688 -18.703 1 96.69 267 HIS B C 1
ATOM 4622 O O . HIS B 1 267 ? 16.312 -36.656 -18.469 1 96.69 267 HIS B O 1
ATOM 4628 N N . LEU B 1 268 ? 14.945 -35.062 -17.828 1 96.44 268 LEU B N 1
ATOM 4629 C CA . LEU B 1 268 ? 15.094 -35.406 -16.422 1 96.44 268 LEU B CA 1
ATOM 4630 C C . LEU B 1 268 ? 14.312 -36.656 -16.078 1 96.44 268 LEU B C 1
ATOM 4632 O O . LEU B 1 268 ? 14.734 -37.469 -15.227 1 96.44 268 LEU B O 1
ATOM 4636 N N . ARG B 1 269 ? 13.062 -36.812 -16.766 1 96.75 269 ARG B N 1
ATOM 4637 C CA . ARG B 1 269 ? 12.156 -37.812 -16.219 1 96.75 269 ARG B CA 1
ATOM 4638 C C . ARG B 1 269 ? 11.805 -38.875 -17.266 1 96.75 269 ARG B C 1
ATOM 4640 O O . ARG B 1 269 ? 10.938 -39.719 -17.031 1 96.75 269 ARG B O 1
ATOM 4647 N N . ARG B 1 270 ? 12.352 -38.812 -18.438 1 96.5 270 ARG B N 1
ATOM 4648 C CA . ARG B 1 270 ? 12.008 -39.75 -19.484 1 96.5 270 ARG B CA 1
ATOM 4649 C C . ARG B 1 270 ? 12.117 -41.188 -19 1 96.5 270 ARG B C 1
ATOM 4651 O O . ARG B 1 270 ? 12.953 -41.5 -18.141 1 96.5 270 ARG B O 1
ATOM 4658 N N . THR B 1 271 ? 11.305 -42.031 -19.469 1 96.94 271 THR B N 1
ATOM 4659 C CA . THR B 1 271 ? 11.281 -43.438 -19.031 1 96.94 271 THR B CA 1
ATOM 4660 C C . THR B 1 271 ? 11.766 -44.375 -20.141 1 96.94 271 THR B C 1
ATOM 4662 O O . THR B 1 271 ? 12.242 -45.469 -19.875 1 96.94 271 THR B O 1
ATOM 4665 N N . GLY B 1 272 ? 11.578 -44.062 -21.453 1 94.69 272 GLY B N 1
ATOM 4666 C CA . GLY B 1 272 ? 12 -44.875 -22.594 1 94.69 272 GLY B CA 1
ATOM 4667 C C . GLY B 1 272 ? 11.594 -44.281 -23.938 1 94.69 272 GLY B C 1
ATOM 4668 O O . GLY B 1 272 ? 10.664 -43.469 -24 1 94.69 272 GLY B O 1
ATOM 4669 N N . ASP B 1 273 ? 12.242 -44.688 -24.969 1 93.69 273 ASP B N 1
ATOM 4670 C CA . ASP B 1 273 ? 11.984 -44.094 -26.281 1 93.69 273 ASP B CA 1
ATOM 4671 C C . ASP B 1 273 ? 11.359 -45.125 -27.219 1 93.69 273 ASP B C 1
ATOM 4673 O O . ASP B 1 273 ? 11.047 -44.812 -28.375 1 93.69 273 ASP B O 1
ATOM 4677 N N . LYS B 1 274 ? 11.133 -46.406 -26.656 1 92.62 274 LYS B N 1
ATOM 4678 C CA . LYS B 1 274 ? 10.555 -47.438 -27.484 1 92.62 274 LYS B CA 1
ATOM 4679 C C . LYS B 1 274 ? 9.32 -48.062 -26.828 1 92.62 274 LYS B C 1
ATOM 4681 O O . LYS B 1 274 ? 9.336 -48.375 -25.641 1 92.62 274 LYS B O 1
ATOM 4686 N N . PRO B 1 275 ? 8.219 -48.156 -27.594 1 91.56 275 PRO B N 1
ATOM 4687 C CA . PRO B 1 275 ? 7.035 -48.844 -27.078 1 91.56 275 PRO B CA 1
ATOM 4688 C C . PRO B 1 275 ? 7.281 -50.344 -26.844 1 91.56 275 PRO B C 1
ATOM 4690 O O . PRO B 1 275 ? 8.266 -50.875 -27.328 1 91.56 275 PRO B O 1
ATOM 4693 N N . PRO B 1 276 ? 6.434 -50.875 -26.031 1 87.75 276 PRO B N 1
ATOM 4694 C CA . PRO B 1 276 ? 6.574 -52.312 -25.812 1 87.75 276 PRO B CA 1
ATOM 4695 C C . PRO B 1 276 ? 6.363 -53.125 -27.094 1 87.75 276 PRO B C 1
ATOM 4697 O O . PRO B 1 276 ? 5.633 -52.688 -27.984 1 87.75 276 PRO B O 1
ATOM 4700 N N . GLY B 1 277 ? 7.023 -54.25 -27.156 1 81.25 277 GLY B N 1
ATOM 4701 C CA . GLY B 1 277 ? 6.887 -55.156 -28.312 1 81.25 277 GLY B CA 1
ATOM 4702 C C . GLY B 1 277 ? 5.512 -55.781 -28.422 1 81.25 277 GLY B C 1
ATOM 4703 O O . GLY B 1 277 ? 4.734 -55.75 -27.469 1 81.25 277 GLY B O 1
ATOM 4704 N N . ARG B 1 278 ? 5.105 -56.281 -29.594 1 81.31 278 ARG B N 1
ATOM 4705 C CA . ARG B 1 278 ? 3.822 -56.938 -29.859 1 81.31 278 ARG B CA 1
ATOM 4706 C C . ARG B 1 278 ? 3.809 -58.344 -29.328 1 81.31 278 ARG B C 1
ATOM 4708 O O . ARG B 1 278 ? 4.836 -59.031 -29.344 1 81.31 278 ARG B O 1
ATOM 4715 N N . ALA B 1 279 ? 2.658 -58.656 -28.734 1 76.31 279 ALA B N 1
ATOM 4716 C CA . ALA B 1 279 ? 2.473 -60.062 -28.344 1 76.31 279 ALA B CA 1
ATOM 4717 C C . ALA B 1 279 ? 2.484 -60.969 -29.562 1 76.31 279 ALA B C 1
ATOM 4719 O O . ALA B 1 279 ? 1.841 -60.688 -30.578 1 76.31 279 ALA B O 1
ATOM 4720 N N . ARG B 1 280 ? 3.316 -62.062 -29.547 1 75.44 280 ARG B N 1
ATOM 4721 C CA . ARG B 1 280 ? 3.379 -63 -30.656 1 75.44 280 ARG B CA 1
ATOM 4722 C C . ARG B 1 280 ? 3.139 -64.438 -30.156 1 75.44 280 ARG B C 1
ATOM 4724 O O . ARG B 1 280 ? 3.545 -64.75 -29.031 1 75.44 280 ARG B O 1
ATOM 4731 N N . HIS B 1 281 ? 2.318 -65.062 -30.969 1 79.06 281 HIS B N 1
ATOM 4732 C CA . HIS B 1 281 ? 2.078 -66.5 -30.703 1 79.06 281 HIS B CA 1
ATOM 4733 C C . HIS B 1 281 ? 3.357 -67.312 -30.859 1 79.06 281 HIS B C 1
ATOM 4735 O O . HIS B 1 281 ? 4.102 -67.125 -31.828 1 79.06 281 HIS B O 1
ATOM 4741 N N . THR B 1 282 ? 3.828 -68.062 -29.844 1 70.69 282 THR B N 1
ATOM 4742 C CA . THR B 1 282 ? 4.988 -68.938 -29.922 1 70.69 282 THR B CA 1
ATOM 4743 C C . THR B 1 282 ? 4.559 -70.375 -30.016 1 70.69 282 THR B C 1
ATOM 4745 O O . THR B 1 282 ? 3.859 -70.875 -29.125 1 70.69 282 THR B O 1
ATOM 4748 N N . ALA B 1 283 ? 4.512 -71 -31.328 1 65.81 283 ALA B N 1
ATOM 4749 C CA . ALA B 1 283 ? 4.211 -72.438 -31.516 1 65.81 283 ALA B CA 1
ATOM 4750 C C . ALA B 1 283 ? 5.184 -73.312 -30.734 1 65.81 283 ALA B C 1
ATOM 4752 O O . ALA B 1 283 ? 6.352 -72.938 -30.562 1 65.81 283 ALA B O 1
ATOM 4753 N N . ASN B 1 284 ? 4.633 -74.062 -29.75 1 58.78 284 ASN B N 1
ATOM 4754 C CA . ASN B 1 284 ? 5.434 -75 -28.953 1 58.78 284 ASN B CA 1
ATOM 4755 C C . ASN B 1 284 ? 6.426 -75.75 -29.812 1 58.78 284 ASN B C 1
ATOM 4757 O O . ASN B 1 284 ? 6.895 -76.812 -29.422 1 58.78 284 ASN B O 1
ATOM 4761 N N . LYS B 1 285 ? 6.668 -75.562 -31.125 1 50.59 285 LYS B N 1
ATOM 4762 C CA . LYS B 1 285 ? 7.809 -76.438 -31.516 1 50.59 285 LYS B CA 1
ATOM 4763 C C . LYS B 1 285 ? 9.07 -76 -30.75 1 50.59 285 LYS B C 1
ATOM 4765 O O . LYS B 1 285 ? 9.18 -74.875 -30.281 1 50.59 285 LYS B O 1
ATOM 4770 N N . ILE B 1 286 ? 9.961 -76.688 -30.297 1 43.69 286 ILE B N 1
ATOM 4771 C CA . ILE B 1 286 ? 11.289 -76.625 -29.703 1 43.69 286 ILE B CA 1
ATOM 4772 C C . ILE B 1 286 ? 11.984 -75.312 -30.172 1 43.69 286 ILE B C 1
ATOM 4774 O O . ILE B 1 286 ? 13.133 -75.062 -29.797 1 43.69 286 ILE B O 1
ATOM 4778 N N . THR B 1 287 ? 11.727 -74.75 -31.297 1 38.72 287 THR B N 1
ATOM 4779 C CA . THR B 1 287 ? 12.789 -73.812 -31.719 1 38.72 287 THR B CA 1
ATOM 4780 C C . THR B 1 287 ? 12.656 -72.5 -31.016 1 38.72 287 THR B C 1
ATOM 4782 O O . THR B 1 287 ? 11.664 -72.25 -30.328 1 38.72 287 THR B O 1
ATOM 4785 N N . SER B 1 288 ? 13.172 -71.188 -31.734 1 38.22 288 SER B N 1
ATOM 4786 C CA . SER B 1 288 ? 13.852 -69.938 -31.375 1 38.22 288 SER B CA 1
ATOM 4787 C C . SER B 1 288 ? 12.898 -69 -30.688 1 38.22 288 SER B C 1
ATOM 4789 O O . SER B 1 288 ? 11.766 -68.812 -31.125 1 38.22 288 SER B O 1
ATOM 4791 N N . SER B 1 289 ? 13.117 -68.688 -29.391 1 38.22 289 SER B N 1
ATOM 4792 C CA . SER B 1 289 ? 12.672 -68 -28.188 1 38.22 289 SER B CA 1
ATOM 4793 C C . SER B 1 289 ? 12.414 -66.562 -28.438 1 38.22 289 SER B C 1
ATOM 4795 O O . SER B 1 289 ? 12.281 -65.75 -27.5 1 38.22 289 SER B O 1
ATOM 4797 N N . ASP B 1 290 ? 12.703 -66 -29.594 1 38.31 290 ASP B N 1
ATOM 4798 C CA . ASP B 1 290 ? 12.883 -64.562 -29.422 1 38.31 290 ASP B CA 1
ATOM 4799 C C . ASP B 1 290 ? 11.555 -63.875 -29.094 1 38.31 290 ASP B C 1
ATOM 4801 O O . ASP B 1 290 ? 11.484 -62.625 -29.031 1 38.31 290 ASP B O 1
ATOM 4805 N N . GLY B 1 291 ? 10.438 -64.5 -29.312 1 44.56 291 GLY B N 1
ATOM 4806 C CA . GLY B 1 291 ? 9.25 -63.688 -29.156 1 44.56 291 GLY B CA 1
ATOM 4807 C C . GLY B 1 291 ? 8.812 -63.531 -27.719 1 44.56 291 GLY B C 1
ATOM 4808 O O . GLY B 1 291 ? 9.242 -64.25 -26.844 1 44.56 291 GLY B O 1
ATOM 4809 N N . ILE B 1 292 ? 8.391 -62.281 -27.281 1 48 292 ILE B N 1
ATOM 4810 C CA . ILE B 1 292 ? 8.031 -61.969 -25.891 1 48 292 ILE B CA 1
ATOM 4811 C C . ILE B 1 292 ? 7.039 -63 -25.391 1 48 292 ILE B C 1
ATOM 4813 O O . ILE B 1 292 ? 7.176 -63.5 -24.266 1 48 292 ILE B O 1
ATOM 4817 N N . ILE B 1 293 ? 5.781 -63.094 -25.672 1 49.78 293 ILE B N 1
ATOM 4818 C CA . ILE B 1 293 ? 4.82 -64.062 -25.125 1 49.78 293 ILE B CA 1
ATOM 4819 C C . ILE B 1 293 ? 4.672 -65.25 -26.094 1 49.78 293 ILE B C 1
ATOM 4821 O O . ILE B 1 293 ? 4.734 -65.062 -27.312 1 49.78 293 ILE B O 1
#

Nearest PDB structures (foldseek):
  7aal-assembly1_B  TM=9.825E-01  e=1.016E-21  Homo sapiens
  5c1f-assembly1_B  TM=9.006E-01  e=1.784E-12  Schizosaccharomyces pombe 972h-
  6iko-assembly1_A  TM=8.821E-01  e=8.791E-10  Mus musculus
  6xj1-assembly1_A  TM=7.111E-01  e=4.333E-07  Schizosaccharomyces pombe 972h-
  3qwe-assembly1_A-2  TM=7.278E-01  e=1.150E-06  Homo sapiens

Solvent-accessible surface area (backbone atoms only — not comparable to full-atom values): 29429 Å² total; per-residue (Å²): 128,83,84,77,52,56,62,50,28,37,22,46,65,51,82,79,59,58,64,23,58,50,53,52,51,49,53,51,49,44,49,50,51,32,49,49,32,51,25,51,47,32,43,51,48,18,52,55,34,36,51,49,13,49,52,37,39,58,58,42,70,51,79,58,43,80,75,49,52,68,35,55,25,51,24,44,48,43,40,37,51,38,43,33,49,45,14,50,52,34,40,52,50,17,50,52,32,44,52,50,22,50,53,44,49,54,51,51,52,52,54,49,55,57,50,51,55,52,49,52,52,54,51,55,46,47,54,51,38,46,53,37,48,53,52,26,52,52,30,44,54,50,20,52,49,29,45,50,47,23,53,51,32,50,49,52,40,64,75,41,65,83,50,76,87,57,41,65,59,37,52,52,50,26,52,49,27,46,50,49,21,53,52,29,45,52,53,24,48,51,31,32,52,50,35,33,52,43,46,50,51,43,52,56,50,49,39,52,49,28,52,53,49,49,52,49,50,48,49,48,53,52,49,53,53,48,51,53,50,51,50,42,49,51,52,37,49,48,26,54,53,46,36,54,44,42,48,54,30,53,57,39,49,69,63,41,40,63,68,61,36,54,43,50,47,46,73,73,63,51,60,29,71,47,70,42,77,72,58,37,80,67,73,84,61,88,71,90,76,82,60,81,75,128,83,84,77,53,56,63,51,28,37,20,44,66,51,82,78,60,57,63,26,59,50,52,52,51,50,52,51,50,42,50,50,51,32,50,50,33,52,26,52,47,32,42,52,50,18,50,53,35,36,51,50,12,50,52,38,38,57,57,43,69,50,77,59,42,80,76,50,51,68,35,56,26,52,24,44,48,43,41,38,52,37,43,34,49,46,14,49,52,33,40,52,48,17,50,52,33,43,53,50,22,50,53,45,48,52,49,53,51,52,54,48,56,57,49,51,57,51,50,52,53,53,51,52,45,48,54,52,37,46,52,37,47,53,51,26,53,52,31,43,52,49,23,52,49,30,46,50,46,22,53,50,31,49,49,51,40,64,74,41,64,83,50,76,89,57,40,66,59,37,50,52,49,26,53,50,27,44,50,49,21,52,51,29,44,50,52,24,48,52,32,31,54,51,34,34,51,43,47,51,52,42,51,56,50,49,39,52,48,27,52,53,50,48,50,48,50,48,49,49,52,52,49,51,52,48,51,52,51,51,51,43,50,51,51,36,50,48,27,53,53,46,36,54,46,41,47,53,29,52,58,38,49,70,63,39,42,63,68,60,36,54,42,49,49,48,72,73,63,51,59,28,71,47,71,43,79,71,57,36,80,68,73,84,60,90,70,88,74,81,59,81,74

Sequence (586 aa):
MAYTHFKDNFWNSDLTSTAGYDVITHHLNDGRRTCKEVEDFMRARASIEDKYAKDLLGLSRKVFGHNEMNTLKRSLDMFKLQIEHVGQTHLQLAQMMRDEAKKQEEFRERQKDVRKKIDYQMDSLHKQKVAQFKRTLESKKTYEQKCRDKEEADQNVNRNAANTKNIEKLHTKALQAKQNADEADRVYLQNVTALAKITDDWLKEHVSACEVFETQAKERINTLRNTVWTHVNQLSQQCVTSDELYEEVRKSLELCDIKEDIEYFIHLRRTGDKPPGRARHTANKITSSDGIIMAYTHFKDNFWNSDLTSTAGYDVITHHLNDGRRTCKEVEDFMRARASIEDKYAKDLLGLSRKVFGHNEMNTLKRSLDMFKLQIEHVGQTHLQLAQMMRDEAKKQEEFRERQKDVRKKIDYQMDSLHKQKVAQFKRTLESKKTYEQKCRDKEEADQNVNRNAANTKNIEKLHTKALQAKQNADEADRVYLQNVTALAKITDDWLKEHVSACEVFETQAKERINTLRNTVWTHVNQLSQQCVTSDELYEEVRKSLELCDIKEDIEYFIHLRRTGDKPPGRARHTANKITSSDGII

pLDDT: mean 93.32, std 11.3, range [37.72, 98.81]